Protein AF-A0A929RQQ2-F1 (afdb_monomer)

Structure (mmCIF, N/CA/C/O backbone):
data_AF-A0A929RQQ2-F1
#
_entry.id   AF-A0A929RQQ2-F1
#
loop_
_atom_site.group_PDB
_atom_site.id
_atom_site.type_symbol
_atom_site.label_atom_id
_atom_site.label_alt_id
_atom_site.label_comp_id
_atom_site.label_asym_id
_atom_site.label_entity_id
_atom_site.label_seq_id
_atom_site.pdbx_PDB_ins_code
_atom_site.Cartn_x
_atom_site.Cartn_y
_atom_site.Cartn_z
_atom_site.occupancy
_atom_site.B_iso_or_equiv
_atom_site.auth_seq_id
_atom_site.auth_comp_id
_atom_site.auth_asym_id
_atom_site.auth_atom_id
_atom_site.pdbx_PDB_model_num
ATOM 1 N N . MET A 1 1 ? -29.763 27.728 48.409 1.00 29.62 1 MET A N 1
ATOM 2 C CA . MET A 1 1 ? -31.066 27.897 49.085 1.00 29.62 1 MET A CA 1
ATOM 3 C C . MET A 1 1 ? -31.897 26.656 48.821 1.00 29.62 1 MET A C 1
ATOM 5 O O . MET A 1 1 ? -31.885 26.165 47.705 1.00 29.62 1 MET A O 1
ATOM 9 N N . SER A 1 2 ? -32.506 26.147 49.889 1.00 30.09 2 SER A N 1
ATOM 10 C CA . SER A 1 2 ? -33.300 24.918 50.024 1.00 30.09 2 SER A CA 1
ATOM 11 C C . SER A 1 2 ? -34.400 24.731 48.977 1.00 30.09 2 SER A C 1
ATOM 13 O O . SER A 1 2 ? -35.174 25.663 48.776 1.00 30.09 2 SER A O 1
ATOM 15 N N . VAL A 1 3 ? -34.587 23.495 48.499 1.00 27.09 3 VAL A N 1
ATOM 16 C CA . VAL A 1 3 ? -35.931 22.924 48.312 1.00 27.09 3 VAL A CA 1
ATOM 17 C C . VAL A 1 3 ? -35.929 21.490 48.839 1.00 27.09 3 VAL A C 1
ATOM 19 O O . VAL A 1 3 ? -35.057 20.687 48.522 1.00 27.09 3 VAL A O 1
ATOM 22 N N . ASN A 1 4 ? -36.891 21.247 49.716 1.00 30.89 4 ASN A N 1
ATOM 23 C CA . ASN A 1 4 ? -37.151 20.054 50.496 1.00 30.89 4 ASN A CA 1
ATOM 24 C C . ASN A 1 4 ? -38.437 19.457 49.911 1.00 30.89 4 ASN A C 1
ATOM 26 O O . ASN A 1 4 ? -39.432 20.175 49.876 1.00 30.89 4 ASN A O 1
ATOM 30 N N . GLU A 1 5 ? -38.451 18.196 49.484 1.00 30.17 5 GLU A N 1
ATOM 31 C CA . GLU A 1 5 ? -39.705 17.478 49.235 1.00 30.17 5 GLU A CA 1
ATOM 32 C C . GLU A 1 5 ? -39.598 16.052 49.776 1.00 30.17 5 GLU A C 1
ATOM 34 O O . GLU A 1 5 ? -38.825 15.218 49.308 1.00 30.17 5 GLU A O 1
ATOM 39 N N . ALA A 1 6 ? -40.371 15.822 50.834 1.00 30.05 6 ALA A N 1
ATOM 40 C CA . ALA A 1 6 ? -40.627 14.535 51.447 1.00 30.05 6 ALA A CA 1
ATOM 41 C C . ALA A 1 6 ? -41.908 13.954 50.839 1.00 30.05 6 ALA A C 1
ATOM 43 O O . ALA A 1 6 ? -42.952 14.604 50.857 1.00 30.05 6 ALA A O 1
ATOM 44 N N . VAL A 1 7 ? -41.845 12.702 50.388 1.00 31.00 7 VAL A N 1
ATOM 45 C CA . VAL A 1 7 ? -43.024 11.863 50.154 1.00 31.00 7 VAL A CA 1
ATOM 46 C C . VAL A 1 7 ? -42.882 10.622 51.027 1.00 31.00 7 VAL A C 1
ATOM 48 O O . VAL A 1 7 ? -41.960 9.826 50.864 1.00 31.00 7 VAL A O 1
ATOM 51 N N . ALA A 1 8 ? -43.788 10.494 51.993 1.00 30.19 8 ALA A N 1
ATOM 52 C CA . ALA A 1 8 ? -43.921 9.335 52.860 1.00 30.19 8 ALA A CA 1
ATOM 53 C C . ALA A 1 8 ? -44.681 8.216 52.130 1.00 30.19 8 ALA A C 1
ATOM 55 O O . ALA A 1 8 ? -45.809 8.419 51.685 1.00 30.19 8 ALA A O 1
ATOM 56 N N . GLY A 1 9 ? -44.079 7.029 52.052 1.00 28.70 9 GLY A N 1
ATOM 57 C CA . GLY A 1 9 ? -44.729 5.781 51.658 1.00 28.70 9 GLY A CA 1
ATOM 58 C C . GLY A 1 9 ? -44.484 4.725 52.732 1.00 28.70 9 GLY A C 1
ATOM 59 O O . GLY A 1 9 ? -43.343 4.369 53.008 1.00 28.70 9 GLY A O 1
ATOM 60 N N . SER A 1 10 ? -45.555 4.257 53.368 1.00 32.12 10 SER A N 1
ATOM 61 C CA . SER A 1 10 ? -45.544 3.209 54.387 1.00 32.12 10 SER A CA 1
ATOM 62 C C . SER A 1 10 ? -45.300 1.833 53.765 1.00 32.12 10 SER A C 1
ATOM 64 O O . SER A 1 10 ? -46.137 1.322 53.023 1.00 32.12 10 SER A O 1
ATOM 66 N N . GLY A 1 11 ? -44.181 1.222 54.126 1.00 29.03 11 GLY A N 1
ATOM 67 C CA . GLY A 1 11 ? -43.837 -0.170 53.868 1.00 29.03 11 GLY A CA 1
ATOM 68 C C . GLY A 1 11 ? -42.582 -0.481 54.671 1.00 29.03 11 GLY A C 1
ATOM 69 O O . GLY A 1 11 ? -41.679 0.346 54.710 1.00 29.03 11 GLY A O 1
ATOM 70 N N . ASP A 1 12 ? -42.569 -1.615 55.360 1.00 34.03 12 ASP A N 1
ATOM 71 C CA . ASP A 1 12 ? -41.483 -2.106 56.210 1.00 34.03 12 ASP A CA 1
ATOM 72 C C . ASP A 1 12 ? -40.124 -2.072 55.477 1.00 34.03 12 ASP A C 1
ATOM 74 O O . ASP A 1 12 ? -39.757 -2.978 54.730 1.00 34.03 12 ASP A O 1
ATOM 78 N N . GLN A 1 13 ? -39.408 -0.957 55.622 1.00 31.86 13 GLN A N 1
ATOM 79 C CA . GLN A 1 13 ? -38.081 -0.725 55.075 1.00 31.86 13 GLN A CA 1
ATOM 80 C C . GLN A 1 13 ? -37.148 -0.498 56.254 1.00 31.86 13 GLN A C 1
ATOM 82 O O . GLN A 1 13 ? -36.975 0.621 56.736 1.00 31.86 13 GLN A O 1
ATOM 87 N N . SER A 1 14 ? -36.493 -1.569 56.694 1.00 31.56 14 SER A N 1
ATOM 88 C CA . SER A 1 14 ? -35.170 -1.397 57.289 1.00 31.56 14 SER A CA 1
ATOM 89 C C . SER A 1 14 ? -34.315 -0.634 56.262 1.00 31.56 14 SER A C 1
ATOM 91 O O . SER A 1 14 ? -34.190 -1.112 55.129 1.00 31.56 14 SER A O 1
ATOM 93 N N . PRO A 1 15 ? -33.788 0.562 56.578 1.00 32.28 15 PRO A N 1
ATOM 94 C CA . PRO A 1 15 ? -33.090 1.385 55.599 1.00 32.28 15 PRO A CA 1
ATOM 95 C C . PRO A 1 15 ? -31.851 0.636 55.095 1.00 32.28 15 PRO A C 1
ATOM 97 O O . PRO A 1 15 ? -30.931 0.344 55.858 1.00 32.28 15 PRO A O 1
ATOM 100 N N . ARG A 1 16 ? -31.844 0.284 53.803 1.00 41.66 16 ARG A N 1
ATOM 101 C CA . ARG A 1 16 ? -30.693 -0.343 53.139 1.00 41.66 16 ARG A CA 1
ATOM 102 C C . ARG A 1 16 ? -29.593 0.716 52.975 1.00 41.66 16 ARG A C 1
ATOM 104 O O . ARG A 1 16 ? -29.899 1.795 52.463 1.00 41.66 16 ARG A O 1
ATOM 111 N N . PRO A 1 17 ? -28.337 0.467 53.381 1.00 37.16 17 PRO A N 1
ATOM 112 C CA . PRO A 1 17 ? -27.301 1.488 53.290 1.00 37.16 17 PRO A CA 1
ATOM 113 C C . PRO A 1 17 ? -26.960 1.788 51.817 1.00 37.16 17 PRO A C 1
ATOM 115 O O . PRO A 1 17 ? -26.505 0.911 51.096 1.00 37.16 17 PRO A O 1
ATOM 118 N N . GLY A 1 18 ? -27.185 3.029 51.370 1.00 44.78 18 GLY A N 1
ATOM 119 C CA . GLY A 1 18 ? -26.341 3.741 50.390 1.00 44.78 18 GLY A CA 1
ATOM 120 C C . GLY A 1 18 ? -26.216 3.251 48.936 1.00 44.78 18 GLY A C 1
ATOM 121 O O . GLY A 1 18 ? -25.308 3.712 48.255 1.00 44.78 18 GLY A O 1
ATOM 122 N N . LEU A 1 19 ? -27.069 2.363 48.424 1.00 47.19 19 LEU A N 1
ATOM 123 C CA . LEU A 1 19 ? -26.777 1.634 47.172 1.00 47.19 19 LEU A CA 1
ATOM 124 C C . LEU A 1 19 ? -27.093 2.321 45.833 1.00 47.19 19 LEU A C 1
ATOM 126 O O . LEU A 1 19 ? -26.825 1.726 44.795 1.00 47.19 19 LEU A O 1
ATOM 130 N N . ALA A 1 20 ? -27.627 3.544 45.808 1.00 45.06 20 ALA A N 1
ATOM 131 C CA . ALA A 1 20 ? -27.862 4.230 44.533 1.00 45.06 20 ALA A CA 1
ATOM 132 C C . ALA A 1 20 ? -26.803 5.296 44.253 1.00 45.06 20 ALA A C 1
ATOM 134 O O . ALA A 1 20 ? -26.093 5.163 43.265 1.00 45.06 20 ALA A O 1
ATOM 135 N N . HIS A 1 21 ? -26.614 6.305 45.108 1.00 47.44 21 HIS A N 1
ATOM 136 C CA . HIS A 1 21 ? -25.624 7.370 44.898 1.00 47.44 21 HIS A CA 1
ATOM 137 C C . HIS A 1 21 ? -24.935 7.735 46.223 1.00 47.44 21 HIS A C 1
ATOM 139 O O . HIS A 1 21 ? -25.594 8.157 47.174 1.00 47.44 21 HIS A O 1
ATOM 145 N N . GLY A 1 22 ? -23.608 7.591 46.284 1.00 59.34 22 GLY A N 1
ATOM 146 C CA . GLY A 1 22 ? -22.802 7.990 47.441 1.00 59.34 22 GLY A CA 1
ATOM 147 C C . GLY A 1 22 ? -21.536 7.156 47.631 1.00 59.34 22 GLY A C 1
ATOM 148 O O . GLY A 1 22 ? -21.460 6.004 47.213 1.00 59.34 22 GLY A O 1
ATOM 149 N N . TRP A 1 23 ? -20.537 7.765 48.265 1.00 64.38 23 TRP A N 1
ATOM 150 C CA . TRP A 1 23 ? -19.326 7.093 48.736 1.00 64.38 23 TRP A CA 1
ATOM 151 C C . TRP A 1 23 ? -19.630 6.232 49.966 1.00 64.38 23 TRP A C 1
ATOM 153 O O . TRP A 1 23 ? -20.515 6.578 50.758 1.00 64.38 23 TRP A O 1
ATOM 163 N N . THR A 1 24 ? -18.873 5.154 50.163 1.00 69.50 24 THR A N 1
ATOM 164 C CA . THR A 1 24 ? -18.895 4.396 51.417 1.00 69.50 24 THR A CA 1
ATOM 165 C C . THR A 1 24 ? -18.542 5.304 52.596 1.00 69.50 24 THR A C 1
ATOM 167 O O . THR A 1 24 ? -17.537 6.012 52.587 1.00 69.50 24 THR A O 1
ATOM 170 N N . ARG A 1 25 ? -19.410 5.338 53.616 1.00 62.12 25 ARG A N 1
ATOM 171 C CA . ARG A 1 25 ? -19.272 6.226 54.784 1.00 62.12 25 ARG A CA 1
ATOM 172 C C . ARG A 1 25 ? -18.773 5.459 56.008 1.00 62.12 25 ARG A C 1
ATOM 174 O O . ARG A 1 25 ? -19.517 5.310 56.970 1.00 62.12 25 ARG A O 1
ATOM 181 N N . GLY A 1 26 ? -17.524 4.997 55.958 1.00 63.56 26 GLY A N 1
ATOM 182 C CA . GLY A 1 26 ? -16.829 4.415 57.113 1.00 63.56 26 GLY A CA 1
ATOM 183 C C . GLY A 1 26 ? -17.508 3.180 57.737 1.00 63.56 26 GLY A C 1
ATOM 184 O O . GLY A 1 26 ? -18.325 2.527 57.074 1.00 63.56 26 GLY A O 1
ATOM 185 N N . PRO A 1 27 ? -17.164 2.854 58.999 1.00 66.88 27 PRO A N 1
ATOM 186 C CA . PRO A 1 27 ? -17.672 1.675 59.694 1.00 66.88 27 PRO A CA 1
ATOM 187 C C . PRO A 1 27 ? -19.197 1.707 59.874 1.00 66.88 27 PRO A C 1
ATOM 189 O O . PRO A 1 27 ? -19.761 2.701 60.339 1.00 66.88 27 PRO A O 1
ATOM 192 N N . ALA A 1 28 ? -19.873 0.606 59.557 1.00 75.69 28 ALA A N 1
ATOM 193 C CA . ALA A 1 28 ? -21.307 0.414 59.754 1.00 75.69 28 ALA A CA 1
ATOM 194 C C . ALA A 1 28 ? -21.595 -0.709 60.758 1.00 75.69 28 ALA A C 1
ATOM 196 O O . ALA A 1 28 ? -20.786 -1.608 60.973 1.00 75.69 28 ALA A O 1
ATOM 197 N N . ALA A 1 29 ? -22.807 -0.721 61.322 1.00 70.19 29 ALA A N 1
ATOM 198 C CA . ALA A 1 29 ? -23.229 -1.729 62.304 1.00 70.19 29 ALA A CA 1
ATOM 199 C C . ALA A 1 29 ? -23.113 -3.190 61.805 1.00 70.19 29 ALA A C 1
ATOM 201 O O . ALA A 1 29 ? -23.018 -4.109 62.614 1.00 70.19 29 ALA A O 1
ATOM 202 N N . GLY A 1 30 ? -23.116 -3.409 60.484 1.00 70.00 30 GLY A N 1
ATOM 203 C CA . GLY A 1 30 ? -22.958 -4.731 59.871 1.00 70.00 30 GLY A CA 1
ATOM 204 C C . GLY A 1 30 ? -21.513 -5.234 59.774 1.00 70.00 30 GLY A C 1
ATOM 205 O O . GLY A 1 30 ? -21.322 -6.436 59.604 1.00 70.00 30 GLY A O 1
ATOM 206 N N . ASP A 1 31 ? -20.508 -4.365 59.911 1.00 79.25 31 ASP A N 1
ATOM 207 C CA . ASP A 1 31 ? -19.108 -4.701 59.610 1.00 79.25 31 ASP A CA 1
ATOM 208 C C . ASP A 1 31 ? -18.551 -5.743 60.582 1.00 79.25 31 ASP A C 1
ATOM 210 O O . ASP A 1 31 ? -17.980 -6.740 60.153 1.00 79.25 31 ASP A O 1
ATOM 214 N N . ALA A 1 32 ? -18.838 -5.605 61.880 1.00 76.81 32 ALA A N 1
ATOM 215 C CA . ALA A 1 32 ? -18.427 -6.579 62.894 1.00 76.81 32 ALA A CA 1
ATOM 216 C C . ALA A 1 32 ? -19.010 -7.983 62.644 1.00 76.81 32 ALA A C 1
ATOM 218 O O . ALA A 1 32 ? -18.342 -8.993 62.859 1.00 76.81 32 ALA A O 1
ATOM 219 N N . SER A 1 33 ? -20.258 -8.060 62.163 1.00 80.62 33 SER A N 1
ATOM 220 C CA . SER A 1 33 ? -20.895 -9.342 61.846 1.00 80.62 33 SER A CA 1
ATOM 221 C C . SER A 1 33 ? -20.316 -9.975 60.586 1.00 80.62 33 SER A C 1
ATOM 223 O O . SER A 1 33 ? -20.231 -11.200 60.520 1.00 80.62 33 SER A O 1
ATOM 225 N N . VAL A 1 34 ? -19.950 -9.166 59.589 1.00 78.81 34 VAL A N 1
ATOM 226 C CA . VAL A 1 34 ? -19.321 -9.661 58.362 1.00 78.81 34 VAL A CA 1
ATOM 227 C C . VAL A 1 34 ? -17.909 -10.151 58.664 1.00 78.81 34 VAL A C 1
ATOM 229 O O . VAL A 1 34 ? -17.623 -11.301 58.351 1.00 78.81 34 VAL A O 1
ATOM 232 N N . LEU A 1 35 ? -17.096 -9.354 59.365 1.00 78.44 35 LEU A N 1
ATOM 233 C CA . LEU A 1 35 ? -15.739 -9.722 59.782 1.00 78.44 35 LEU A CA 1
ATOM 234 C C . LEU A 1 35 ? -15.702 -11.079 60.491 1.00 78.44 35 LEU A C 1
ATOM 236 O O . LEU A 1 35 ? -14.934 -11.952 60.104 1.00 78.44 35 LEU A O 1
ATOM 240 N N . ALA A 1 36 ? -16.585 -11.294 61.470 1.00 78.69 36 ALA A N 1
ATOM 241 C CA . ALA A 1 36 ? -16.642 -12.553 62.212 1.00 78.69 36 ALA A CA 1
ATOM 242 C C . ALA A 1 36 ? -17.047 -13.763 61.348 1.00 78.69 36 ALA A C 1
ATOM 244 O O . ALA A 1 36 ? -16.742 -14.900 61.690 1.00 78.69 36 ALA A O 1
ATOM 245 N N . ARG A 1 37 ? -17.773 -13.546 60.245 1.00 81.94 37 ARG A N 1
ATOM 246 C CA . ARG A 1 37 ? -18.265 -14.620 59.368 1.00 81.94 37 ARG A CA 1
ATOM 247 C C . ARG A 1 37 ? -17.310 -14.971 58.233 1.00 81.94 37 ARG A C 1
ATOM 249 O O . ARG A 1 37 ? -17.465 -16.049 57.665 1.00 81.94 37 ARG A O 1
ATOM 256 N N . THR A 1 38 ? -16.407 -14.063 57.878 1.00 81.31 38 THR A N 1
ATOM 257 C CA . THR A 1 38 ? -15.468 -14.209 56.756 1.00 81.31 38 THR A CA 1
ATOM 258 C C . THR A 1 38 ? -14.024 -14.403 57.215 1.00 81.31 38 THR A C 1
ATOM 260 O O . THR A 1 38 ? -13.172 -14.703 56.393 1.00 81.31 38 THR A O 1
ATOM 263 N N . ASP A 1 39 ? -13.712 -14.194 58.499 1.00 82.12 39 ASP A N 1
ATOM 264 C CA . ASP A 1 39 ? -12.356 -14.375 59.024 1.00 82.12 39 ASP A CA 1
ATOM 265 C C . ASP A 1 39 ? -11.998 -15.859 59.149 1.00 82.12 39 ASP A C 1
ATOM 267 O O . ASP A 1 39 ? -12.453 -16.567 60.059 1.00 82.12 39 ASP A O 1
ATOM 271 N N . VAL A 1 40 ? -11.121 -16.297 58.251 1.00 80.00 40 VAL A N 1
ATOM 272 C CA . VAL A 1 40 ? -10.649 -17.677 58.105 1.00 80.00 40 VAL A CA 1
ATOM 273 C C . VAL A 1 40 ? -9.992 -18.197 59.378 1.00 80.00 40 VAL A C 1
ATOM 275 O O . VAL A 1 40 ? -10.172 -19.355 59.759 1.00 80.00 40 VAL A O 1
ATOM 278 N N . ARG A 1 41 ? -9.309 -17.325 60.120 1.00 78.62 41 ARG A N 1
ATOM 279 C CA . ARG A 1 41 ? -8.584 -17.684 61.350 1.00 78.62 41 ARG A CA 1
ATOM 280 C C . ARG A 1 41 ? -9.533 -18.052 62.482 1.00 78.62 41 ARG A C 1
ATOM 282 O O . ARG A 1 41 ? -9.175 -18.810 63.378 1.00 78.62 41 ARG A O 1
ATOM 289 N N . SER A 1 42 ? -10.761 -17.539 62.424 1.00 74.00 42 SER A N 1
ATOM 290 C CA . SER A 1 42 ? -11.841 -17.870 63.356 1.00 74.00 42 SER A CA 1
ATOM 291 C C . SER A 1 42 ? -12.747 -19.011 62.866 1.00 74.00 42 SER A C 1
ATOM 293 O O . SER A 1 42 ? -13.755 -19.316 63.503 1.00 74.00 42 SER A O 1
ATOM 295 N N . GLY A 1 43 ? -12.396 -19.661 61.747 1.00 67.81 43 GLY A N 1
ATOM 296 C CA . GLY A 1 43 ? -13.228 -20.673 61.088 1.00 67.81 43 GLY A CA 1
ATOM 297 C C . GLY A 1 43 ? -14.362 -20.078 60.246 1.00 67.81 43 GLY A C 1
ATOM 298 O O . GLY A 1 43 ? -15.307 -20.790 59.896 1.00 67.81 43 GLY A O 1
ATOM 299 N N . GLY A 1 44 ? -14.290 -18.781 59.935 1.00 66.25 44 GLY A N 1
ATOM 300 C CA . GLY A 1 44 ? -15.218 -18.076 59.063 1.00 66.25 44 GLY A CA 1
ATOM 301 C C . GLY A 1 44 ? -15.031 -18.492 57.608 1.00 66.25 44 GLY A C 1
ATOM 302 O O . GLY A 1 44 ? -14.271 -17.872 56.883 1.00 66.25 44 GLY A O 1
ATOM 303 N N . HIS A 1 45 ? -15.745 -19.537 57.190 1.00 65.81 45 HIS A N 1
ATOM 304 C CA . HIS A 1 45 ? -15.898 -19.938 55.791 1.00 65.81 45 HIS A CA 1
ATOM 305 C C . HIS A 1 45 ? -17.346 -20.333 55.523 1.00 65.81 45 HIS A C 1
ATOM 307 O O . HIS A 1 45 ? -18.003 -20.972 56.355 1.00 65.81 45 HIS A O 1
ATOM 313 N N . ARG A 1 46 ? -17.863 -20.035 54.328 1.00 63.31 46 ARG A N 1
ATOM 314 C CA . ARG A 1 46 ? -19.158 -20.579 53.904 1.00 63.31 46 ARG A CA 1
ATOM 315 C C . ARG A 1 46 ? -18.980 -22.012 53.414 1.00 63.31 46 ARG A C 1
ATOM 317 O O . ARG A 1 46 ? -18.807 -22.263 52.226 1.00 63.31 46 ARG A O 1
ATOM 324 N N . ALA A 1 47 ? -19.071 -22.964 54.340 1.00 60.56 47 ALA A N 1
ATOM 325 C CA . ALA A 1 47 ? -19.039 -24.386 54.014 1.00 60.56 47 ALA A CA 1
ATOM 326 C C . ALA A 1 47 ? -20.067 -24.730 52.912 1.00 60.56 47 ALA A C 1
ATOM 328 O O . ALA A 1 47 ? -21.264 -24.498 53.082 1.00 60.56 47 ALA A O 1
ATOM 329 N N . GLY A 1 48 ? -19.590 -25.292 51.795 1.00 63.41 48 GLY A N 1
ATOM 330 C CA . GLY A 1 48 ? -20.423 -25.719 50.661 1.00 63.41 48 GLY A CA 1
ATOM 331 C C . GLY A 1 48 ? -20.421 -24.790 49.441 1.00 63.41 48 GLY A C 1
ATOM 332 O O . GLY A 1 48 ? -21.082 -25.121 48.459 1.00 63.41 48 GLY A O 1
ATOM 333 N N . TYR A 1 49 ? -19.684 -23.675 49.472 1.00 71.75 49 TYR A N 1
ATOM 334 C CA . TYR A 1 49 ? -19.474 -22.803 48.312 1.00 71.75 49 TYR A CA 1
ATOM 335 C C . TYR A 1 49 ? -18.032 -22.954 47.807 1.00 71.75 49 TYR A C 1
ATOM 337 O O . TYR A 1 49 ? -17.139 -22.469 48.485 1.00 71.75 49 TYR A O 1
ATOM 345 N N . PRO A 1 50 ? -17.792 -23.589 46.643 1.00 76.88 50 PRO A N 1
ATOM 346 C CA . PRO A 1 50 ? -16.442 -23.882 46.144 1.00 76.88 50 PRO A CA 1
ATOM 347 C C . PRO A 1 50 ? -15.772 -22.690 45.441 1.00 76.88 50 PRO A C 1
ATOM 349 O O . PRO A 1 50 ? -14.744 -22.849 44.792 1.00 76.88 50 PRO A O 1
ATOM 352 N N . ILE A 1 51 ? -16.380 -21.502 45.479 1.00 86.88 51 ILE A N 1
ATOM 353 C CA . ILE A 1 51 ? -15.914 -20.319 44.752 1.00 86.88 51 ILE A CA 1
ATOM 354 C C . ILE A 1 51 ? -15.629 -19.214 45.758 1.00 86.88 51 ILE A C 1
ATOM 356 O O . ILE A 1 51 ? -16.535 -18.763 46.465 1.00 86.88 51 ILE A O 1
ATOM 360 N N . HIS A 1 52 ? -14.375 -18.783 45.787 1.00 89.00 52 HIS A N 1
ATOM 361 C CA . HIS A 1 52 ? -13.811 -17.948 46.833 1.00 89.00 52 HIS A CA 1
ATOM 362 C C . HIS A 1 52 ? -13.324 -16.606 46.279 1.00 89.00 52 HIS A C 1
ATOM 364 O O . HIS A 1 52 ? -12.792 -16.512 45.169 1.00 89.00 52 HIS A O 1
ATOM 370 N N . MET A 1 53 ? -13.488 -15.564 47.086 1.00 91.44 53 MET A N 1
ATOM 371 C CA . MET A 1 53 ? -12.859 -14.257 46.931 1.00 91.44 53 MET A CA 1
ATOM 372 C C . MET A 1 53 ? -12.051 -13.987 48.194 1.00 91.44 53 MET A C 1
ATOM 374 O O . MET A 1 53 ? -12.616 -13.976 49.288 1.00 91.44 53 MET A O 1
ATOM 378 N N . LEU A 1 54 ? -10.751 -13.754 48.042 1.00 93.50 54 LEU A N 1
ATOM 379 C CA . LEU A 1 54 ? -9.867 -13.483 49.171 1.00 93.50 54 LEU A CA 1
ATOM 380 C C . LEU A 1 54 ? -9.760 -11.974 49.400 1.00 93.50 54 LEU A C 1
ATOM 382 O O . LEU A 1 54 ? -9.454 -11.240 48.467 1.00 93.50 54 LEU A O 1
ATOM 386 N N . VAL A 1 55 ? -9.977 -11.513 50.629 1.00 93.94 55 VAL A N 1
ATOM 387 C CA . VAL A 1 55 ? -9.747 -10.132 51.070 1.00 93.94 55 VAL A CA 1
ATOM 388 C C . VAL A 1 55 ? -8.617 -10.116 52.095 1.00 93.94 55 VAL A C 1
ATOM 390 O O . VAL A 1 55 ? -8.668 -10.839 53.087 1.00 93.94 55 VAL A O 1
ATOM 393 N N . VAL A 1 56 ? -7.610 -9.274 51.879 1.00 95.19 56 VAL A N 1
ATOM 394 C CA . VAL A 1 56 ? -6.434 -9.176 52.744 1.00 95.19 56 VAL A CA 1
ATOM 395 C C . VAL A 1 56 ? -6.301 -7.771 53.326 1.00 95.19 56 VAL A C 1
ATOM 397 O O . VAL A 1 56 ? -6.160 -6.783 52.596 1.00 95.19 56 VAL A O 1
ATOM 400 N N . GLY A 1 57 ? -6.369 -7.692 54.651 1.00 92.75 57 GLY A N 1
ATOM 401 C CA . GLY A 1 57 ? -6.257 -6.461 55.425 1.00 92.75 57 GLY A CA 1
ATOM 402 C C . GLY A 1 57 ? -6.759 -6.647 56.851 1.00 92.75 57 GLY A C 1
ATOM 403 O O . GLY A 1 57 ? -7.750 -7.347 57.088 1.00 92.75 57 GLY A O 1
ATOM 404 N N . ASP A 1 58 ? -6.071 -6.012 57.794 1.00 90.75 58 ASP A N 1
ATOM 405 C CA . ASP A 1 58 ? -6.322 -6.116 59.234 1.00 90.75 58 ASP A CA 1
ATOM 406 C C . ASP A 1 58 ? -7.412 -5.157 59.751 1.00 90.75 58 ASP A C 1
ATOM 408 O O . ASP A 1 58 ? -7.698 -5.128 60.948 1.00 90.75 58 ASP A O 1
ATOM 412 N N . ASP A 1 59 ? -8.043 -4.388 58.857 1.00 90.12 59 ASP A N 1
ATOM 413 C CA . ASP A 1 59 ? -9.018 -3.335 59.158 1.00 90.12 59 ASP A CA 1
ATOM 414 C C . ASP A 1 59 ? -8.465 -2.169 60.011 1.00 90.12 59 ASP A C 1
ATOM 416 O O . ASP A 1 59 ? -9.234 -1.348 60.524 1.00 90.12 59 ASP A O 1
ATOM 420 N N . SER A 1 60 ? -7.137 -2.036 60.152 1.00 90.00 60 SER A N 1
ATOM 421 C CA . SER A 1 60 ? -6.487 -0.962 60.929 1.00 90.00 60 SER A CA 1
ATOM 422 C C . SER A 1 60 ? -6.764 0.445 60.397 1.00 90.00 60 SER A C 1
ATOM 424 O O . SER A 1 60 ? -6.679 1.419 61.152 1.00 90.00 60 SER A O 1
ATOM 426 N N . ARG A 1 61 ? -7.122 0.568 59.115 1.00 87.31 61 ARG A N 1
ATOM 427 C CA . ARG A 1 61 ? -7.506 1.823 58.453 1.00 87.31 61 ARG A CA 1
ATOM 428 C C . ARG A 1 61 ? -8.991 1.862 58.097 1.00 87.31 61 ARG A C 1
ATOM 430 O O . ARG A 1 61 ? -9.426 2.782 57.402 1.00 87.31 61 ARG A O 1
ATOM 437 N N . HIS A 1 62 ? -9.779 0.911 58.598 1.00 88.50 62 HIS A N 1
ATOM 438 C CA . HIS A 1 62 ? -11.206 0.766 58.312 1.00 88.50 62 HIS A CA 1
ATOM 439 C C . HIS A 1 62 ? -11.509 0.580 56.816 1.00 88.50 62 HIS A C 1
ATOM 441 O O . HIS A 1 62 ? -12.483 1.142 56.300 1.00 88.50 62 HIS A O 1
ATOM 447 N N . ILE A 1 63 ? -10.661 -0.172 56.104 1.00 89.19 63 ILE A N 1
ATOM 448 C CA . ILE A 1 63 ? -10.841 -0.487 54.681 1.00 89.19 63 ILE A CA 1
ATOM 449 C C . ILE A 1 63 ? -11.347 -1.920 54.510 1.00 89.19 63 ILE A C 1
ATOM 451 O O . ILE A 1 63 ? -12.356 -2.123 53.824 1.00 89.19 63 ILE A O 1
ATOM 455 N N . ALA A 1 64 ? -10.685 -2.911 55.116 1.00 90.06 64 ALA A N 1
ATOM 456 C CA . ALA A 1 64 ? -11.013 -4.317 54.895 1.00 90.06 64 ALA A CA 1
ATOM 457 C C . ALA A 1 64 ? -12.463 -4.661 55.271 1.00 90.06 64 ALA A C 1
ATOM 459 O O . ALA A 1 64 ? -13.137 -5.371 54.515 1.00 90.06 64 ALA A O 1
ATOM 460 N N . ALA A 1 65 ? -12.992 -4.142 56.382 1.00 87.00 65 ALA A N 1
ATOM 461 C CA . ALA A 1 65 ? -14.343 -4.475 56.826 1.00 87.00 65 ALA A CA 1
ATOM 462 C C . ALA A 1 65 ? -15.435 -3.885 55.919 1.00 87.00 65 ALA A C 1
ATOM 464 O O . ALA A 1 65 ? -16.293 -4.656 55.469 1.00 87.00 65 ALA A O 1
ATOM 465 N N . PRO A 1 66 ? -15.410 -2.583 55.554 1.00 87.75 66 PRO A N 1
ATOM 466 C CA . PRO A 1 66 ? -16.387 -2.041 54.614 1.00 87.75 66 PRO A CA 1
ATOM 467 C C . PRO A 1 66 ? -16.313 -2.685 53.226 1.00 87.75 66 PRO A C 1
ATOM 469 O O . PRO A 1 66 ? -17.365 -2.944 52.639 1.00 87.75 66 PRO A O 1
ATOM 472 N N . VAL A 1 67 ? -15.110 -2.986 52.708 1.00 89.31 67 VAL A N 1
ATOM 473 C CA . VAL A 1 67 ? -14.964 -3.693 51.419 1.00 89.31 67 VAL A CA 1
ATOM 474 C C . VAL A 1 67 ? -15.627 -5.063 51.494 1.00 89.31 67 VAL A C 1
ATOM 476 O O . VAL A 1 67 ? -16.434 -5.413 50.631 1.00 89.31 67 VAL A O 1
ATOM 479 N N . THR A 1 68 ? -15.320 -5.828 52.544 1.00 89.69 68 THR A N 1
ATOM 480 C CA . THR A 1 68 ? -15.852 -7.184 52.717 1.00 89.69 68 THR A CA 1
ATOM 481 C C . THR A 1 68 ? -17.374 -7.161 52.843 1.00 89.69 68 THR A C 1
ATOM 483 O O . THR A 1 68 ? -18.053 -7.975 52.215 1.00 89.69 68 THR A O 1
ATOM 486 N N . ARG A 1 69 ? -17.941 -6.204 53.593 1.00 88.00 69 ARG A N 1
ATOM 487 C CA . ARG A 1 69 ? -19.398 -6.015 53.700 1.00 88.00 69 ARG A CA 1
ATOM 488 C C . ARG A 1 69 ? -20.028 -5.755 52.336 1.00 88.00 69 ARG A C 1
ATOM 490 O O . ARG A 1 69 ? -21.022 -6.399 51.993 1.00 88.00 69 ARG A O 1
ATOM 497 N N . ASP A 1 70 ? -19.484 -4.808 51.581 1.00 86.94 70 ASP A N 1
ATOM 498 C CA . ASP A 1 70 ? -20.075 -4.386 50.312 1.00 86.94 70 ASP A CA 1
ATOM 499 C C . ASP A 1 70 ? -19.984 -5.494 49.253 1.00 86.94 70 ASP A C 1
ATOM 501 O O . ASP A 1 70 ? -20.957 -5.733 48.536 1.00 86.94 70 ASP A O 1
ATOM 505 N N . LEU A 1 71 ? -18.872 -6.237 49.206 1.00 87.94 71 LEU A N 1
ATOM 506 C CA . LEU A 1 71 ? -18.735 -7.410 48.338 1.00 87.94 71 LEU A CA 1
ATOM 507 C C . LEU A 1 71 ? -19.649 -8.562 48.767 1.00 87.94 71 LEU A C 1
ATOM 509 O O . LEU A 1 71 ? -20.292 -9.169 47.914 1.00 87.94 71 LEU A O 1
ATOM 513 N N . ALA A 1 72 ? -19.783 -8.829 50.070 1.00 85.56 72 ALA A N 1
ATOM 514 C CA . ALA A 1 72 ? -20.715 -9.838 50.583 1.00 85.56 72 ALA A CA 1
ATOM 515 C C . ALA A 1 72 ? -22.172 -9.517 50.242 1.00 85.56 72 ALA A C 1
ATOM 517 O O . ALA A 1 72 ? -22.989 -10.427 50.077 1.00 85.56 72 ALA A O 1
ATOM 518 N N . HIS A 1 73 ? -22.498 -8.227 50.146 1.00 82.44 73 HIS A N 1
ATOM 519 C CA . HIS A 1 73 ? -23.802 -7.772 49.695 1.00 82.44 73 HIS A CA 1
ATOM 520 C C . HIS A 1 73 ? -23.972 -7.904 48.177 1.00 82.44 73 HIS A C 1
ATOM 522 O O . HIS A 1 73 ? -25.024 -8.352 47.725 1.00 82.44 73 HIS A O 1
ATOM 528 N N . ALA A 1 74 ? -22.953 -7.529 47.397 1.00 81.62 74 ALA A N 1
ATOM 529 C CA . ALA A 1 74 ? -22.985 -7.589 45.938 1.00 81.62 74 ALA A CA 1
ATOM 530 C C . ALA A 1 74 ? -22.996 -9.030 45.397 1.00 81.62 74 ALA A C 1
ATOM 532 O O . ALA A 1 74 ? -23.675 -9.302 44.410 1.00 81.62 74 ALA A O 1
ATOM 533 N N . PHE A 1 75 ? -22.293 -9.951 46.063 1.00 85.50 75 PHE A N 1
ATOM 534 C CA . PHE A 1 75 ? -22.112 -11.339 45.631 1.00 85.50 75 PHE A CA 1
ATOM 535 C C . PHE A 1 75 ? -22.540 -12.332 46.722 1.00 85.50 75 PHE A C 1
ATOM 537 O O . PHE A 1 75 ? -21.716 -13.053 47.288 1.00 85.50 75 PHE A O 1
ATOM 544 N N . PRO A 1 76 ? -23.847 -12.430 47.033 1.00 79.69 76 PRO A N 1
ATOM 545 C CA . PRO A 1 76 ? -24.329 -13.266 48.129 1.00 79.69 76 PRO A CA 1
ATOM 546 C C . PRO A 1 76 ? -24.114 -14.770 47.898 1.00 79.69 76 PRO A C 1
ATOM 548 O O . PRO A 1 76 ? -24.232 -15.531 48.857 1.00 79.69 76 PRO A O 1
ATOM 551 N N . GLY A 1 77 ? -23.827 -15.197 46.664 1.00 78.38 77 GLY A N 1
ATOM 552 C CA . GLY A 1 77 ? -23.563 -16.588 46.288 1.00 78.38 77 GLY A CA 1
ATOM 553 C C . GLY A 1 77 ? -22.086 -16.995 46.294 1.00 78.38 77 GLY A C 1
ATOM 554 O O . GLY A 1 77 ? -21.805 -18.144 45.979 1.00 78.38 77 GLY A O 1
ATOM 555 N N . LEU A 1 78 ? -21.159 -16.093 46.633 1.00 85.69 78 LEU A N 1
ATOM 556 C CA . LEU A 1 78 ? -19.724 -16.386 46.691 1.00 85.69 78 LEU A CA 1
ATOM 557 C C . LEU A 1 78 ? -19.243 -16.517 48.142 1.00 85.69 78 LEU A C 1
ATOM 559 O O . LEU A 1 78 ? -19.819 -15.922 49.063 1.00 85.69 78 LEU A O 1
ATOM 563 N N . CYS A 1 79 ? -18.197 -17.318 48.356 1.00 86.75 79 CYS A N 1
ATOM 564 C CA . CYS A 1 79 ? -17.486 -17.349 49.628 1.00 86.75 79 CYS A CA 1
ATOM 565 C C . CYS A 1 79 ? -16.514 -16.167 49.668 1.00 86.75 79 CYS A C 1
ATOM 567 O O . CYS A 1 79 ? -15.696 -16.009 48.769 1.00 86.75 79 CYS A O 1
ATOM 569 N N . LEU A 1 80 ? -16.629 -15.322 50.690 1.00 88.19 80 LEU A N 1
ATOM 570 C CA . LEU A 1 80 ? -15.652 -14.274 50.961 1.00 88.19 80 LEU A CA 1
ATOM 571 C C . LEU A 1 80 ? -14.823 -14.709 52.150 1.00 88.19 80 LEU A C 1
ATOM 573 O O . LEU A 1 80 ? -15.367 -14.899 53.238 1.00 88.19 80 LEU A O 1
ATOM 577 N N . ASP A 1 81 ? -13.531 -14.830 51.909 1.00 90.19 81 ASP A N 1
ATOM 578 C CA . ASP A 1 81 ? -12.545 -15.217 52.896 1.00 90.19 81 ASP A CA 1
ATOM 579 C C . ASP A 1 81 ? -11.679 -14.007 53.215 1.00 90.19 81 ASP A C 1
ATOM 581 O O . ASP A 1 81 ? -11.318 -13.236 52.326 1.00 90.19 81 ASP A O 1
ATOM 585 N N . ARG A 1 82 ? -11.359 -13.821 54.492 1.00 91.38 82 ARG A N 1
ATOM 586 C CA . ARG A 1 82 ? -10.571 -12.693 54.976 1.00 91.38 82 ARG A CA 1
ATOM 587 C C . ARG A 1 82 ? -9.387 -13.160 55.809 1.00 91.38 82 ARG A C 1
ATOM 589 O O . ARG A 1 82 ? -9.547 -14.007 56.689 1.00 91.38 82 ARG A O 1
ATOM 596 N N . VAL A 1 83 ? -8.241 -12.536 55.568 1.00 91.75 83 VAL A N 1
ATOM 597 C CA . VAL A 1 83 ? -7.007 -12.664 56.354 1.00 91.75 83 VAL A CA 1
ATOM 598 C C . VAL A 1 83 ? -6.424 -11.277 56.637 1.00 91.75 83 VAL A C 1
ATOM 600 O O . VAL A 1 83 ? -6.727 -10.334 55.905 1.00 91.75 83 VAL A O 1
ATOM 603 N N . ASP A 1 84 ? -5.609 -11.120 57.682 1.00 90.88 84 ASP A N 1
ATOM 604 C CA . ASP A 1 84 ? -5.093 -9.793 58.054 1.00 90.88 84 ASP A CA 1
ATOM 605 C C . ASP A 1 84 ? -3.833 -9.418 57.257 1.00 90.88 84 ASP A C 1
ATOM 607 O O . ASP A 1 84 ? -3.621 -8.246 56.952 1.00 90.88 84 ASP A O 1
ATOM 611 N N . GLY A 1 85 ? -3.011 -10.395 56.862 1.00 90.62 85 GLY A N 1
ATOM 612 C CA . GLY A 1 85 ? -1.778 -10.128 56.122 1.00 90.62 85 GLY A CA 1
ATOM 613 C C . GLY A 1 85 ? -1.048 -11.379 55.641 1.00 90.62 85 GLY A C 1
ATOM 614 O O . GLY A 1 85 ? -1.604 -12.474 55.606 1.00 90.62 85 GLY A O 1
ATOM 615 N N . ILE A 1 86 ? 0.222 -11.206 55.267 1.00 90.62 86 ILE A N 1
ATOM 616 C CA . ILE A 1 86 ? 1.047 -12.255 54.644 1.00 90.62 86 ILE A CA 1
ATOM 617 C C . ILE A 1 86 ? 1.247 -13.478 55.551 1.00 90.62 86 ILE A C 1
ATOM 619 O O . ILE A 1 86 ? 1.235 -14.606 55.067 1.00 90.62 86 ILE A O 1
ATOM 623 N N . ASP A 1 87 ? 1.361 -13.266 56.865 1.00 89.94 87 ASP A N 1
ATOM 624 C CA . ASP A 1 87 ? 1.612 -14.332 57.844 1.00 89.94 87 ASP A CA 1
ATOM 625 C C . ASP A 1 87 ? 0.437 -15.323 57.958 1.00 89.94 87 ASP A C 1
ATOM 627 O O . ASP A 1 87 ? 0.622 -16.480 58.335 1.00 89.94 87 ASP A O 1
ATOM 631 N N . ASP A 1 88 ? -0.769 -14.893 57.580 1.00 89.81 88 ASP A N 1
ATOM 632 C CA . ASP A 1 88 ? -1.988 -15.703 57.628 1.00 89.81 88 ASP A CA 1
ATOM 633 C C . ASP A 1 88 ? -2.189 -16.562 56.362 1.00 89.81 88 ASP A C 1
ATOM 635 O O . ASP A 1 88 ? -3.058 -17.439 56.336 1.00 89.81 88 ASP A O 1
ATOM 639 N N . MET A 1 89 ? -1.385 -16.358 55.311 1.00 88.06 89 MET A N 1
ATOM 640 C CA . MET A 1 89 ? -1.553 -17.032 54.015 1.00 88.06 89 MET A CA 1
ATOM 641 C C . MET A 1 89 ? -1.381 -18.552 54.103 1.00 88.06 89 MET A C 1
ATOM 643 O O . MET A 1 89 ? -2.109 -19.291 53.442 1.00 88.06 89 MET A O 1
ATOM 647 N N . GLY A 1 90 ? -0.487 -19.037 54.970 1.00 85.44 90 GLY A N 1
ATOM 648 C CA . GLY A 1 90 ? -0.324 -20.475 55.204 1.00 85.44 90 GLY A CA 1
ATOM 649 C C . GLY A 1 90 ? -1.535 -21.110 55.899 1.00 85.44 90 GLY A C 1
ATOM 650 O O . GLY A 1 90 ? -1.912 -22.242 55.594 1.00 85.44 90 GLY A O 1
ATOM 651 N N . ALA A 1 91 ? -2.191 -20.377 56.807 1.00 85.12 91 ALA A N 1
ATOM 652 C CA . ALA A 1 91 ? -3.430 -20.834 57.436 1.00 85.12 91 ALA A CA 1
ATOM 653 C C . ALA A 1 91 ? -4.596 -20.835 56.436 1.00 85.12 91 ALA A C 1
ATOM 655 O O . ALA A 1 91 ? -5.427 -21.743 56.460 1.00 85.12 91 ALA A O 1
ATOM 656 N N . TYR A 1 92 ? -4.623 -19.855 55.528 1.00 88.25 92 TYR A N 1
ATOM 657 C CA . TYR A 1 92 ? -5.583 -19.811 54.432 1.00 88.25 92 TYR A CA 1
ATOM 658 C C . TYR A 1 92 ? -5.419 -20.994 53.473 1.00 88.25 92 TYR A C 1
ATOM 660 O O . TYR A 1 92 ? -6.397 -21.685 53.202 1.00 88.25 92 TYR A O 1
ATOM 668 N N . GLU A 1 93 ? -4.199 -21.308 53.030 1.00 87.88 93 GLU A N 1
ATOM 669 C CA . GLU A 1 93 ? -3.943 -22.478 52.178 1.00 87.88 93 GLU A CA 1
ATOM 670 C C . GLU A 1 93 ? -4.431 -23.779 52.836 1.00 87.88 93 GLU A C 1
ATOM 672 O O . GLU A 1 93 ? -5.123 -24.575 52.202 1.00 87.88 93 GLU A O 1
ATOM 677 N N . ALA A 1 94 ? -4.151 -23.964 54.130 1.00 85.75 94 ALA A N 1
ATOM 678 C CA . ALA A 1 94 ? -4.594 -25.139 54.880 1.00 85.75 94 ALA A CA 1
ATOM 679 C C . ALA A 1 94 ? -6.125 -25.235 55.043 1.00 85.75 94 ALA A C 1
ATOM 681 O O . ALA A 1 94 ? -6.645 -26.316 55.334 1.00 85.75 94 ALA A O 1
ATOM 682 N N . SER A 1 95 ? -6.845 -24.120 54.886 1.00 84.38 95 SER A N 1
ATOM 683 C CA . SER A 1 95 ? -8.307 -24.070 54.984 1.00 84.38 95 SER A CA 1
ATOM 684 C C . SER A 1 95 ? -9.025 -24.498 53.696 1.00 84.38 95 SER A C 1
ATOM 686 O O . SER A 1 95 ? -10.168 -24.963 53.764 1.00 84.38 95 SER A O 1
ATOM 688 N N . LEU A 1 96 ? -8.350 -24.391 52.544 1.00 83.25 96 LEU A N 1
ATOM 689 C CA . LEU A 1 96 ? -8.907 -24.705 51.229 1.00 83.25 96 LEU A CA 1
ATOM 690 C C . LEU A 1 96 ? -9.055 -26.217 51.024 1.00 83.25 96 LEU A C 1
ATOM 692 O O . LEU A 1 96 ? -8.196 -27.024 51.391 1.00 83.25 96 LEU A O 1
ATOM 696 N N . ARG A 1 97 ? -10.164 -26.623 50.407 1.00 82.50 97 ARG A N 1
ATOM 697 C CA . ARG A 1 97 ? -10.485 -28.020 50.101 1.00 82.50 97 ARG A CA 1
ATOM 698 C C . ARG A 1 97 ? -10.182 -28.351 48.638 1.00 82.50 97 ARG A C 1
ATOM 700 O O . ARG A 1 97 ? -10.198 -27.474 47.776 1.00 82.50 97 ARG A O 1
ATOM 707 N N . PRO A 1 98 ? -9.969 -29.639 48.305 1.00 75.75 98 PRO A N 1
ATOM 708 C CA . PRO A 1 98 ? -9.853 -30.065 46.915 1.00 75.75 98 PRO A CA 1
ATOM 709 C C . PRO A 1 98 ? -11.122 -29.711 46.120 1.00 75.75 98 PRO A C 1
ATOM 711 O O . PRO A 1 98 ? -12.191 -30.256 46.394 1.00 75.75 98 PRO A O 1
ATOM 714 N N . GLY A 1 99 ? -10.989 -28.818 45.134 1.00 76.12 99 GLY A N 1
ATOM 715 C CA . GLY A 1 99 ? -12.095 -28.308 44.312 1.00 76.12 99 GLY A CA 1
ATOM 716 C C . GLY A 1 99 ? -12.519 -26.868 44.620 1.00 76.12 99 GLY A C 1
ATOM 717 O O . GLY A 1 99 ? -13.370 -26.343 43.903 1.00 76.12 99 GLY A O 1
ATOM 718 N N . ASP A 1 100 ? -11.928 -26.232 45.633 1.00 84.75 100 ASP A N 1
ATOM 719 C CA . ASP A 1 100 ? -12.116 -24.805 45.883 1.00 84.75 100 ASP A CA 1
ATOM 720 C C . ASP A 1 100 ? -11.331 -23.980 44.849 1.00 84.75 100 ASP A C 1
ATOM 722 O O . ASP A 1 100 ? -10.176 -24.271 44.523 1.00 84.75 100 ASP A O 1
ATOM 726 N N . HIS A 1 101 ? -11.973 -22.941 44.321 1.00 84.56 101 HIS A N 1
ATOM 727 C CA . HIS A 1 101 ? -11.423 -22.040 43.316 1.00 84.56 101 HIS A CA 1
ATOM 728 C C . HIS A 1 101 ? -11.465 -20.603 43.822 1.00 84.56 101 HIS A C 1
ATOM 730 O O . HIS A 1 101 ? -12.542 -20.055 44.063 1.00 84.56 101 HIS A O 1
ATOM 736 N N . VAL A 1 102 ? -10.301 -19.967 43.932 1.00 89.62 102 VAL A N 1
ATOM 737 C CA . VAL A 1 102 ? -10.208 -18.541 44.251 1.00 89.62 102 VAL A CA 1
ATOM 738 C C . VAL A 1 102 ? -10.233 -17.755 42.943 1.00 89.62 102 VAL A C 1
ATOM 740 O O . VAL A 1 102 ? -9.362 -17.931 42.099 1.00 89.62 102 VAL A O 1
ATOM 743 N N . LEU A 1 103 ? -11.248 -16.915 42.742 1.00 88.81 103 LEU A N 1
ATOM 744 C CA . LEU A 1 103 ? -11.420 -16.190 41.474 1.00 88.81 103 LEU A CA 1
ATOM 745 C C . LEU A 1 103 ? -10.661 -14.868 41.424 1.00 88.81 103 LEU A C 1
ATOM 747 O O . LEU A 1 103 ? -10.288 -14.404 40.349 1.00 88.81 103 LEU A O 1
ATOM 751 N N . MET A 1 104 ? -10.500 -14.226 42.577 1.00 93.31 104 MET A N 1
ATOM 752 C CA . MET A 1 104 ? -9.795 -12.958 42.699 1.00 93.31 104 MET A CA 1
ATOM 753 C C . MET A 1 104 ? -9.294 -12.745 44.126 1.00 93.31 104 MET A C 1
ATOM 755 O O . MET A 1 104 ? -9.891 -13.238 45.089 1.00 93.31 104 MET A O 1
ATOM 759 N N . GLY A 1 105 ? -8.223 -11.969 44.234 1.00 94.00 105 GLY A N 1
ATOM 760 C CA . GLY A 1 105 ? -7.727 -11.422 45.484 1.00 94.00 105 GLY A CA 1
ATOM 761 C C . GLY A 1 105 ? -8.052 -9.936 45.568 1.00 94.00 105 GLY A C 1
ATOM 762 O O . GLY A 1 105 ? -8.068 -9.219 44.566 1.00 94.00 105 GLY A O 1
ATOM 763 N N . LEU A 1 106 ? -8.316 -9.455 46.768 1.00 96.06 106 LEU A N 1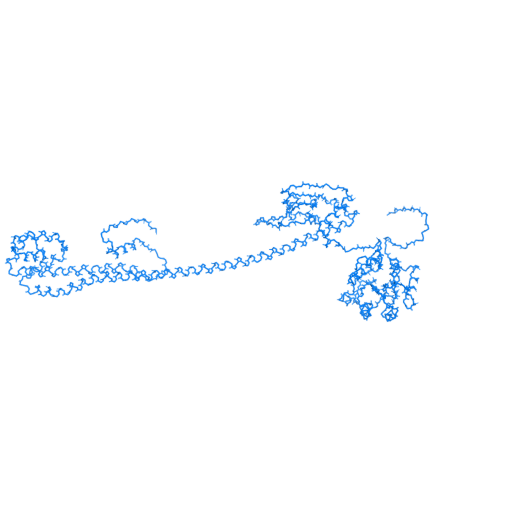
ATOM 764 C CA . LEU A 1 106 ? -8.416 -8.046 47.078 1.00 96.06 106 LEU A CA 1
ATOM 765 C C . LEU A 1 106 ? -7.460 -7.758 48.218 1.00 96.06 106 LEU A C 1
ATOM 767 O O . LEU A 1 106 ? -7.544 -8.378 49.271 1.00 96.06 106 LEU A O 1
ATOM 771 N N . VAL A 1 107 ? -6.557 -6.816 48.012 1.00 95.75 107 VAL A N 1
ATOM 772 C CA . VAL A 1 107 ? -5.565 -6.415 49.007 1.00 95.75 107 VAL A CA 1
ATOM 773 C C . VAL A 1 107 ? -5.784 -4.955 49.356 1.00 95.75 107 VAL A C 1
ATOM 775 O O . VAL A 1 107 ? -6.105 -4.140 48.492 1.00 95.75 107 VAL A O 1
ATOM 778 N N . THR A 1 108 ? -5.666 -4.616 50.630 1.00 94.69 108 THR A N 1
ATOM 779 C CA . THR A 1 108 ? -5.841 -3.241 51.101 1.00 94.69 108 THR A CA 1
ATOM 780 C C . THR A 1 108 ? -4.494 -2.575 51.386 1.00 94.69 108 THR A C 1
ATOM 782 O O . THR A 1 108 ? -3.500 -3.266 51.601 1.00 94.69 108 THR A O 1
ATOM 785 N N . SER A 1 109 ? -4.442 -1.238 51.463 1.00 92.88 109 SER A N 1
ATOM 786 C CA . SER A 1 109 ? -3.244 -0.517 51.959 1.00 92.88 109 SER A CA 1
ATOM 787 C C . SER A 1 109 ? -2.986 -0.671 53.462 1.00 92.88 109 SER A C 1
ATOM 789 O O . SER A 1 109 ? -2.137 0.013 54.030 1.00 92.88 109 SER A O 1
ATOM 791 N N . GLU A 1 110 ? -3.726 -1.557 54.123 1.00 93.06 110 GLU A N 1
ATOM 792 C CA . GLU A 1 110 ? -3.448 -2.000 55.487 1.00 93.06 110 GLU A CA 1
ATOM 793 C C . GLU A 1 110 ? -2.305 -3.030 55.504 1.00 93.06 110 GLU A C 1
ATOM 795 O O . GLU A 1 110 ? -1.621 -3.191 56.511 1.00 93.06 110 GLU A O 1
ATOM 800 N N . VAL A 1 111 ? -2.034 -3.672 54.362 1.00 93.62 111 VAL A N 1
ATOM 801 C CA . VAL A 1 111 ? -0.887 -4.563 54.182 1.00 93.62 111 VAL A CA 1
ATOM 802 C C . VAL A 1 111 ? 0.392 -3.734 53.982 1.00 93.62 111 VAL A C 1
ATOM 804 O O . VAL A 1 111 ? 0.430 -2.907 53.074 1.00 93.62 111 VAL A O 1
ATOM 807 N N . PRO A 1 112 ? 1.469 -3.962 54.765 1.00 89.62 112 PRO A N 1
ATOM 808 C CA . PRO A 1 112 ? 2.683 -3.139 54.693 1.00 89.62 112 PRO A CA 1
ATOM 809 C C . PRO A 1 112 ? 3.474 -3.218 53.379 1.00 89.62 112 PRO A C 1
ATOM 811 O O . PRO A 1 112 ? 4.224 -2.296 53.071 1.00 89.62 112 PRO A O 1
ATOM 814 N N . ASN A 1 113 ? 3.397 -4.346 52.668 1.00 93.12 113 ASN A N 1
ATOM 815 C CA . ASN A 1 113 ? 4.059 -4.553 51.381 1.00 93.12 113 ASN A CA 1
ATOM 816 C C . ASN A 1 113 ? 3.179 -5.449 50.506 1.00 93.12 113 ASN A C 1
ATOM 818 O O . ASN A 1 113 ? 3.091 -6.660 50.735 1.00 93.12 113 ASN A O 1
ATOM 822 N N . ILE A 1 114 ? 2.508 -4.833 49.538 1.00 93.62 114 ILE A N 1
ATOM 823 C CA . ILE A 1 114 ? 1.535 -5.504 48.681 1.00 93.62 114 ILE A CA 1
ATOM 824 C C . ILE A 1 114 ? 2.228 -6.460 47.702 1.00 93.62 114 ILE A C 1
ATOM 826 O O . ILE A 1 114 ? 1.789 -7.604 47.581 1.00 93.62 114 ILE A O 1
ATOM 830 N N . ASP A 1 115 ? 3.327 -6.044 47.064 1.00 94.06 115 ASP A N 1
ATOM 831 C CA . ASP A 1 115 ? 4.128 -6.896 46.171 1.00 94.06 115 ASP A CA 1
ATOM 832 C C . ASP A 1 115 ? 4.558 -8.190 46.881 1.00 94.06 115 ASP A C 1
ATOM 834 O O . ASP A 1 115 ? 4.313 -9.282 46.377 1.00 94.06 115 ASP A O 1
ATOM 838 N N . ALA A 1 116 ? 5.111 -8.092 48.096 1.00 93.62 116 ALA A N 1
ATOM 839 C CA . ALA A 1 116 ? 5.550 -9.266 48.854 1.00 93.62 116 ALA A CA 1
ATOM 840 C C . ALA A 1 116 ? 4.397 -10.235 49.169 1.00 93.62 116 ALA A C 1
ATOM 842 O O . ALA A 1 116 ? 4.589 -11.452 49.161 1.00 93.62 116 ALA A O 1
ATOM 843 N N . LEU A 1 117 ? 3.200 -9.705 49.439 1.00 94.75 117 LEU A N 1
ATOM 844 C CA . LEU A 1 117 ? 2.013 -10.515 49.686 1.00 94.75 117 LEU A CA 1
ATOM 845 C C . LEU A 1 117 ? 1.537 -11.227 48.416 1.00 94.75 117 LEU A C 1
ATOM 847 O O . LEU A 1 117 ? 1.259 -12.425 48.465 1.00 94.75 117 LEU A O 1
ATOM 851 N N . ILE A 1 118 ? 1.460 -10.511 47.293 1.00 93.31 118 ILE A N 1
ATOM 852 C CA . ILE A 1 118 ? 1.038 -11.076 46.005 1.00 93.31 118 ILE A CA 1
ATOM 853 C C . ILE A 1 118 ? 2.047 -12.130 45.530 1.00 93.31 118 ILE A C 1
ATOM 855 O O . ILE A 1 118 ? 1.642 -13.203 45.086 1.00 93.31 118 ILE A O 1
ATOM 859 N N . ASP A 1 119 ? 3.344 -11.876 45.696 1.00 92.69 119 ASP A N 1
ATOM 860 C CA . ASP A 1 119 ? 4.405 -12.822 45.343 1.00 92.69 119 ASP A CA 1
ATOM 861 C C . ASP A 1 119 ? 4.332 -14.094 46.183 1.00 92.69 119 ASP A C 1
ATOM 863 O O . ASP A 1 119 ? 4.467 -15.200 45.658 1.00 92.69 119 ASP A O 1
ATOM 867 N N . HIS A 1 120 ? 4.073 -13.959 47.485 1.00 92.69 120 HIS A N 1
ATOM 868 C CA . HIS A 1 120 ? 3.863 -15.113 48.347 1.00 92.69 120 HIS A CA 1
ATOM 869 C C . HIS A 1 120 ? 2.590 -15.875 47.965 1.00 92.69 120 HIS A C 1
ATOM 871 O O . HIS A 1 120 ? 2.620 -17.101 47.857 1.00 92.69 120 HIS A O 1
ATOM 877 N N . ALA A 1 121 ? 1.494 -15.168 47.682 1.00 91.88 121 ALA A N 1
ATOM 878 C CA . ALA A 1 121 ? 0.260 -15.784 47.216 1.00 91.88 121 ALA A CA 1
ATOM 879 C C . ALA A 1 121 ? 0.458 -16.561 45.907 1.00 91.88 121 ALA A C 1
ATOM 881 O O . ALA A 1 121 ? -0.087 -17.650 45.769 1.00 91.88 121 ALA A O 1
ATOM 882 N N . ALA A 1 122 ? 1.294 -16.075 44.987 1.00 90.94 122 ALA A N 1
ATOM 883 C CA . ALA A 1 122 ? 1.593 -16.776 43.741 1.00 90.94 122 ALA A CA 1
ATOM 884 C C . ALA A 1 122 ? 2.282 -18.142 43.949 1.00 90.94 122 ALA A C 1
ATOM 886 O O . ALA A 1 122 ? 2.226 -18.998 43.070 1.00 90.94 122 ALA A O 1
ATOM 887 N N . THR A 1 123 ? 2.898 -18.383 45.115 1.00 91.00 123 THR A N 1
ATOM 888 C CA . THR A 1 123 ? 3.489 -19.691 45.462 1.00 91.00 123 THR A CA 1
ATOM 889 C C . THR A 1 123 ? 2.462 -20.734 45.914 1.00 91.00 123 THR A C 1
ATOM 891 O O . THR A 1 123 ? 2.775 -21.924 45.954 1.00 91.00 123 THR A O 1
ATOM 894 N N . ILE A 1 124 ? 1.236 -20.305 46.225 1.00 88.94 124 ILE A N 1
ATOM 895 C CA . ILE A 1 124 ? 0.130 -21.157 46.666 1.00 88.94 124 ILE A CA 1
ATOM 896 C C . ILE A 1 124 ? -0.687 -21.551 45.430 1.00 88.94 124 ILE A C 1
ATOM 898 O O . ILE A 1 124 ? -1.240 -20.693 44.746 1.00 88.94 124 ILE A O 1
ATOM 902 N N . ALA A 1 125 ? -0.792 -22.849 45.127 1.00 86.00 125 ALA A N 1
ATOM 903 C CA . ALA A 1 125 ? -1.324 -23.321 43.840 1.00 86.00 125 ALA A CA 1
ATOM 904 C C . ALA A 1 125 ? -2.739 -22.792 43.482 1.00 86.00 125 ALA A C 1
ATOM 906 O O . ALA A 1 125 ? -2.937 -22.374 42.340 1.00 86.00 125 ALA A O 1
ATOM 907 N N . PRO A 1 126 ? -3.722 -22.720 44.409 1.00 85.44 126 PRO A N 1
ATOM 908 C CA . PRO A 1 126 ? -5.019 -22.086 44.127 1.00 85.44 126 PRO A CA 1
ATOM 909 C C . PRO A 1 126 ? -4.970 -20.580 43.818 1.00 85.44 126 PRO A C 1
ATOM 911 O O . PRO A 1 126 ? -5.949 -20.038 43.310 1.00 85.44 126 PRO A O 1
ATOM 914 N N . LEU A 1 127 ? -3.868 -19.903 44.148 1.00 88.00 127 LEU A N 1
ATOM 915 C CA . LEU A 1 127 ? -3.684 -18.456 44.033 1.00 88.00 127 LEU A CA 1
ATOM 916 C C . LEU A 1 127 ? -2.694 -18.043 42.931 1.00 88.00 127 LEU A C 1
ATOM 918 O O . LEU A 1 127 ? -2.631 -16.863 42.597 1.00 88.00 127 LEU A O 1
ATOM 922 N N . GLU A 1 128 ? -1.975 -18.993 42.327 1.00 85.62 128 GLU A N 1
ATOM 923 C CA . GLU A 1 128 ? -0.904 -18.759 41.342 1.00 85.62 128 GLU A CA 1
ATOM 924 C C . GLU A 1 128 ? -1.306 -17.800 40.207 1.00 85.62 128 GLU A C 1
ATOM 926 O O . GLU A 1 128 ? -0.541 -16.922 39.820 1.00 85.62 128 GLU A O 1
ATOM 931 N N . HIS A 1 129 ? -2.532 -17.936 39.696 1.00 85.38 129 HIS A N 1
ATOM 932 C CA . HIS A 1 129 ? -3.038 -17.170 38.549 1.00 85.38 129 HIS A CA 1
ATOM 933 C C . HIS A 1 129 ? -4.104 -16.137 38.936 1.00 85.38 129 HIS A C 1
ATOM 935 O O . HIS A 1 129 ? -4.825 -15.618 38.077 1.00 85.38 129 HIS A O 1
ATOM 941 N N . VAL A 1 130 ? -4.258 -15.877 40.233 1.00 90.00 130 VAL A N 1
ATOM 942 C CA . VAL A 1 130 ? -5.297 -14.990 40.746 1.00 90.00 130 VAL A CA 1
ATOM 943 C C . VAL A 1 130 ? -4.963 -13.539 40.427 1.00 90.00 130 VAL A C 1
ATOM 945 O O . VAL A 1 130 ? -3.836 -13.075 40.581 1.00 90.00 130 VAL A O 1
ATOM 948 N N . GLN A 1 131 ? -5.984 -12.813 39.988 1.00 92.19 131 GLN A N 1
ATOM 949 C CA . GLN A 1 131 ? -5.906 -11.387 39.713 1.00 92.19 131 GLN A CA 1
ATOM 950 C C . GLN A 1 131 ? -6.277 -10.585 40.963 1.00 92.19 131 GLN A C 1
ATOM 952 O O . GLN A 1 131 ? -7.251 -10.907 41.651 1.00 92.19 131 GLN A O 1
ATOM 957 N N . TRP A 1 132 ? -5.514 -9.528 41.233 1.00 94.38 132 TRP A N 1
ATOM 958 C CA . TRP A 1 132 ? -5.597 -8.747 42.462 1.00 94.38 132 TRP A CA 1
ATOM 959 C C . TRP A 1 132 ? -6.188 -7.360 42.232 1.00 94.38 132 TRP A C 1
ATOM 961 O O . TRP A 1 132 ? -5.796 -6.638 41.315 1.00 94.38 132 TRP A O 1
ATOM 971 N N . VAL A 1 133 ? -7.119 -6.962 43.093 1.00 94.38 133 VAL A N 1
ATOM 972 C CA . VAL A 1 133 ? -7.627 -5.590 43.177 1.00 94.38 133 VAL A CA 1
ATOM 973 C C . VAL A 1 133 ? -7.060 -4.945 44.433 1.00 94.38 133 VAL A C 1
ATOM 975 O O . VAL A 1 133 ? -7.257 -5.449 45.533 1.00 94.38 133 VAL A O 1
ATOM 978 N N . VAL A 1 134 ? -6.368 -3.821 44.290 1.00 94.31 134 VAL A N 1
ATOM 979 C CA . VAL A 1 134 ? -5.869 -3.047 45.432 1.00 94.31 134 VAL A CA 1
ATOM 980 C C . VAL A 1 134 ? -6.937 -2.043 45.846 1.00 94.31 134 VAL A C 1
ATOM 982 O O . VAL A 1 134 ? -7.405 -1.284 45.002 1.00 94.31 134 VAL A O 1
ATOM 985 N N . VAL A 1 135 ? -7.314 -1.988 47.123 1.00 93.44 135 VAL A N 1
ATOM 986 C CA . VAL A 1 135 ? -8.172 -0.929 47.676 1.00 93.44 135 VAL A CA 1
ATOM 987 C C . VAL A 1 135 ? -7.371 -0.103 48.668 1.00 93.44 135 VAL A C 1
ATOM 989 O O . VAL A 1 135 ? -6.909 -0.614 49.681 1.00 93.44 135 VAL A O 1
ATOM 992 N N . THR A 1 136 ? -7.194 1.184 48.397 1.00 92.25 136 THR A N 1
ATOM 993 C CA . THR A 1 136 ? -6.222 1.987 49.137 1.00 92.25 136 THR A CA 1
ATOM 994 C C . THR A 1 136 ? -6.718 3.370 49.515 1.00 92.25 136 THR A C 1
ATOM 996 O O . THR A 1 136 ? -7.350 4.053 48.717 1.00 92.25 136 THR A O 1
ATOM 999 N N . ASP A 1 137 ? -6.384 3.819 50.722 1.00 90.25 137 ASP A N 1
ATOM 1000 C CA . ASP A 1 137 ? -6.528 5.203 51.177 1.00 90.25 137 ASP A CA 1
ATOM 1001 C C . ASP A 1 137 ? -5.280 6.065 50.912 1.00 90.25 137 ASP A C 1
ATOM 1003 O O . ASP A 1 137 ? -5.334 7.285 51.077 1.00 90.25 137 ASP A O 1
ATOM 1007 N N . GLU A 1 138 ? -4.194 5.490 50.397 1.00 88.94 138 GLU A N 1
ATOM 1008 C CA . GLU A 1 138 ? -2.942 6.194 50.108 1.00 88.94 138 GLU A CA 1
ATOM 1009 C C . GLU A 1 138 ? -2.998 6.937 48.771 1.00 88.94 138 GLU A C 1
ATOM 1011 O O . GLU A 1 138 ? -3.754 6.588 47.859 1.00 88.94 138 GLU A O 1
ATOM 1016 N N . SER A 1 139 ? -2.269 8.048 48.665 1.00 85.56 139 SER A N 1
ATOM 1017 C CA . SER A 1 139 ? -2.150 8.814 47.415 1.00 85.56 139 SER A CA 1
ATOM 1018 C C . SER A 1 139 ? -1.022 8.316 46.514 1.00 85.56 139 SER A C 1
ATOM 1020 O O . SER A 1 139 ? -1.046 8.597 45.320 1.00 85.56 139 SER A O 1
ATOM 1022 N N . GLU A 1 140 ? -0.047 7.599 47.072 1.00 86.94 140 GLU A N 1
ATOM 1023 C CA . GLU A 1 140 ? 1.144 7.104 46.381 1.00 86.94 140 GLU A CA 1
ATOM 1024 C C . GLU A 1 140 ? 1.449 5.681 46.856 1.00 86.94 140 GLU A C 1
ATOM 1026 O O . GLU A 1 140 ? 1.273 5.393 48.031 1.00 86.94 140 GLU A O 1
ATOM 1031 N N . HIS A 1 141 ? 1.929 4.823 45.952 1.00 89.50 141 HIS A N 1
ATOM 1032 C CA . HIS A 1 141 ? 2.368 3.451 46.239 1.00 89.50 141 HIS A CA 1
ATOM 1033 C C . HIS A 1 141 ? 3.780 3.243 45.692 1.00 89.50 141 HIS A C 1
ATOM 1035 O O . HIS A 1 141 ? 4.121 3.791 44.640 1.00 89.50 141 HIS A O 1
ATOM 1041 N N . ARG A 1 142 ? 4.612 2.460 46.389 1.00 89.44 142 ARG A N 1
ATOM 1042 C CA . ARG A 1 142 ? 5.992 2.127 45.958 1.00 89.44 142 ARG A CA 1
ATOM 1043 C C . ARG A 1 142 ? 6.263 0.621 45.888 1.00 89.44 142 ARG A C 1
ATOM 1045 O O . ARG A 1 142 ? 7.364 0.216 45.533 1.00 89.44 142 ARG A O 1
ATOM 1052 N N . ASP A 1 143 ? 5.256 -0.175 46.196 1.00 90.19 143 ASP A N 1
ATOM 1053 C CA . ASP A 1 143 ? 5.266 -1.613 46.460 1.00 90.19 143 ASP A CA 1
ATOM 1054 C C . ASP A 1 143 ? 4.226 -2.352 45.598 1.00 90.19 143 ASP A C 1
ATOM 1056 O O . ASP A 1 143 ? 3.668 -3.360 46.017 1.00 90.19 143 ASP A O 1
ATOM 1060 N N . LEU A 1 144 ? 3.951 -1.822 44.399 1.00 91.06 144 LEU A N 1
ATOM 1061 C CA . LEU A 1 144 ? 3.095 -2.436 43.371 1.00 91.06 144 LEU A CA 1
ATOM 1062 C C . LEU A 1 144 ? 3.858 -2.739 42.070 1.00 91.06 144 LEU A C 1
ATOM 1064 O O . LEU A 1 144 ? 3.264 -3.033 41.031 1.00 91.06 144 LEU A O 1
ATOM 1068 N N . THR A 1 145 ? 5.182 -2.581 42.075 1.00 89.88 145 THR A N 1
ATOM 1069 C CA . THR A 1 145 ? 5.979 -2.646 40.843 1.00 89.88 145 THR A CA 1
ATOM 1070 C C . THR A 1 145 ? 6.018 -4.068 40.304 1.00 89.88 145 THR A C 1
ATOM 1072 O O . THR A 1 145 ? 5.868 -4.274 39.098 1.00 89.88 145 THR A O 1
ATOM 1075 N N . HIS A 1 146 ? 6.208 -5.050 41.183 1.00 89.50 146 HIS A N 1
ATOM 1076 C CA . HIS A 1 146 ? 6.355 -6.438 40.774 1.00 89.50 146 HIS A CA 1
ATOM 1077 C C . HIS A 1 146 ? 5.015 -7.029 40.321 1.00 89.50 146 HIS A C 1
ATOM 1079 O O . HIS A 1 146 ? 4.945 -7.616 39.240 1.00 89.50 146 HIS A O 1
ATOM 1085 N N . CYS A 1 147 ? 3.920 -6.763 41.042 1.00 88.56 147 CYS A N 1
ATOM 1086 C CA . CYS A 1 147 ? 2.582 -7.215 40.658 1.00 88.56 147 CYS A CA 1
ATOM 1087 C C . CYS A 1 147 ? 2.083 -6.579 39.348 1.00 88.56 147 CYS A C 1
ATOM 1089 O O . CYS A 1 147 ? 1.303 -7.191 38.614 1.00 88.56 147 CYS A O 1
ATOM 1091 N N . MET A 1 148 ? 2.546 -5.364 39.018 1.00 86.69 148 MET A N 1
ATOM 1092 C CA . MET A 1 148 ? 2.301 -4.745 37.710 1.00 86.69 148 MET A CA 1
ATOM 1093 C C . MET A 1 148 ? 3.084 -5.440 36.590 1.00 86.69 148 MET A C 1
ATOM 1095 O O . MET A 1 148 ? 2.542 -5.638 35.505 1.00 86.69 148 MET A O 1
ATOM 1099 N N . GLN A 1 149 ? 4.343 -5.815 36.834 1.00 87.50 149 GLN A N 1
ATOM 1100 C CA . GLN A 1 149 ? 5.188 -6.493 35.842 1.00 87.50 149 GLN A CA 1
ATOM 1101 C C . GLN A 1 149 ? 4.748 -7.934 35.574 1.00 87.50 149 GLN A C 1
ATOM 1103 O O . GLN A 1 149 ? 4.788 -8.376 34.427 1.00 87.50 149 GLN A O 1
ATOM 1108 N N . SER A 1 150 ? 4.305 -8.652 36.606 1.00 85.88 150 SER A N 1
ATOM 1109 C CA . SER A 1 150 ? 3.779 -10.014 36.473 1.00 85.88 150 SER A CA 1
ATOM 1110 C C . SER A 1 150 ? 2.377 -10.061 35.858 1.00 85.88 150 SER A C 1
ATOM 1112 O O . SER A 1 150 ? 1.915 -11.129 35.461 1.00 85.88 150 SER A O 1
ATOM 1114 N N . GLY A 1 151 ? 1.692 -8.915 35.768 1.00 86.12 151 GLY A N 1
ATOM 1115 C CA . GLY A 1 151 ? 0.304 -8.834 35.317 1.00 86.12 151 GLY A CA 1
ATOM 1116 C C . GLY A 1 151 ? -0.702 -9.380 36.334 1.00 86.12 151 GLY A C 1
ATOM 1117 O O . GLY A 1 151 ? -1.846 -9.633 35.964 1.00 86.12 151 GLY A O 1
ATOM 1118 N N . ALA A 1 152 ? -0.299 -9.576 37.594 1.00 88.81 152 ALA A N 1
ATOM 1119 C CA . ALA A 1 152 ? -1.176 -10.024 38.676 1.00 88.81 152 ALA A CA 1
ATOM 1120 C C . ALA A 1 152 ? -2.115 -8.911 39.175 1.00 88.81 152 ALA A C 1
ATOM 1122 O O . ALA A 1 152 ? -3.176 -9.199 39.727 1.00 88.81 152 ALA A O 1
ATOM 1123 N N . LEU A 1 153 ? -1.748 -7.638 38.990 1.00 91.69 153 LEU A N 1
ATOM 1124 C CA . LEU A 1 153 ? -2.574 -6.494 39.378 1.00 91.69 153 LEU A CA 1
ATOM 1125 C C . LEU A 1 153 ? -3.653 -6.185 38.327 1.00 91.69 153 LEU A C 1
ATOM 1127 O O . LEU A 1 153 ? -3.352 -5.724 37.228 1.00 91.69 153 LEU A O 1
ATOM 1131 N N . SER A 1 154 ? -4.923 -6.341 38.704 1.00 89.38 154 SER A N 1
ATOM 1132 C CA . SER A 1 154 ? -6.074 -6.040 37.846 1.00 89.38 154 SER A CA 1
ATOM 1133 C C . SER A 1 154 ? -6.538 -4.586 37.932 1.00 89.38 154 SER A C 1
ATOM 1135 O O . SER A 1 154 ? -6.964 -4.036 36.917 1.00 89.38 154 SER A O 1
ATOM 1137 N N . SER A 1 155 ? -6.563 -3.983 39.125 1.00 89.38 155 SER A N 1
ATOM 1138 C CA . SER A 1 155 ? -7.069 -2.617 39.330 1.00 89.38 155 SER A CA 1
ATOM 1139 C C . SER A 1 155 ? -6.614 -2.043 40.672 1.00 89.38 155 SER A C 1
ATOM 1141 O O . SER A 1 155 ? -6.390 -2.786 41.623 1.00 89.38 155 SER A O 1
ATOM 1143 N N . VAL A 1 156 ? -6.571 -0.711 40.769 1.00 90.38 156 VAL A N 1
ATOM 1144 C CA . VAL A 1 156 ? -6.382 0.032 42.024 1.00 90.38 156 VAL A CA 1
ATOM 1145 C C . VAL A 1 156 ? -7.600 0.925 42.262 1.00 90.38 156 VAL A C 1
ATOM 1147 O O . VAL A 1 156 ? -7.970 1.732 41.411 1.00 90.38 156 VAL A O 1
ATOM 1150 N N . LEU A 1 157 ? -8.248 0.766 43.411 1.00 89.38 157 LEU A N 1
ATOM 1151 C CA . LEU A 1 157 ? -9.434 1.494 43.841 1.00 89.38 157 LEU A CA 1
ATOM 1152 C C . LEU A 1 157 ? -9.091 2.399 45.021 1.00 89.38 157 LEU A C 1
ATOM 1154 O O . LEU A 1 157 ? -8.594 1.948 46.049 1.00 89.38 157 LEU A O 1
ATOM 1158 N N . LYS A 1 158 ? -9.398 3.688 44.889 1.00 88.31 158 LYS A N 1
ATOM 1159 C CA . LYS A 1 158 ? -9.230 4.664 45.966 1.00 88.31 158 LYS A CA 1
ATOM 1160 C C . LYS A 1 158 ? -10.361 4.522 46.990 1.00 88.31 158 LYS A C 1
ATOM 1162 O O . LYS A 1 158 ? -11.521 4.409 46.603 1.00 88.31 158 LYS A O 1
ATOM 1167 N N . ALA A 1 159 ? -10.019 4.556 48.275 1.00 84.38 159 ALA A N 1
ATOM 1168 C CA . ALA A 1 159 ? -10.941 4.685 49.394 1.00 84.38 159 ALA A CA 1
ATOM 1169 C C . ALA A 1 159 ? -11.190 6.176 49.732 1.00 84.38 159 ALA A C 1
ATOM 1171 O O . ALA A 1 159 ? -10.239 6.968 49.706 1.00 84.38 159 ALA A O 1
ATOM 1172 N N . PRO A 1 160 ? -12.436 6.576 50.067 1.00 83.62 160 PRO A N 1
ATOM 1173 C CA . PRO A 1 160 ? -13.658 5.763 49.987 1.00 83.62 160 PRO A CA 1
ATOM 1174 C C . PRO A 1 160 ? -13.997 5.437 48.525 1.00 83.62 160 PRO A C 1
ATOM 1176 O O . PRO A 1 160 ? -13.534 6.142 47.641 1.00 83.62 160 PRO A O 1
ATOM 1179 N N . TRP A 1 161 ? -14.801 4.403 48.257 1.00 85.31 161 TRP A N 1
ATOM 1180 C CA . TRP A 1 161 ? -15.241 4.014 46.903 1.00 85.31 161 TRP A CA 1
ATOM 1181 C C . TRP A 1 161 ? -16.757 4.164 46.753 1.00 85.31 161 TRP A C 1
ATOM 1183 O O . TRP A 1 161 ? -17.484 4.389 47.722 1.00 85.31 161 TRP A O 1
ATOM 1193 N N . THR A 1 162 ? -17.256 4.016 45.527 1.00 81.75 162 THR A N 1
ATOM 1194 C CA . THR A 1 162 ? -18.682 3.781 45.280 1.00 81.75 162 THR A CA 1
ATOM 1195 C C . THR A 1 162 ? -18.924 2.279 45.138 1.00 81.75 162 THR A C 1
ATOM 1197 O O . THR A 1 162 ? -18.139 1.569 44.504 1.00 81.75 162 THR A O 1
ATOM 1200 N N . VAL A 1 163 ? -20.009 1.769 45.726 1.00 81.56 163 VAL A N 1
ATOM 1201 C CA . VAL A 1 163 ? -20.356 0.337 45.640 1.00 81.56 163 VAL A CA 1
ATOM 1202 C C . VAL A 1 163 ? -20.515 -0.140 44.182 1.00 81.56 163 VAL A C 1
ATOM 1204 O O . VAL A 1 163 ? -19.977 -1.200 43.862 1.00 81.56 163 VAL A O 1
ATOM 1207 N N . PRO A 1 164 ? -21.134 0.638 43.263 1.00 76.81 164 PRO A N 1
ATOM 1208 C CA . PRO A 1 164 ? -21.113 0.362 41.823 1.00 76.81 164 PRO A CA 1
ATOM 1209 C C . PRO A 1 164 ? -19.734 0.100 41.220 1.00 76.81 164 PRO A C 1
ATOM 1211 O O . PRO A 1 164 ? -19.581 -0.824 40.421 1.00 76.81 164 PRO A O 1
ATOM 1214 N N . LEU A 1 165 ? -18.732 0.900 41.597 1.00 80.94 165 LEU A N 1
ATOM 1215 C CA . LEU A 1 165 ? -17.378 0.771 41.072 1.00 80.94 165 LEU A CA 1
ATOM 1216 C C . LEU A 1 165 ? -16.688 -0.473 41.636 1.00 80.94 165 LEU A C 1
ATOM 1218 O O . LEU A 1 165 ? -16.138 -1.252 40.865 1.00 80.94 165 LEU A O 1
ATOM 1222 N N . LEU A 1 166 ? -16.756 -0.687 42.955 1.00 86.38 166 LEU A N 1
ATOM 1223 C CA . LEU A 1 166 ? -16.164 -1.863 43.601 1.00 86.38 166 LEU A CA 1
ATOM 1224 C C . LEU A 1 166 ? -16.762 -3.164 43.046 1.00 86.38 166 LEU A C 1
ATOM 1226 O O . LEU A 1 166 ? -16.024 -4.056 42.634 1.00 86.38 166 LEU A O 1
ATOM 1230 N N . ALA A 1 167 ? -18.093 -3.251 42.980 1.00 85.69 167 ALA A N 1
ATOM 1231 C CA . ALA A 1 167 ? -18.782 -4.424 42.455 1.00 85.69 167 ALA A CA 1
ATOM 1232 C C . ALA A 1 167 ? -18.519 -4.627 40.952 1.00 85.69 167 ALA A C 1
ATOM 1234 O O . ALA A 1 167 ? -18.314 -5.757 40.511 1.00 85.69 167 ALA A O 1
ATOM 1235 N N . GLY A 1 168 ? -18.485 -3.545 40.165 1.00 81.94 168 GLY A N 1
ATOM 1236 C CA . GLY A 1 168 ? -18.174 -3.600 38.734 1.00 81.94 168 GLY A CA 1
ATOM 1237 C C . GLY A 1 168 ? -16.754 -4.080 38.443 1.00 81.94 168 GLY A C 1
ATOM 1238 O O . GLY A 1 168 ? -16.575 -4.947 37.584 1.00 81.94 168 GLY A O 1
ATOM 1239 N N . GLN A 1 169 ? -15.760 -3.582 39.188 1.00 85.50 169 GLN A N 1
ATOM 1240 C CA . GLN A 1 169 ? -14.375 -4.044 39.064 1.00 85.50 169 GLN A CA 1
ATOM 1241 C C . GLN A 1 169 ? -14.241 -5.506 39.481 1.00 85.50 169 GLN A C 1
ATOM 1243 O O . GLN A 1 169 ? -13.751 -6.304 38.691 1.00 85.50 169 GLN A O 1
ATOM 1248 N N . ALA A 1 170 ? -14.762 -5.882 40.654 1.00 88.12 170 ALA A N 1
ATOM 1249 C CA . ALA A 1 170 ? -14.707 -7.263 41.129 1.00 88.12 170 ALA A CA 1
ATOM 1250 C C . ALA A 1 170 ? -15.332 -8.244 40.123 1.00 88.12 170 ALA A C 1
ATOM 1252 O O . ALA A 1 170 ? -14.709 -9.237 39.750 1.00 88.12 170 ALA A O 1
ATOM 1253 N N . TYR A 1 171 ? -16.527 -7.939 39.605 1.00 87.38 171 TYR A N 1
ATOM 1254 C CA . TYR A 1 171 ? -17.161 -8.788 38.597 1.00 87.38 171 TYR A CA 1
ATOM 1255 C C . TYR A 1 171 ? -16.346 -8.862 37.302 1.00 87.38 171 TYR A C 1
ATOM 1257 O O . TYR A 1 171 ? -16.142 -9.950 36.770 1.00 87.38 171 TYR A O 1
ATOM 1265 N N . SER A 1 172 ? -15.839 -7.731 36.805 1.00 83.94 172 SER A N 1
ATOM 1266 C CA . SER A 1 172 ? -15.023 -7.699 35.585 1.00 83.94 172 SER A CA 1
ATOM 1267 C C . SER A 1 172 ? -13.737 -8.51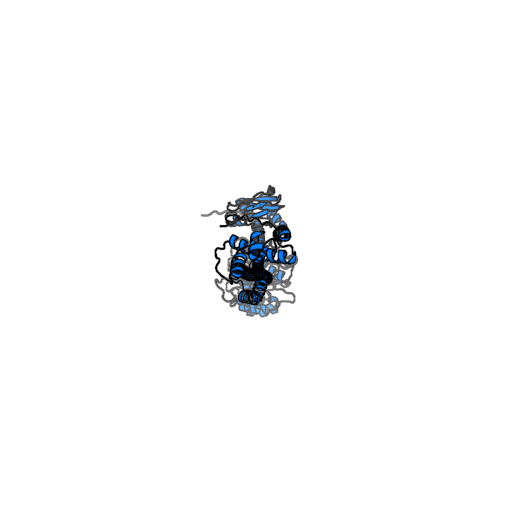5 35.729 1.00 83.94 172 SER A C 1
ATOM 1269 O O . SER A 1 172 ? -13.363 -9.227 34.796 1.00 83.94 172 SER A O 1
ATOM 1271 N N . THR A 1 173 ? -13.077 -8.450 36.888 1.00 87.94 173 THR A N 1
ATOM 1272 C CA . THR A 1 173 ? -11.892 -9.257 37.204 1.00 87.94 173 THR A CA 1
ATOM 1273 C C . THR A 1 173 ? -12.232 -10.750 37.195 1.00 87.94 173 THR A C 1
ATOM 1275 O O . THR A 1 173 ? -11.559 -11.517 36.505 1.00 87.94 173 THR A O 1
ATOM 1278 N N . MET A 1 174 ? -13.328 -11.161 37.849 1.00 88.12 174 MET A N 1
ATOM 1279 C CA . MET A 1 174 ? -13.784 -12.560 37.850 1.00 88.12 174 MET A CA 1
ATOM 1280 C C . MET A 1 174 ? -14.141 -13.069 36.444 1.00 88.12 174 MET A C 1
ATOM 1282 O O . MET A 1 174 ? -13.749 -14.173 36.069 1.00 88.12 174 MET A O 1
ATOM 1286 N N . VAL A 1 175 ? -14.844 -12.267 35.634 1.00 84.62 175 VAL A N 1
ATOM 1287 C CA . VAL A 1 175 ? -15.191 -12.628 34.247 1.00 84.62 175 VAL A CA 1
ATOM 1288 C C . VAL A 1 175 ? -13.940 -12.802 33.395 1.00 84.62 175 VAL A C 1
ATOM 1290 O O . VAL A 1 175 ? -13.864 -13.772 32.642 1.00 84.62 175 VAL A O 1
ATOM 1293 N N . ARG A 1 176 ? -12.955 -11.898 33.499 1.00 81.12 176 ARG A N 1
ATOM 1294 C CA . ARG A 1 176 ? -11.694 -12.002 32.744 1.00 81.12 176 ARG A CA 1
ATOM 1295 C C . ARG A 1 176 ? -10.921 -13.256 33.127 1.00 81.12 176 ARG A C 1
ATOM 1297 O O . ARG A 1 176 ? -10.489 -13.975 32.231 1.00 81.12 176 ARG A O 1
ATOM 1304 N N . TYR A 1 177 ? -10.809 -13.539 34.424 1.00 85.06 177 TYR A N 1
ATOM 1305 C CA . TYR A 1 177 ? -10.166 -14.750 34.927 1.00 85.06 177 TYR A CA 1
ATOM 1306 C C . TYR A 1 177 ? -10.845 -16.014 34.376 1.00 85.06 177 TYR A C 1
ATOM 1308 O O . TYR A 1 177 ? -10.209 -16.815 33.694 1.00 85.06 177 TYR A O 1
ATOM 1316 N N . LEU A 1 178 ? -12.164 -16.147 34.556 1.00 85.19 178 LEU A N 1
ATOM 1317 C CA . LEU A 1 178 ? -12.915 -17.316 34.083 1.00 85.19 178 LEU A CA 1
ATOM 1318 C C . LEU A 1 178 ? -12.900 -17.451 32.551 1.00 85.19 178 LEU A C 1
ATOM 1320 O O . LEU A 1 178 ? -12.812 -18.562 32.029 1.00 85.19 178 LEU A O 1
ATOM 1324 N N . SER A 1 179 ? -12.948 -16.337 31.818 1.00 81.94 179 SER A N 1
ATOM 1325 C CA . SER A 1 179 ? -12.830 -16.349 30.353 1.00 81.94 179 SER A CA 1
ATOM 1326 C C . SER A 1 179 ? -11.441 -16.815 29.909 1.00 81.94 179 SER A C 1
ATOM 1328 O O . SER A 1 179 ? -11.339 -17.607 28.975 1.00 81.94 179 SER A O 1
ATOM 1330 N N . GLY A 1 180 ? -10.381 -16.389 30.606 1.00 81.44 180 GLY A N 1
ATOM 1331 C CA . GLY A 1 180 ? -9.009 -16.858 30.388 1.00 81.44 180 GLY A CA 1
ATOM 1332 C C . GLY A 1 180 ? -8.840 -18.357 30.653 1.00 81.44 180 GLY A C 1
ATOM 1333 O O . GLY A 1 180 ? -8.090 -19.028 29.949 1.00 81.44 180 GLY A O 1
ATOM 1334 N N . CYS A 1 181 ? -9.613 -18.912 31.588 1.00 82.06 181 CYS A N 1
ATOM 1335 C CA . CYS A 1 181 ? -9.702 -20.355 31.823 1.00 82.06 181 CYS A CA 1
ATOM 1336 C C . CYS A 1 181 ? -10.579 -21.106 30.795 1.00 82.06 181 CYS A C 1
ATOM 1338 O O . CYS A 1 181 ? -10.750 -22.319 30.914 1.00 82.06 181 CYS A O 1
ATOM 1340 N N . GLY A 1 182 ? -11.152 -20.421 29.796 1.00 83.25 182 GLY A N 1
ATOM 1341 C CA . GLY A 1 182 ? -11.936 -21.031 28.717 1.00 83.25 182 GLY A CA 1
ATOM 1342 C C . GLY A 1 182 ? -13.417 -21.271 29.032 1.00 83.25 182 GLY A C 1
ATOM 1343 O O . GLY A 1 182 ? -14.087 -21.993 28.290 1.00 83.25 182 GLY A O 1
ATOM 1344 N N . TYR A 1 183 ? -13.960 -20.686 30.104 1.00 82.38 183 TYR A N 1
ATOM 1345 C CA . TYR A 1 183 ? -15.389 -20.794 30.408 1.00 82.38 183 TYR A CA 1
ATOM 1346 C C . TYR A 1 183 ? -16.236 -19.948 29.448 1.00 82.38 183 TYR A C 1
ATOM 1348 O O . TYR A 1 183 ? -15.934 -18.792 29.160 1.00 82.38 183 TYR A O 1
ATOM 1356 N N . SER A 1 184 ? -17.360 -20.501 28.988 1.00 78.50 184 SER A N 1
ATOM 1357 C CA . SER A 1 184 ? -18.341 -19.755 28.192 1.00 78.50 184 SER A CA 1
ATOM 1358 C C . SER A 1 184 ? -19.144 -18.769 29.047 1.00 78.50 184 SER A C 1
ATOM 1360 O O . SER A 1 184 ? -19.391 -19.002 30.230 1.00 78.50 184 SER A O 1
ATOM 1362 N N . GLN A 1 185 ? -19.688 -17.722 28.420 1.00 73.81 185 GLN A N 1
ATOM 1363 C CA . GLN A 1 185 ? -20.554 -16.722 29.070 1.00 73.81 185 GLN A CA 1
ATOM 1364 C C . GLN A 1 185 ? -21.739 -17.320 29.854 1.00 73.81 185 GLN A C 1
ATOM 1366 O O . GLN A 1 185 ? -22.192 -16.747 30.846 1.00 73.81 185 GLN A O 1
ATOM 1371 N N . ARG A 1 186 ? -22.264 -18.476 29.424 1.00 76.19 186 ARG A N 1
ATOM 1372 C CA . ARG A 1 186 ? -23.344 -19.180 30.133 1.00 76.19 186 ARG A CA 1
ATOM 1373 C C . ARG A 1 186 ? -22.837 -19.886 31.392 1.00 76.19 186 ARG A C 1
ATOM 1375 O O . ARG A 1 186 ? -23.539 -19.891 32.397 1.00 76.19 186 ARG A O 1
ATOM 1382 N N . GLN A 1 187 ? -21.644 -20.477 31.335 1.00 81.69 187 GLN A N 1
ATOM 1383 C CA . GLN A 1 187 ? -21.018 -21.129 32.488 1.00 81.69 187 GLN A CA 1
ATOM 1384 C C . GLN A 1 187 ? -20.563 -20.098 33.522 1.00 81.69 187 GLN A C 1
ATOM 1386 O O . GLN A 1 187 ? -20.798 -20.301 34.705 1.00 81.69 187 GLN A O 1
ATOM 1391 N N . ILE A 1 188 ? -20.003 -18.968 33.077 1.00 83.19 188 ILE A N 1
ATOM 1392 C CA . ILE A 1 188 ? -19.618 -17.855 33.953 1.00 83.19 188 ILE A CA 1
ATOM 1393 C C . ILE A 1 188 ? -20.835 -17.367 34.746 1.00 83.19 188 ILE A C 1
ATOM 1395 O O . ILE A 1 188 ? -20.805 -17.373 35.972 1.00 83.19 188 ILE A O 1
ATOM 1399 N N . ARG A 1 189 ? -21.952 -17.061 34.072 1.00 81.81 189 ARG A N 1
ATOM 1400 C CA . ARG A 1 189 ? -23.196 -16.650 34.748 1.00 81.81 189 ARG A CA 1
ATOM 1401 C C . ARG A 1 189 ? -23.757 -17.700 35.705 1.00 81.81 189 ARG A C 1
ATOM 1403 O O . ARG A 1 189 ? -24.328 -17.346 36.728 1.00 81.81 189 ARG A O 1
ATOM 1410 N N . ALA A 1 190 ? -23.587 -18.987 35.404 1.00 83.06 190 ALA A N 1
ATOM 1411 C CA . ALA A 1 190 ? -23.994 -20.054 36.318 1.00 83.06 190 ALA A CA 1
ATOM 1412 C C . ALA A 1 190 ? -23.117 -20.124 37.585 1.00 83.06 190 ALA A C 1
ATOM 1414 O O . ALA A 1 190 ? -23.603 -20.573 38.619 1.00 83.06 190 ALA A O 1
ATOM 1415 N N . LEU A 1 191 ? -21.855 -19.690 37.504 1.00 82.19 191 LEU A N 1
ATOM 1416 C CA . LEU A 1 191 ? -20.885 -19.725 38.603 1.00 82.19 191 LEU A CA 1
ATOM 1417 C C . LEU A 1 191 ? -20.957 -18.482 39.499 1.00 82.19 191 LEU A C 1
ATOM 1419 O O . LEU A 1 191 ? -20.987 -18.621 40.717 1.00 82.19 191 LEU A O 1
ATOM 1423 N N . ILE A 1 192 ? -20.994 -17.279 38.916 1.00 83.25 192 ILE A N 1
ATOM 1424 C CA . ILE A 1 192 ? -20.895 -16.009 39.664 1.00 83.25 192 ILE A CA 1
ATOM 1425 C C . ILE A 1 192 ? -22.184 -15.170 39.662 1.00 83.25 192 ILE A C 1
ATOM 1427 O O . ILE A 1 192 ? -22.177 -14.047 40.160 1.00 83.25 192 ILE A O 1
ATOM 1431 N N . ALA A 1 193 ? -23.289 -15.739 39.162 1.00 81.31 193 ALA A N 1
ATOM 1432 C CA . ALA A 1 193 ? -24.574 -15.075 38.920 1.00 81.31 193 ALA A CA 1
ATOM 1433 C C . ALA A 1 193 ? -24.504 -13.948 37.867 1.00 81.31 193 ALA A C 1
ATOM 1435 O O . ALA A 1 193 ? -23.461 -13.691 37.266 1.00 81.31 193 ALA A O 1
ATOM 1436 N N . ASP A 1 194 ? -25.649 -13.319 37.590 1.00 70.75 194 ASP A N 1
ATOM 1437 C CA . ASP A 1 194 ? -25.706 -12.115 36.761 1.00 70.75 194 ASP A CA 1
ATOM 1438 C C . ASP A 1 194 ? -25.043 -10.932 37.486 1.00 70.75 194 ASP A C 1
ATOM 1440 O O . ASP A 1 194 ? -25.069 -10.865 38.722 1.00 70.75 194 ASP A O 1
ATOM 1444 N N . PRO A 1 195 ? -24.465 -9.974 36.740 1.00 68.81 195 PRO A N 1
ATOM 1445 C CA . PRO A 1 195 ? -23.840 -8.821 37.355 1.00 68.81 195 PRO A CA 1
ATOM 1446 C C . PRO A 1 195 ? -24.870 -8.007 38.146 1.00 68.81 195 PRO A C 1
ATOM 1448 O O . PRO A 1 195 ? -26.026 -7.894 37.721 1.00 68.81 195 PRO A O 1
ATOM 1451 N N . PRO A 1 196 ? -24.474 -7.391 39.275 1.00 67.25 196 PRO A N 1
ATOM 1452 C CA . PRO A 1 196 ? -25.368 -6.509 40.004 1.00 67.25 196 PRO A CA 1
ATOM 1453 C C . PRO A 1 196 ? -25.892 -5.416 39.060 1.00 67.25 196 PRO A C 1
ATOM 1455 O O . PRO A 1 196 ? -25.095 -4.816 38.341 1.00 67.25 196 PRO A O 1
ATOM 1458 N N . PRO A 1 197 ? -27.199 -5.100 39.058 1.00 57.00 197 PRO A N 1
ATOM 1459 C CA . PRO A 1 197 ? -27.793 -4.169 38.090 1.00 57.00 197 PRO A CA 1
ATOM 1460 C C . PRO A 1 197 ? -27.241 -2.737 38.193 1.00 57.00 197 PRO A C 1
ATOM 1462 O O . PRO A 1 197 ? -27.437 -1.927 37.295 1.00 57.00 197 PRO A O 1
ATOM 1465 N N . PHE A 1 198 ? -26.559 -2.424 39.295 1.00 62.47 198 PHE A N 1
ATOM 1466 C CA . PHE A 1 198 ? -25.890 -1.151 39.553 1.00 62.47 198 PHE A CA 1
ATOM 1467 C C . PHE A 1 198 ? -24.386 -1.176 39.232 1.00 62.47 198 PHE A C 1
ATOM 1469 O O . PHE A 1 198 ? -23.721 -0.159 39.400 1.00 62.47 198 PHE A O 1
ATOM 1476 N N . ALA A 1 199 ? -23.819 -2.316 38.832 1.00 57.50 199 ALA A N 1
ATOM 1477 C CA . ALA A 1 199 ? -22.412 -2.420 38.475 1.00 57.50 199 ALA A CA 1
ATOM 1478 C C . ALA A 1 199 ? -22.175 -1.781 37.100 1.00 57.50 199 ALA A C 1
ATOM 1480 O O . ALA A 1 199 ? -22.867 -2.096 36.134 1.00 57.50 199 ALA A O 1
ATOM 1481 N N . VAL A 1 200 ? -21.172 -0.907 36.996 1.00 54.72 200 VAL A N 1
ATOM 1482 C CA . VAL A 1 200 ? -20.722 -0.395 35.694 1.00 54.72 200 VAL A CA 1
ATOM 1483 C C . VAL A 1 200 ? -20.072 -1.564 34.954 1.00 54.72 200 VAL A C 1
ATOM 1485 O O . VAL A 1 200 ? -19.024 -2.052 35.374 1.00 54.72 200 VAL A O 1
ATOM 1488 N N . GLN A 1 201 ? -20.735 -2.060 33.910 1.00 53.69 201 GLN A N 1
ATOM 1489 C CA . GLN A 1 201 ? -20.335 -3.248 33.157 1.00 53.69 201 GLN A CA 1
ATOM 1490 C C . GLN A 1 201 ? -20.129 -2.920 31.684 1.00 53.69 201 GLN A C 1
ATOM 1492 O O . GLN A 1 201 ? -20.864 -2.119 31.110 1.00 53.69 201 GLN A O 1
ATOM 1497 N N . GLY A 1 202 ? -19.167 -3.625 31.090 1.00 52.66 202 GLY A N 1
ATOM 1498 C CA . GLY A 1 202 ? -18.977 -3.734 29.649 1.00 52.66 202 GLY A CA 1
ATOM 1499 C C . GLY A 1 202 ? -17.567 -3.320 29.223 1.00 52.66 202 GLY A C 1
ATOM 1500 O O . GLY A 1 202 ? -17.070 -2.282 29.672 1.00 52.66 202 GLY A O 1
ATOM 1501 N N . PRO A 1 203 ? -16.891 -4.078 28.340 1.00 47.44 203 PRO A N 1
ATOM 1502 C CA . PRO A 1 203 ? -15.840 -3.495 27.524 1.00 47.44 203 PRO A CA 1
ATOM 1503 C C . PRO A 1 203 ? -16.443 -2.267 26.847 1.00 47.44 203 PRO A C 1
ATOM 1505 O O . PRO A 1 203 ? -17.531 -2.345 26.282 1.00 47.44 203 PRO A O 1
ATOM 1508 N N . LEU A 1 204 ? -15.722 -1.149 26.849 1.00 47.84 204 LEU A N 1
ATOM 1509 C CA . LEU A 1 204 ? -16.145 0.097 26.196 1.00 47.84 204 LEU A CA 1
ATOM 1510 C C . LEU A 1 204 ? -16.526 -0.108 24.705 1.00 47.84 204 LEU A C 1
ATOM 1512 O O . LEU A 1 204 ? -17.099 0.780 24.083 1.00 47.84 204 LEU A O 1
ATOM 1516 N N . LEU A 1 205 ? -16.182 -1.276 24.138 1.00 54.00 205 LEU A N 1
ATOM 1517 C CA . LEU A 1 205 ? -16.223 -1.657 22.731 1.00 54.00 205 LEU A CA 1
ATOM 1518 C C . LEU A 1 205 ? -16.680 -3.119 22.521 1.00 54.00 205 LEU A C 1
ATOM 1520 O O . LEU A 1 205 ? -16.074 -3.858 21.751 1.00 54.00 205 LEU A O 1
ATOM 1524 N N . GLU A 1 206 ? -17.757 -3.556 23.177 1.00 53.31 206 GLU A N 1
ATOM 1525 C CA . GLU A 1 206 ? -18.315 -4.927 23.080 1.00 53.31 206 GLU A CA 1
ATOM 1526 C C . GLU A 1 206 ? -18.842 -5.322 21.667 1.00 53.31 206 GLU A C 1
ATOM 1528 O O . GLU A 1 206 ? -19.359 -6.417 21.459 1.00 53.31 206 GLU A O 1
ATOM 1533 N N . GLY A 1 207 ? -18.693 -4.448 20.662 1.00 52.53 207 GLY A N 1
ATOM 1534 C CA . GLY A 1 207 ? -19.177 -4.635 19.288 1.00 52.53 207 GLY A CA 1
ATOM 1535 C C . GLY A 1 207 ? -18.108 -4.702 18.191 1.00 52.53 207 GLY A C 1
ATOM 1536 O O . GLY A 1 207 ? -18.478 -4.767 17.020 1.00 52.53 207 GLY A O 1
ATOM 1537 N N . LEU A 1 208 ? -16.808 -4.667 18.515 1.00 58.28 208 LEU A N 1
ATOM 1538 C CA . LEU A 1 208 ? -15.750 -4.663 17.488 1.00 58.28 208 LEU A CA 1
ATOM 1539 C C . LEU A 1 208 ? -15.651 -5.978 16.696 1.00 58.28 208 LEU A C 1
ATOM 1541 O O . LEU A 1 208 ? -15.405 -5.928 15.493 1.00 58.28 208 LEU A O 1
ATOM 1545 N N . ASP A 1 209 ? -15.908 -7.120 17.339 1.00 58.41 209 ASP A N 1
ATOM 1546 C CA . ASP A 1 209 ? -15.822 -8.453 16.715 1.00 58.41 209 ASP A CA 1
ATOM 1547 C C . ASP A 1 209 ? -17.120 -8.889 16.005 1.00 58.41 209 ASP A C 1
ATOM 1549 O O . ASP A 1 209 ? -17.184 -9.965 15.410 1.00 58.41 209 ASP A O 1
ATOM 1553 N N . ARG A 1 210 ? -18.181 -8.074 16.071 1.00 70.00 210 ARG A N 1
ATOM 1554 C CA . ARG A 1 210 ? -19.508 -8.393 15.517 1.00 70.00 210 ARG A CA 1
ATOM 1555 C C . ARG A 1 210 ? -19.632 -7.971 14.053 1.00 70.00 210 ARG A C 1
ATOM 1557 O O . ARG A 1 210 ? -18.904 -7.098 13.568 1.00 70.00 210 ARG A O 1
ATOM 1564 N N . ASP A 1 211 ? -20.572 -8.572 13.325 1.00 77.88 211 ASP A N 1
ATOM 1565 C CA . ASP A 1 211 ? -20.804 -8.219 11.922 1.00 77.88 211 ASP A CA 1
ATOM 1566 C C . ASP A 1 211 ? -21.216 -6.742 11.766 1.00 77.88 211 ASP A C 1
ATOM 1568 O O . ASP A 1 211 ? -21.951 -6.189 12.582 1.00 77.88 211 ASP A O 1
ATOM 1572 N N . GLU A 1 212 ? -20.723 -6.071 10.720 1.00 78.50 212 GLU A N 1
ATOM 1573 C CA . GLU A 1 212 ? -20.934 -4.623 10.547 1.00 78.50 212 GLU A CA 1
ATOM 1574 C C . GLU A 1 212 ? -22.406 -4.280 10.388 1.00 78.50 212 GLU A C 1
ATOM 1576 O O . GLU A 1 212 ? -22.887 -3.286 10.930 1.00 78.50 212 GLU A O 1
ATOM 1581 N N . ARG A 1 213 ? -23.125 -5.132 9.657 1.00 82.75 213 ARG A N 1
ATOM 1582 C CA . ARG A 1 213 ? -24.537 -4.941 9.378 1.00 82.75 213 ARG A CA 1
ATOM 1583 C C . ARG A 1 213 ? -25.356 -5.130 10.644 1.00 82.75 213 ARG A C 1
ATOM 1585 O O . ARG A 1 213 ? -26.293 -4.370 10.867 1.00 82.75 213 ARG A O 1
ATOM 1592 N N . GLU A 1 214 ? -24.988 -6.086 11.493 1.00 82.69 214 GLU A N 1
ATOM 1593 C CA . GLU A 1 214 ? -25.631 -6.275 12.796 1.00 82.69 214 GLU A CA 1
ATOM 1594 C C . GLU A 1 214 ? -25.478 -5.041 13.685 1.00 82.69 214 GLU A C 1
ATOM 1596 O O . GLU A 1 214 ? -26.470 -4.553 14.223 1.00 82.69 214 GLU A O 1
ATOM 1601 N N . VAL A 1 215 ? -24.265 -4.491 13.783 1.00 83.69 215 VAL A N 1
ATOM 1602 C CA . VAL A 1 215 ? -23.983 -3.302 14.604 1.00 83.69 215 VAL A CA 1
ATOM 1603 C C . VAL A 1 215 ? -24.728 -2.069 14.069 1.00 83.69 215 VAL A C 1
ATOM 1605 O O . VAL A 1 215 ? -25.281 -1.289 14.842 1.00 83.69 215 VAL A O 1
ATOM 1608 N N . VAL A 1 216 ? -24.810 -1.908 12.744 1.00 87.56 216 VAL A N 1
ATOM 1609 C CA . VAL A 1 216 ? -25.592 -0.845 12.084 1.00 87.56 216 VAL A CA 1
ATOM 1610 C C . VAL A 1 216 ? -27.087 -0.975 12.370 1.00 87.56 216 VAL A C 1
ATOM 1612 O O . VAL A 1 216 ? -27.749 0.020 12.670 1.00 87.56 216 VAL A O 1
ATOM 1615 N N . MET A 1 217 ? -27.632 -2.189 12.285 1.00 87.62 217 MET A N 1
ATOM 1616 C CA . MET A 1 217 ? -29.054 -2.434 12.529 1.00 87.62 217 MET A CA 1
ATOM 1617 C C . MET A 1 217 ? -29.414 -2.284 14.009 1.00 87.62 217 MET A C 1
ATOM 1619 O O . MET A 1 217 ? -30.484 -1.768 14.322 1.00 87.62 217 MET A O 1
ATOM 1623 N N . GLU A 1 218 ? -28.519 -2.674 14.917 1.00 86.25 218 GLU A N 1
ATOM 1624 C CA . GLU A 1 218 ? -28.659 -2.449 16.358 1.00 86.25 218 GLU A CA 1
ATOM 1625 C C . GLU A 1 218 ? -28.656 -0.955 16.695 1.00 86.25 218 GLU A C 1
ATOM 1627 O O . GLU A 1 218 ? -29.549 -0.484 17.404 1.00 86.25 218 GLU A O 1
ATOM 1632 N N . LEU A 1 219 ? -27.720 -0.196 16.112 1.00 88.00 219 LEU A N 1
ATOM 1633 C CA . LEU A 1 219 ? -27.686 1.259 16.226 1.00 88.00 219 LEU A CA 1
ATOM 1634 C C . LEU A 1 219 ? -29.003 1.879 15.743 1.00 88.00 219 LEU A C 1
ATOM 1636 O O . LEU A 1 219 ? -29.600 2.690 16.449 1.00 88.00 219 LEU A O 1
ATOM 1640 N N . LEU A 1 220 ? -29.475 1.488 14.554 1.00 90.38 220 LEU A N 1
ATOM 1641 C CA . LEU A 1 220 ? -30.725 2.001 13.996 1.00 90.38 220 LEU A CA 1
ATOM 1642 C C . LEU A 1 220 ? -31.921 1.669 14.896 1.00 90.38 220 LEU A C 1
ATOM 1644 O O . LEU A 1 220 ? -32.748 2.542 15.143 1.00 90.38 220 LEU A O 1
ATOM 1648 N N . ALA A 1 221 ? -32.000 0.444 15.417 1.00 88.19 221 ALA A N 1
ATOM 1649 C CA . ALA A 1 221 ? -33.069 0.029 16.320 1.00 88.19 221 ALA A CA 1
ATOM 1650 C C . ALA A 1 221 ? -33.054 0.819 17.639 1.00 88.19 221 ALA A C 1
ATOM 1652 O O . ALA A 1 221 ? -34.116 1.190 18.139 1.00 88.19 221 ALA A O 1
ATOM 1653 N N . GLY A 1 222 ? -31.870 1.110 18.191 1.00 86.56 222 GLY A N 1
ATOM 1654 C CA . GLY A 1 222 ? -31.715 1.984 19.357 1.00 86.56 222 GLY A CA 1
ATOM 1655 C C . GLY A 1 222 ? -32.181 3.412 19.069 1.00 86.56 222 GLY A C 1
ATOM 1656 O O . GLY A 1 222 ? -32.998 3.964 19.805 1.00 86.56 222 GLY A O 1
ATOM 1657 N N . VAL A 1 223 ? -31.741 3.986 17.946 1.00 89.06 223 VAL A N 1
ATOM 1658 C CA . VAL A 1 223 ? -32.156 5.327 17.505 1.00 89.06 223 VAL A CA 1
ATOM 1659 C C . VAL A 1 223 ? -33.672 5.399 17.297 1.00 89.06 223 VAL A C 1
ATOM 1661 O O . VAL A 1 223 ? -34.307 6.350 17.752 1.00 89.06 223 VAL A O 1
ATOM 1664 N N . GLU A 1 224 ? -34.275 4.404 16.639 1.00 91.25 224 GLU A N 1
ATOM 1665 C CA . GLU A 1 224 ? -35.721 4.353 16.387 1.00 91.25 224 GLU A CA 1
ATOM 1666 C C . GLU A 1 224 ? -36.538 4.137 17.672 1.00 91.25 224 GLU A C 1
ATOM 1668 O O . GLU A 1 224 ? -37.690 4.565 17.734 1.00 91.25 224 GLU A O 1
ATOM 1673 N N . ARG A 1 225 ? -35.952 3.542 18.719 1.00 88.56 225 ARG A N 1
ATOM 1674 C CA . ARG A 1 225 ? -36.582 3.424 20.044 1.00 88.56 225 ARG A CA 1
ATOM 1675 C C . ARG A 1 225 ? -36.731 4.780 20.733 1.00 88.56 225 ARG A C 1
ATOM 1677 O O . ARG A 1 225 ? -37.744 5.011 21.383 1.00 88.56 225 ARG A O 1
ATOM 1684 N N . VAL A 1 226 ? -35.743 5.662 20.572 1.00 86.38 226 VAL A N 1
ATOM 1685 C CA . VAL A 1 226 ? -35.717 6.991 21.205 1.00 86.38 226 VAL A CA 1
ATOM 1686 C C . VAL A 1 226 ? -36.442 8.041 20.356 1.00 86.38 226 VAL A C 1
ATOM 1688 O O . VAL A 1 226 ? -37.282 8.780 20.861 1.00 86.38 226 VAL A O 1
ATOM 1691 N N . LEU A 1 227 ? -36.147 8.117 19.053 1.00 88.19 227 LEU A N 1
ATOM 1692 C CA . LEU A 1 227 ? -36.661 9.164 18.152 1.00 88.19 227 LEU A CA 1
ATOM 1693 C C . LEU A 1 227 ? -37.873 8.732 17.313 1.00 88.19 227 LEU A C 1
ATOM 1695 O O . LEU A 1 227 ? -38.388 9.524 16.514 1.00 88.19 227 LEU A O 1
ATOM 1699 N N . GLY A 1 228 ? -38.306 7.477 17.441 1.00 87.25 228 GLY A N 1
ATOM 1700 C CA . GLY A 1 228 ? -39.290 6.860 16.557 1.00 87.25 228 GLY A CA 1
ATOM 1701 C C . GLY A 1 228 ? -38.707 6.465 15.195 1.00 87.25 228 GLY A C 1
ATOM 1702 O O . GLY A 1 228 ? -37.567 6.786 14.847 1.00 87.25 228 GLY A O 1
ATOM 1703 N N . GLN A 1 229 ? -39.522 5.792 14.380 1.00 88.81 229 GLN A N 1
ATOM 1704 C CA . GLN A 1 229 ? -39.118 5.260 13.073 1.00 88.81 229 GLN A CA 1
ATOM 1705 C C . GLN A 1 229 ? -38.437 6.328 12.200 1.00 88.81 229 GLN A C 1
ATOM 1707 O O . GLN A 1 229 ? -38.940 7.453 12.090 1.00 88.81 229 GLN A O 1
ATOM 1712 N N . ARG A 1 230 ? -37.271 6.010 11.615 1.00 92.44 230 ARG A N 1
ATOM 1713 C CA . ARG A 1 230 ? -36.493 6.951 10.793 1.00 92.44 230 ARG A CA 1
ATOM 1714 C C . ARG A 1 230 ? -36.762 6.752 9.300 1.00 92.44 230 ARG A C 1
ATOM 1716 O O . ARG A 1 230 ? -36.877 5.612 8.838 1.00 92.44 230 ARG A O 1
ATOM 1723 N N . PRO A 1 231 ? -36.869 7.848 8.526 1.00 89.12 231 PRO A N 1
ATOM 1724 C CA . PRO A 1 231 ? -37.070 7.757 7.089 1.00 89.12 231 PRO A CA 1
ATOM 1725 C C . PRO A 1 231 ? -35.832 7.147 6.426 1.00 89.12 231 PRO A C 1
ATOM 1727 O O . PRO A 1 231 ? -34.702 7.557 6.690 1.00 89.12 231 PRO A O 1
ATOM 1730 N N . ARG A 1 232 ? -36.070 6.164 5.557 1.00 93.94 232 ARG A N 1
ATOM 1731 C CA . ARG A 1 232 ? -35.057 5.539 4.703 1.00 93.94 232 ARG A CA 1
ATOM 1732 C C . ARG A 1 232 ? -35.045 6.311 3.388 1.00 93.94 232 ARG A C 1
ATOM 1734 O O . ARG A 1 232 ? -36.005 6.246 2.626 1.00 93.94 232 ARG A O 1
ATOM 1741 N N . LEU A 1 233 ? -34.012 7.116 3.185 1.00 92.00 233 LEU A N 1
ATOM 1742 C CA . LEU A 1 233 ? -33.850 7.960 2.009 1.00 92.00 233 LEU A CA 1
ATOM 1743 C C . LEU A 1 233 ? -33.203 7.127 0.907 1.00 92.00 233 LEU A C 1
ATOM 1745 O O . LEU A 1 233 ? -32.116 6.593 1.107 1.00 92.00 233 LEU A O 1
ATOM 1749 N N . ILE A 1 234 ? -33.869 7.018 -0.238 1.00 93.12 234 ILE A N 1
ATOM 1750 C CA . ILE A 1 234 ? -33.300 6.392 -1.432 1.00 93.12 234 ILE A CA 1
ATOM 1751 C C . ILE A 1 234 ? -32.602 7.499 -2.215 1.00 93.12 234 ILE A C 1
ATOM 1753 O O . ILE A 1 234 ? -33.251 8.458 -2.637 1.00 93.12 234 ILE A O 1
ATOM 1757 N N . VAL A 1 235 ? -31.287 7.385 -2.360 1.00 93.31 235 VAL A N 1
ATOM 1758 C CA . VAL A 1 235 ? -30.444 8.344 -3.076 1.00 93.31 235 VAL A CA 1
ATOM 1759 C C . VAL A 1 235 ? -29.849 7.672 -4.317 1.00 93.31 235 VAL A C 1
ATOM 1761 O O . VAL A 1 235 ? -29.340 6.555 -4.201 1.00 93.31 235 VAL A O 1
ATOM 1764 N N . PRO A 1 236 ? -29.927 8.306 -5.501 1.00 93.50 236 PRO A N 1
ATOM 1765 C CA . PRO A 1 236 ? -29.385 7.730 -6.726 1.00 93.50 236 PRO A CA 1
ATOM 1766 C C . PRO A 1 236 ? -27.853 7.756 -6.730 1.00 93.50 236 PRO A C 1
ATOM 1768 O O . PRO A 1 236 ? -27.236 8.524 -5.982 1.00 93.50 236 PRO A O 1
ATOM 1771 N N . GLU A 1 237 ? -27.239 6.957 -7.600 1.00 92.81 237 GLU A N 1
ATOM 1772 C CA . GLU A 1 237 ? -25.806 7.049 -7.921 1.00 92.81 237 GLU A CA 1
ATOM 1773 C C . GLU A 1 237 ? -25.389 8.489 -8.301 1.00 92.81 237 GLU A C 1
ATOM 1775 O O . GLU A 1 237 ? -26.128 9.219 -8.964 1.00 92.81 237 GLU A O 1
ATOM 1780 N N . GLY A 1 238 ? -24.201 8.916 -7.862 1.00 88.81 238 GLY A N 1
ATOM 1781 C CA . GLY A 1 238 ? -23.643 10.251 -8.110 1.00 88.81 238 GLY A CA 1
ATOM 1782 C C . GLY A 1 238 ? -24.081 11.335 -7.116 1.00 88.81 238 GLY A C 1
ATOM 1783 O O . GLY A 1 238 ? -23.711 12.499 -7.268 1.00 88.81 238 GLY A O 1
ATOM 1784 N N . THR A 1 239 ? -24.849 10.985 -6.084 1.00 91.56 239 THR A N 1
ATOM 1785 C CA . THR A 1 239 ? -25.311 11.925 -5.053 1.00 91.56 239 THR A CA 1
ATOM 1786 C C . THR A 1 239 ? -24.209 12.201 -4.034 1.00 91.56 239 THR A C 1
ATOM 1788 O O . THR A 1 239 ? -23.692 11.276 -3.406 1.00 91.56 239 THR A O 1
ATOM 1791 N N . GLN A 1 240 ? -23.892 13.478 -3.811 1.00 90.69 240 GLN A N 1
ATOM 1792 C CA . GLN A 1 240 ? -22.960 13.896 -2.762 1.00 90.69 240 GLN A CA 1
ATOM 1793 C C . GLN A 1 240 ? -23.675 13.952 -1.403 1.00 90.69 240 GLN A C 1
ATOM 1795 O O . GLN A 1 240 ? -24.642 14.691 -1.228 1.00 90.69 240 GLN A O 1
ATOM 1800 N N . LEU A 1 241 ? -23.216 13.155 -0.438 1.00 87.88 241 LEU A N 1
ATOM 1801 C CA . LEU A 1 241 ? -23.757 13.119 0.927 1.00 87.88 241 LEU A CA 1
ATOM 1802 C C . LEU A 1 241 ? -23.076 14.142 1.846 1.00 87.88 241 LEU A C 1
ATOM 1804 O O . LEU A 1 241 ? -23.718 14.720 2.725 1.00 87.88 241 LEU A O 1
ATOM 1808 N N . VAL A 1 242 ? -21.772 14.337 1.651 1.00 87.38 242 VAL A N 1
ATOM 1809 C CA . VAL A 1 242 ? -20.922 15.306 2.356 1.00 87.38 242 VAL A CA 1
ATOM 1810 C C . VAL A 1 242 ? -19.911 15.885 1.370 1.00 87.38 242 VAL A C 1
ATOM 1812 O O . VAL A 1 242 ? -19.485 15.169 0.464 1.00 87.38 242 VAL A O 1
ATOM 1815 N N . THR A 1 243 ? -19.505 17.137 1.573 1.00 87.12 243 THR A N 1
ATOM 1816 C CA . THR A 1 243 ? -18.580 17.861 0.688 1.00 87.12 243 THR A CA 1
ATOM 1817 C C . THR A 1 243 ? -17.366 18.325 1.475 1.00 87.12 243 THR A C 1
ATOM 1819 O O . THR A 1 243 ? -17.512 18.924 2.540 1.00 87.12 243 THR A O 1
ATOM 1822 N N . GLN A 1 244 ? -16.164 18.059 0.963 1.00 85.25 244 GLN A N 1
ATOM 1823 C CA . GLN A 1 244 ? -14.918 18.475 1.601 1.00 85.25 244 GLN A CA 1
ATOM 1824 C C . GLN A 1 244 ? -14.899 19.987 1.875 1.00 85.25 244 GLN A C 1
ATOM 1826 O O . GLN A 1 244 ? -15.195 20.787 0.993 1.00 85.25 244 GLN A O 1
ATOM 1831 N N . GLY A 1 245 ? -14.499 20.370 3.090 1.00 82.31 245 GLY A N 1
ATOM 1832 C CA . GLY A 1 245 ? -14.429 21.773 3.513 1.00 82.31 245 GLY A CA 1
ATOM 1833 C C . GLY A 1 245 ? -15.781 22.389 3.890 1.00 82.31 245 GLY A C 1
ATOM 1834 O O . GLY A 1 245 ? -15.827 23.531 4.332 1.00 82.31 245 GLY A O 1
ATOM 1835 N N . GLU A 1 246 ? -16.889 21.654 3.761 1.00 86.38 246 GLU A N 1
ATOM 1836 C CA . GLU A 1 246 ? -18.198 22.125 4.216 1.00 86.38 246 GLU A CA 1
ATOM 1837 C C . GLU A 1 246 ? -18.519 21.618 5.630 1.00 86.38 246 GLU A C 1
ATOM 1839 O O . GLU A 1 246 ? -18.136 20.503 5.998 1.00 86.38 246 GLU A O 1
ATOM 1844 N N . PRO A 1 247 ? -19.242 22.397 6.453 1.00 83.50 247 PRO A N 1
ATOM 1845 C CA . PRO A 1 247 ? -19.638 21.966 7.787 1.00 83.50 247 PRO A CA 1
ATOM 1846 C C . PRO A 1 247 ? -20.577 20.754 7.722 1.00 83.50 247 PRO A C 1
ATOM 1848 O O . PRO A 1 247 ? -21.610 20.768 7.049 1.00 83.50 247 PRO A O 1
ATOM 1851 N N . VAL A 1 248 ? -20.254 19.705 8.481 1.00 82.69 248 VAL A N 1
ATOM 1852 C CA . VAL A 1 248 ? -21.092 18.503 8.566 1.00 82.69 248 VAL A CA 1
ATOM 1853 C C . VAL A 1 248 ? -22.156 18.707 9.642 1.00 82.69 248 VAL A C 1
ATOM 1855 O O . VAL A 1 248 ? -21.854 18.711 10.827 1.00 82.69 248 VAL A O 1
ATOM 1858 N N . GLY A 1 249 ? -23.419 18.873 9.238 1.00 80.88 249 GLY A N 1
ATOM 1859 C CA . GLY A 1 249 ? -24.556 19.017 10.166 1.00 80.88 249 GLY A CA 1
ATOM 1860 C C . GLY A 1 249 ? -25.318 17.718 10.463 1.00 80.88 249 GLY A C 1
ATOM 1861 O O . GLY A 1 249 ? -26.288 17.719 11.223 1.00 80.88 249 GLY A O 1
ATOM 1862 N N . ALA A 1 250 ? -24.949 16.615 9.810 1.00 86.75 250 ALA A N 1
ATOM 1863 C CA . ALA A 1 250 ? -25.616 15.329 9.964 1.00 86.75 250 ALA A CA 1
ATOM 1864 C C . ALA A 1 250 ? -24.698 14.164 9.590 1.00 86.75 250 ALA A C 1
ATOM 1866 O O . ALA A 1 250 ? -23.827 14.290 8.731 1.00 86.75 250 ALA A O 1
ATOM 1867 N N . VAL A 1 251 ? -24.959 13.014 10.202 1.00 88.06 251 VAL A N 1
ATOM 1868 C CA . VAL A 1 251 ? -24.375 11.722 9.845 1.00 88.06 251 VAL A CA 1
ATOM 1869 C C . VAL A 1 251 ? -25.351 10.941 8.983 1.00 88.06 251 VAL A C 1
ATOM 1871 O O . VAL A 1 251 ? -26.565 10.987 9.193 1.00 88.06 251 VAL A O 1
ATOM 1874 N N . TYR A 1 252 ? -24.805 10.190 8.032 1.00 89.69 252 TYR A N 1
ATOM 1875 C CA . TYR A 1 252 ? -25.572 9.279 7.193 1.00 89.69 252 TYR A CA 1
ATOM 1876 C C . TYR A 1 252 ? -25.200 7.842 7.528 1.00 89.69 252 TYR A C 1
ATOM 1878 O O . TYR A 1 252 ? -24.030 7.465 7.469 1.00 89.69 252 TYR A O 1
ATOM 1886 N N . LEU A 1 253 ? -26.210 7.051 7.873 1.00 90.06 253 LEU A N 1
ATOM 1887 C CA . LEU A 1 253 ? -26.107 5.614 8.054 1.00 90.06 253 LEU A CA 1
ATOM 1888 C C . LEU A 1 253 ? -26.528 4.929 6.748 1.00 90.06 253 LEU A C 1
ATOM 1890 O O . LEU A 1 253 ? -27.695 4.997 6.369 1.00 90.06 253 LEU A O 1
ATOM 1894 N N . VAL A 1 254 ? -25.588 4.304 6.051 1.00 89.62 254 VAL A N 1
ATOM 1895 C CA . VAL A 1 254 ? -25.813 3.563 4.806 1.00 89.62 254 VAL A CA 1
ATOM 1896 C C . VAL A 1 254 ? -26.308 2.162 5.155 1.00 89.62 254 VAL A C 1
ATOM 1898 O O . VAL A 1 254 ? -25.593 1.382 5.781 1.00 89.62 254 VAL A O 1
ATOM 1901 N N . LEU A 1 255 ? -27.549 1.856 4.777 1.00 89.88 255 LEU A N 1
ATOM 1902 C CA . LEU A 1 255 ? -28.191 0.560 5.019 1.00 89.88 255 LEU A CA 1
ATOM 1903 C C . LEU A 1 255 ? -27.994 -0.412 3.854 1.00 89.88 255 LEU A C 1
ATOM 1905 O O . LEU A 1 255 ? -27.950 -1.625 4.060 1.00 89.88 255 LEU A O 1
ATOM 1909 N N . ASP A 1 256 ? -27.927 0.135 2.642 1.00 89.00 256 ASP A N 1
ATOM 1910 C CA . ASP A 1 256 ? -27.725 -0.590 1.392 1.00 89.00 256 ASP A CA 1
ATOM 1911 C C . ASP A 1 256 ? -27.106 0.345 0.342 1.00 89.00 256 ASP A C 1
ATOM 1913 O O . ASP A 1 256 ? -27.328 1.558 0.400 1.00 89.00 256 ASP A O 1
ATOM 1917 N N . GLY A 1 257 ? -26.349 -0.210 -0.604 1.00 87.81 257 GLY A N 1
ATOM 1918 C CA . GLY A 1 257 ? -25.590 0.542 -1.610 1.00 87.81 257 GLY A CA 1
ATOM 1919 C C . GLY A 1 257 ? -24.172 0.935 -1.178 1.00 87.81 257 GLY A C 1
ATOM 1920 O O . GLY A 1 257 ? -23.708 0.591 -0.088 1.00 87.81 257 GLY A O 1
ATOM 1921 N N . GLN A 1 258 ? -23.452 1.630 -2.061 1.00 85.81 258 GLN A N 1
ATOM 1922 C CA . GLN A 1 258 ? -22.047 1.993 -1.860 1.00 85.81 258 GLN A CA 1
ATOM 1923 C C . GLN A 1 258 ? -21.802 3.500 -1.957 1.00 85.81 258 GLN A C 1
ATOM 1925 O O . GLN A 1 258 ? -22.423 4.212 -2.746 1.00 85.81 258 GLN A O 1
ATOM 1930 N N . VAL A 1 259 ? -20.863 3.974 -1.135 1.00 85.69 259 VAL A N 1
ATOM 1931 C CA . VAL A 1 259 ? -20.409 5.367 -1.084 1.00 85.69 259 VAL A CA 1
ATOM 1932 C C . VAL A 1 259 ? -18.884 5.387 -1.164 1.00 85.69 259 VAL A C 1
ATOM 1934 O O . VAL A 1 259 ? -18.203 4.743 -0.356 1.00 85.69 259 VAL A O 1
ATOM 1937 N N . SER A 1 260 ? -18.354 6.123 -2.137 1.00 83.44 260 SER A N 1
ATOM 1938 C CA . SER A 1 260 ? -16.931 6.433 -2.262 1.00 83.44 260 SER A CA 1
ATOM 1939 C C . SER A 1 260 ? -16.603 7.714 -1.502 1.00 83.44 260 SER A C 1
ATOM 1941 O O . SER A 1 260 ? -17.456 8.584 -1.324 1.00 83.44 260 SER A O 1
ATOM 1943 N N . LEU A 1 261 ? -15.363 7.829 -1.028 1.00 81.19 261 LEU A N 1
ATOM 1944 C CA . LEU A 1 261 ? -14.858 9.055 -0.410 1.00 81.19 261 LEU A CA 1
ATOM 1945 C C . LEU A 1 261 ? -13.665 9.547 -1.220 1.00 81.19 261 LEU A C 1
ATOM 1947 O O . LEU A 1 261 ? -12.691 8.818 -1.399 1.00 81.19 261 LEU A O 1
ATOM 1951 N N . HIS A 1 262 ? -13.702 10.789 -1.675 1.00 75.19 262 HIS A N 1
ATOM 1952 C CA . HIS A 1 262 ? -12.585 11.411 -2.378 1.00 75.19 262 HIS A CA 1
ATOM 1953 C C . HIS A 1 262 ? -12.109 12.664 -1.647 1.00 75.19 262 HIS A C 1
ATOM 1955 O O . HIS A 1 262 ? -12.835 13.256 -0.842 1.00 75.19 262 HIS A O 1
ATOM 1961 N N . ARG A 1 263 ? -10.842 13.017 -1.880 1.00 76.31 263 ARG A N 1
ATOM 1962 C CA . ARG A 1 263 ? -10.227 14.220 -1.330 1.00 76.31 263 ARG A CA 1
ATOM 1963 C C . ARG A 1 263 ? -9.488 14.949 -2.438 1.00 76.31 263 ARG A C 1
ATOM 1965 O O . ARG A 1 263 ? -8.528 14.428 -3.001 1.00 76.31 263 ARG A O 1
ATOM 1972 N N . ASP A 1 264 ? -9.883 16.183 -2.686 1.00 67.38 264 ASP A N 1
ATOM 1973 C CA . ASP A 1 264 ? -9.247 16.999 -3.705 1.00 67.38 264 ASP A CA 1
ATOM 1974 C C . ASP A 1 264 ? -7.947 17.597 -3.156 1.00 67.38 264 ASP A C 1
ATOM 1976 O O . ASP A 1 264 ? -7.873 18.058 -2.007 1.00 67.38 264 ASP A O 1
ATOM 1980 N N . SER A 1 265 ? -6.895 17.562 -3.979 1.00 64.12 265 SER A N 1
ATOM 1981 C CA . SER A 1 265 ? -5.582 18.131 -3.672 1.00 64.12 265 SER A CA 1
ATOM 1982 C C . SER A 1 265 ? -5.188 19.179 -4.713 1.00 64.12 265 SER A C 1
ATOM 1984 O O . SER A 1 265 ? -5.610 19.129 -5.867 1.00 64.12 265 SER A O 1
ATOM 1986 N N . SER A 1 266 ? -4.298 20.101 -4.340 1.00 53.00 266 SER A N 1
ATOM 1987 C CA . SER A 1 266 ? -3.784 21.148 -5.237 1.00 53.00 266 SER A CA 1
ATOM 1988 C C . SER A 1 266 ? -2.947 20.631 -6.420 1.00 53.00 266 SER A C 1
ATOM 1990 O O . SER A 1 266 ? -2.593 21.418 -7.295 1.00 53.00 266 SER A O 1
ATOM 1992 N N . ARG A 1 267 ? -2.620 19.331 -6.468 1.00 53.16 267 ARG A N 1
ATOM 1993 C CA . ARG A 1 267 ? -1.848 18.681 -7.544 1.00 53.16 267 ARG A CA 1
ATOM 1994 C C . ARG A 1 267 ? -2.684 17.744 -8.433 1.00 53.16 267 ARG A C 1
ATOM 1996 O O . ARG A 1 267 ? -2.109 17.078 -9.288 1.00 53.16 267 ARG A O 1
ATOM 2003 N N . GLY A 1 268 ? -4.007 17.713 -8.257 1.00 51.91 268 GLY A N 1
ATOM 2004 C CA . GLY A 1 268 ? -4.940 16.828 -8.968 1.00 51.91 268 GLY A CA 1
ATOM 2005 C C . GLY A 1 268 ? -5.882 16.093 -8.008 1.00 51.91 268 GLY A C 1
ATOM 2006 O O . GLY A 1 268 ? -5.615 16.040 -6.801 1.00 51.91 268 GLY A O 1
ATOM 2007 N N . GLU A 1 269 ? -6.983 15.548 -8.539 1.00 45.81 269 GLU A N 1
ATOM 2008 C CA . GLU A 1 269 ? -7.908 14.683 -7.791 1.00 45.81 269 GLU A CA 1
ATOM 2009 C C . GLU A 1 269 ? -7.138 13.481 -7.235 1.00 45.81 269 GLU A C 1
ATOM 2011 O O . GLU A 1 269 ? -6.619 12.651 -7.983 1.00 45.81 269 GLU A O 1
ATOM 2016 N N . VAL A 1 270 ? -7.045 13.384 -5.909 1.00 53.50 270 VAL A N 1
ATOM 2017 C CA . VAL A 1 270 ? -6.559 12.172 -5.259 1.00 53.50 270 VAL A CA 1
ATOM 2018 C C . VAL A 1 270 ? -7.802 11.373 -4.899 1.00 53.50 270 VAL A C 1
ATOM 2020 O O . VAL A 1 270 ? -8.519 11.687 -3.946 1.00 53.50 270 VAL A O 1
ATOM 2023 N N . LEU A 1 271 ? -8.079 10.335 -5.688 1.00 51.53 271 LEU A N 1
ATOM 2024 C CA . LEU A 1 271 ? -9.075 9.315 -5.363 1.00 51.53 271 LEU A CA 1
ATOM 2025 C C . LEU A 1 271 ? -8.641 8.610 -4.074 1.00 51.53 271 LEU A C 1
ATOM 2027 O O . LEU A 1 271 ? -7.953 7.595 -4.098 1.00 51.53 271 LEU A O 1
ATOM 2031 N N . ALA A 1 272 ? -9.005 9.191 -2.932 1.00 52.94 272 ALA A N 1
ATOM 2032 C CA . ALA A 1 272 ? -8.605 8.677 -1.633 1.00 52.94 272 ALA A CA 1
ATOM 2033 C C . ALA A 1 272 ? -9.225 7.295 -1.376 1.00 52.94 272 ALA A C 1
ATOM 2035 O O . ALA A 1 272 ? -8.561 6.440 -0.798 1.00 52.94 272 ALA A O 1
ATOM 2036 N N . HIS A 1 273 ? -10.461 7.036 -1.828 1.00 51.47 273 HIS A N 1
ATOM 2037 C CA . HIS A 1 273 ? -11.157 5.790 -1.509 1.00 51.47 273 HIS A CA 1
ATOM 2038 C C . HIS A 1 273 ? -12.192 5.377 -2.570 1.00 51.47 273 HIS A C 1
ATOM 2040 O O . HIS A 1 273 ? -13.344 5.810 -2.533 1.00 51.47 273 HIS A O 1
ATOM 2046 N N . LEU A 1 274 ? -11.824 4.439 -3.453 1.00 43.56 274 LEU A N 1
ATOM 2047 C CA . LEU A 1 274 ? -12.804 3.682 -4.252 1.00 43.56 274 LEU A CA 1
ATOM 2048 C C . LEU A 1 274 ? -13.450 2.524 -3.455 1.00 43.56 274 LEU A C 1
ATOM 2050 O O . LEU A 1 274 ? -14.420 1.925 -3.903 1.00 43.56 274 LEU A O 1
ATOM 2054 N N . ALA A 1 275 ? -12.933 2.198 -2.265 1.00 44.09 275 ALA A N 1
ATOM 2055 C CA . ALA A 1 275 ? -13.431 1.103 -1.435 1.00 44.09 275 ALA A CA 1
ATOM 2056 C C . ALA A 1 275 ? -14.225 1.647 -0.238 1.00 44.09 275 ALA A C 1
ATOM 2058 O O . ALA A 1 275 ? -13.638 2.100 0.742 1.00 44.09 275 ALA A O 1
ATOM 2059 N N . THR A 1 276 ? -15.557 1.618 -0.366 1.00 52.16 276 THR A N 1
ATOM 2060 C CA . THR A 1 276 ? -16.593 1.689 0.687 1.00 52.16 276 THR A CA 1
ATOM 2061 C C . THR A 1 276 ? -16.152 2.300 2.024 1.00 52.16 276 THR A C 1
ATOM 2063 O O . THR A 1 276 ? -15.539 1.636 2.861 1.00 52.16 276 THR A O 1
ATOM 2066 N N . SER A 1 277 ? -16.578 3.537 2.271 1.00 56.69 277 SER A N 1
ATOM 2067 C CA . SER A 1 277 ? -16.410 4.361 3.487 1.00 56.69 277 SER A CA 1
ATOM 2068 C C . SER A 1 277 ? -16.744 3.732 4.853 1.00 56.69 277 SER A C 1
ATOM 2070 O O . SER A 1 277 ? -16.609 4.399 5.886 1.00 56.69 277 SER A O 1
ATOM 2072 N N . GLY A 1 278 ? -17.247 2.498 4.872 1.00 69.69 278 GLY A N 1
ATOM 2073 C CA . GLY A 1 278 ? -18.053 1.955 5.957 1.00 69.69 278 GLY A CA 1
ATOM 2074 C C . GLY A 1 278 ? -19.481 2.525 5.945 1.00 69.69 278 GLY A C 1
ATOM 2075 O O . GLY A 1 278 ? -19.770 3.476 5.215 1.00 69.69 278 GLY A O 1
ATOM 2076 N N . PRO A 1 279 ? -20.380 1.967 6.764 1.00 79.12 279 PRO A N 1
ATOM 2077 C CA . PRO A 1 279 ? -21.806 2.280 6.795 1.00 79.12 279 PRO A CA 1
ATOM 2078 C C . PRO A 1 279 ? -22.114 3.642 7.420 1.00 79.12 279 PRO A C 1
ATOM 2080 O O . PRO A 1 279 ? -23.274 4.017 7.504 1.00 79.12 279 PRO A O 1
ATOM 2083 N N . LEU A 1 280 ? -21.114 4.376 7.907 1.00 84.25 280 LEU A N 1
ATOM 2084 C CA . LEU A 1 280 ? -21.309 5.606 8.663 1.00 84.25 280 LEU A CA 1
ATOM 2085 C C . LEU A 1 280 ? -20.490 6.742 8.044 1.00 84.25 280 LEU A C 1
ATOM 2087 O O . LEU A 1 280 ? -19.257 6.722 8.062 1.00 84.25 280 LEU A O 1
ATOM 2091 N N . ILE A 1 281 ? -21.184 7.743 7.504 1.00 84.88 281 ILE A N 1
ATOM 2092 C CA . ILE A 1 281 ? -20.600 8.919 6.847 1.00 84.88 281 ILE A CA 1
ATOM 2093 C C . ILE A 1 281 ? -20.753 10.146 7.742 1.00 84.88 281 ILE A C 1
ATOM 2095 O O . ILE A 1 281 ? -21.838 10.401 8.256 1.00 84.88 281 ILE A O 1
ATOM 2099 N N . GLY A 1 282 ? -19.688 10.938 7.888 1.00 77.38 282 GLY A N 1
ATOM 2100 C CA . GLY A 1 282 ? -19.725 12.238 8.576 1.00 77.38 282 GLY A CA 1
ATOM 2101 C C . GLY A 1 282 ? -19.445 12.206 10.084 1.00 77.38 282 GLY A C 1
ATOM 2102 O O . GLY A 1 282 ? -19.339 13.262 10.699 1.00 77.38 282 GLY A O 1
ATOM 2103 N N . LEU A 1 283 ? -19.265 11.027 10.694 1.00 74.44 283 LEU A N 1
ATOM 2104 C CA . LEU A 1 283 ? -19.133 10.918 12.155 1.00 74.44 283 LEU A CA 1
ATOM 2105 C C . LEU A 1 283 ? -17.865 11.599 12.703 1.00 74.44 283 LEU A C 1
ATOM 2107 O O . LEU A 1 283 ? -17.921 12.282 13.722 1.00 74.44 283 LEU A O 1
ATOM 2111 N N . VAL A 1 284 ? -16.726 11.441 12.021 1.00 67.25 284 VAL A N 1
ATOM 2112 C CA . VAL A 1 284 ? -15.441 12.021 12.460 1.00 67.25 284 VAL A CA 1
ATOM 2113 C C . VAL A 1 284 ? -15.500 13.553 12.475 1.00 67.25 284 VAL A C 1
ATOM 2115 O O . VAL A 1 284 ? -15.000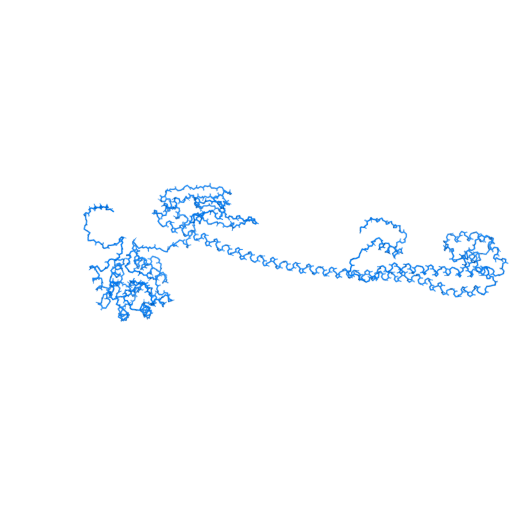 14.175 13.408 1.00 67.25 284 VAL A O 1
ATOM 2118 N N . SER A 1 285 ? -16.173 14.155 11.490 1.00 70.00 285 SER A N 1
ATOM 2119 C CA . SER A 1 285 ? -16.374 15.607 11.413 1.00 70.00 285 SER A CA 1
ATOM 2120 C C . SER A 1 285 ? -17.314 16.121 12.506 1.00 70.00 285 SER A C 1
ATOM 2122 O O . SER A 1 285 ? -17.052 17.174 13.083 1.00 70.00 285 SER A O 1
ATOM 2124 N N . LEU A 1 286 ? -18.342 15.347 12.886 1.00 67.00 286 LEU A N 1
ATOM 2125 C CA . LEU A 1 286 ? -19.199 15.696 14.027 1.00 67.00 286 LEU A CA 1
ATOM 2126 C C . LEU A 1 286 ? -18.457 15.665 15.366 1.00 67.00 286 LEU A C 1
ATOM 2128 O O . LEU A 1 286 ? -18.684 16.538 16.199 1.00 67.00 286 LEU A O 1
ATOM 2132 N N . ALA A 1 287 ? -17.563 14.696 15.579 1.00 63.97 287 ALA A N 1
ATOM 2133 C CA . ALA A 1 287 ? -16.836 14.564 16.844 1.00 63.97 287 ALA A CA 1
ATOM 2134 C C . ALA A 1 287 ? -15.929 15.769 17.148 1.00 63.97 287 ALA A C 1
ATOM 2136 O O . ALA A 1 287 ? -15.695 16.085 18.313 1.00 63.97 287 ALA A O 1
ATOM 2137 N N . ARG A 1 288 ? -15.417 16.440 16.110 1.00 61.88 288 ARG A N 1
ATOM 2138 C CA . ARG A 1 288 ? -14.504 17.585 16.250 1.00 61.88 288 ARG A CA 1
ATOM 2139 C C . ARG A 1 288 ? -15.173 18.936 15.976 1.00 61.88 288 ARG A C 1
ATOM 2141 O O . ARG A 1 288 ? -14.503 19.955 16.093 1.00 61.88 288 ARG A O 1
ATOM 2148 N N . ALA A 1 289 ? -16.472 18.950 15.647 1.00 61.56 289 ALA A N 1
ATOM 2149 C CA . ALA A 1 289 ? -17.172 20.123 15.106 1.00 61.56 289 ALA A CA 1
ATOM 2150 C C . ALA A 1 289 ? -16.404 20.756 13.925 1.00 61.56 289 ALA A C 1
ATOM 2152 O O . ALA A 1 289 ? -16.311 21.975 13.796 1.00 61.56 289 ALA A O 1
ATOM 2153 N N . GLU A 1 290 ? -15.81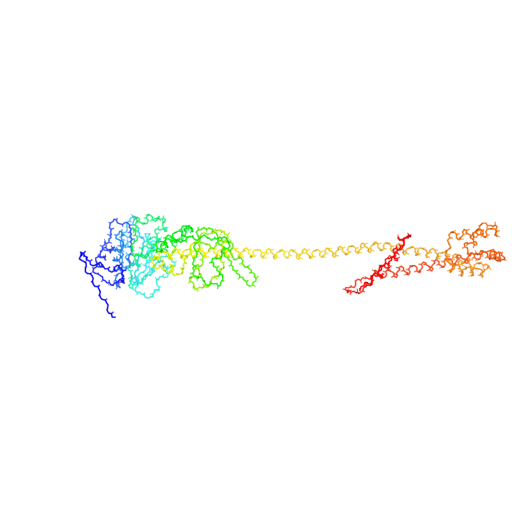2 19.898 13.095 1.00 67.12 290 GLU A N 1
ATOM 2154 C CA . GLU A 1 290 ? -14.947 20.267 11.978 1.00 67.12 290 GLU A CA 1
ATOM 2155 C C . GLU A 1 290 ? -15.699 20.155 10.644 1.00 67.12 290 GLU A C 1
ATOM 2157 O O . GLU A 1 290 ? -16.748 19.512 10.526 1.00 67.12 290 GLU A O 1
ATOM 2162 N N . GLU A 1 291 ? -15.134 20.777 9.614 1.00 80.44 291 GLU A N 1
ATOM 2163 C CA . GLU A 1 291 ? -15.558 20.608 8.226 1.00 80.44 291 GLU A CA 1
ATOM 2164 C C . GLU A 1 291 ? -15.394 19.147 7.761 1.00 80.44 291 GLU A C 1
ATOM 2166 O O . GLU A 1 291 ? -14.662 18.337 8.350 1.00 80.44 291 GLU A O 1
ATOM 2171 N N . ALA A 1 292 ? -16.095 18.769 6.691 1.00 79.00 292 ALA A N 1
ATOM 2172 C CA . ALA A 1 292 ? -15.959 17.443 6.116 1.00 79.00 292 ALA A CA 1
ATOM 2173 C C . ALA A 1 292 ? -14.532 17.260 5.590 1.00 79.00 292 ALA A C 1
ATOM 2175 O O . ALA A 1 292 ? -14.031 18.051 4.791 1.00 79.00 292 ALA A O 1
ATOM 2176 N N . PHE A 1 293 ? -13.870 16.188 6.022 1.00 75.19 293 PHE A N 1
ATOM 2177 C CA . PHE A 1 293 ? -12.509 15.890 5.571 1.00 75.19 293 PHE A CA 1
ATOM 2178 C C . PHE A 1 293 ? -12.470 15.301 4.150 1.00 75.19 293 PHE A C 1
ATOM 2180 O O . PHE A 1 293 ? -11.453 15.384 3.463 1.00 75.19 293 PHE A O 1
ATOM 2187 N N . PHE A 1 294 ? -13.580 14.702 3.717 1.00 79.75 294 PHE A N 1
ATOM 2188 C CA . PHE A 1 294 ? -13.747 14.048 2.423 1.00 79.75 294 PHE A CA 1
ATOM 2189 C C . PHE A 1 294 ? -15.070 14.474 1.795 1.00 79.75 294 PHE A C 1
ATOM 2191 O O . PHE A 1 294 ? -16.042 14.718 2.515 1.00 79.75 294 PHE A O 1
ATOM 2198 N N . THR A 1 295 ? -15.123 14.454 0.468 1.00 85.19 295 THR A N 1
ATOM 2199 C CA . THR A 1 295 ? -16.382 14.454 -0.275 1.00 85.19 295 THR A CA 1
ATOM 2200 C C . THR A 1 295 ? -16.851 13.010 -0.422 1.00 85.19 295 THR A C 1
ATOM 2202 O O . THR A 1 295 ? -16.074 12.138 -0.810 1.00 85.19 295 THR A O 1
ATOM 2205 N N . GLY A 1 296 ? -18.098 12.731 -0.048 1.00 86.88 296 GLY A N 1
ATOM 2206 C CA . GLY A 1 296 ? -18.682 11.394 -0.101 1.00 86.88 296 GLY A CA 1
ATOM 2207 C C . GLY A 1 296 ? -19.756 11.304 -1.168 1.00 86.88 296 GLY A C 1
ATOM 2208 O O . GLY A 1 296 ? -20.734 12.043 -1.086 1.00 86.88 296 GLY A O 1
ATOM 2209 N N . VAL A 1 297 ? -19.597 10.396 -2.132 1.00 88.31 297 VAL A N 1
ATOM 2210 C CA . VAL A 1 297 ? -20.478 10.277 -3.304 1.00 88.31 297 VAL A CA 1
ATOM 2211 C C . VAL A 1 297 ? -20.982 8.850 -3.439 1.00 88.31 297 VAL A C 1
ATOM 2213 O O . VAL A 1 297 ? -20.219 7.896 -3.300 1.00 88.31 297 VAL A O 1
ATOM 2216 N N . THR A 1 298 ? -22.274 8.680 -3.691 1.00 90.19 298 THR A N 1
ATOM 2217 C CA . THR A 1 298 ? -22.854 7.358 -3.948 1.00 90.19 298 THR A CA 1
ATOM 2218 C C . THR A 1 298 ? -22.334 6.789 -5.273 1.00 90.19 298 THR A C 1
ATOM 2220 O O . THR A 1 298 ? -22.364 7.463 -6.299 1.00 90.19 298 THR A O 1
ATOM 2223 N N . THR A 1 299 ? -21.855 5.544 -5.266 1.00 88.69 299 THR A N 1
ATOM 2224 C CA . THR A 1 299 ? -21.398 4.813 -6.472 1.00 88.69 299 THR A CA 1
ATOM 2225 C C . THR A 1 299 ? -22.421 3.792 -6.963 1.00 88.69 299 THR A C 1
ATOM 2227 O O . THR A 1 299 ? -22.198 3.102 -7.949 1.00 88.69 299 THR A O 1
ATOM 2230 N N . SER A 1 300 ? -23.532 3.665 -6.246 1.00 90.31 300 SER A N 1
ATOM 2231 C CA . SER A 1 300 ? -24.725 2.924 -6.630 1.00 90.31 300 SER A CA 1
ATOM 2232 C C . SER A 1 300 ? -25.939 3.653 -6.062 1.00 90.31 300 SER A C 1
ATOM 2234 O O . SER A 1 300 ? -25.789 4.505 -5.181 1.00 90.31 300 SER A O 1
ATOM 2236 N N . ASP A 1 301 ? -27.144 3.262 -6.467 1.00 92.44 301 ASP A N 1
ATOM 2237 C CA . ASP A 1 301 ? -28.335 3.583 -5.680 1.00 92.44 301 ASP A CA 1
ATOM 2238 C C . ASP A 1 301 ? -28.120 3.106 -4.235 1.00 92.44 301 ASP A C 1
ATOM 2240 O O . ASP A 1 301 ? -27.656 1.983 -4.000 1.00 92.44 301 ASP A O 1
ATOM 2244 N N . ALA A 1 302 ? -28.384 3.985 -3.268 1.00 91.19 302 ALA A N 1
ATOM 2245 C CA . ALA A 1 302 ? -28.128 3.722 -1.860 1.00 91.19 302 ALA A CA 1
ATOM 2246 C C . ALA A 1 302 ? -29.332 4.093 -0.994 1.00 91.19 302 ALA A C 1
ATOM 2248 O O . ALA A 1 302 ? -30.042 5.068 -1.239 1.00 91.19 302 ALA A O 1
ATOM 2249 N N . THR A 1 303 ? -29.552 3.307 0.057 1.00 93.06 303 THR A N 1
ATOM 2250 C CA . THR A 1 303 ? -30.562 3.584 1.078 1.00 93.06 303 THR A CA 1
ATOM 2251 C C . THR A 1 303 ? -29.865 4.092 2.327 1.00 93.06 303 THR A C 1
ATO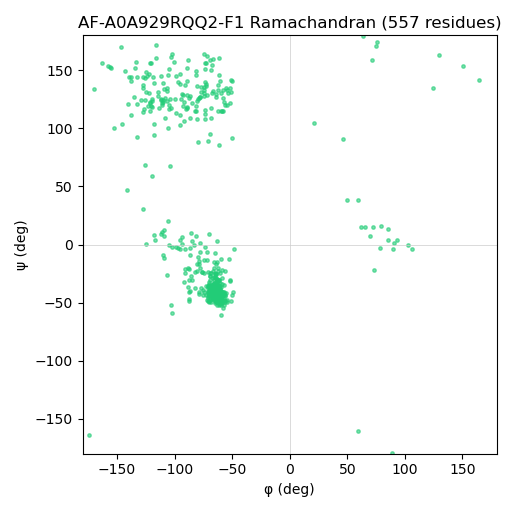M 2253 O O . THR A 1 303 ? -29.103 3.357 2.956 1.00 93.06 303 THR A O 1
ATOM 2256 N N . VAL A 1 304 ? -30.136 5.338 2.711 1.00 92.19 304 VAL A N 1
ATOM 2257 C CA . VAL A 1 304 ? -29.465 6.001 3.834 1.00 92.19 304 VAL A CA 1
ATOM 2258 C C . VAL A 1 304 ? -30.453 6.526 4.872 1.00 92.19 304 VAL A C 1
ATOM 2260 O O . VAL A 1 304 ? -31.566 6.941 4.554 1.00 92.19 304 VAL A O 1
ATOM 2263 N N . VAL A 1 305 ? -30.039 6.547 6.136 1.00 92.44 305 VAL A N 1
ATOM 2264 C CA . VAL A 1 305 ? -30.743 7.236 7.224 1.00 92.44 305 VAL A CA 1
ATOM 2265 C C . VAL A 1 305 ? -29.908 8.434 7.649 1.00 92.44 305 VAL A C 1
ATOM 2267 O O . VAL A 1 305 ? -28.749 8.286 8.026 1.00 92.44 305 VAL A O 1
ATOM 2270 N N . ARG A 1 306 ? -30.497 9.628 7.586 1.00 91.50 306 ARG A N 1
ATOM 2271 C CA . ARG A 1 306 ? -29.844 10.881 7.981 1.00 91.50 306 ARG A CA 1
ATOM 2272 C C . ARG A 1 306 ? -30.194 11.225 9.428 1.00 91.50 306 ARG A C 1
ATOM 2274 O O . ARG A 1 306 ? -31.375 11.346 9.751 1.00 91.50 306 ARG A O 1
ATOM 2281 N N . LEU A 1 307 ? -29.180 11.431 10.264 1.00 89.62 307 LEU A N 1
ATOM 2282 C CA . LEU A 1 307 ? -29.307 11.833 11.667 1.00 89.62 307 LEU A CA 1
ATOM 2283 C C . LEU A 1 307 ? -28.565 13.147 11.895 1.00 89.62 307 LEU A C 1
ATOM 2285 O O . LEU A 1 307 ? -27.369 13.229 11.624 1.00 89.62 307 LEU A O 1
ATOM 2289 N N . THR A 1 308 ? -29.258 14.181 12.373 1.00 88.88 308 THR A N 1
ATOM 2290 C CA . THR A 1 308 ? -28.600 15.456 12.705 1.00 88.88 308 THR A CA 1
ATOM 2291 C C . THR A 1 308 ? -27.793 15.346 13.995 1.00 88.88 308 THR A C 1
ATOM 2293 O O . THR A 1 308 ? -27.980 14.419 14.788 1.00 88.88 308 THR A O 1
ATOM 2296 N N . THR A 1 309 ? -26.904 16.309 14.228 1.00 83.88 309 THR A N 1
ATOM 2297 C CA . THR A 1 309 ? -26.112 16.390 15.462 1.00 83.88 309 THR A CA 1
ATOM 2298 C C . THR A 1 309 ? -26.995 16.438 16.711 1.00 83.88 309 THR A C 1
ATOM 2300 O O . THR A 1 309 ? -26.728 15.734 17.682 1.00 83.88 309 THR A O 1
ATOM 2303 N N . GLU A 1 310 ? -28.088 17.203 16.679 1.00 84.88 310 GLU A N 1
ATOM 2304 C CA . GLU A 1 310 ? -29.027 17.332 17.801 1.00 84.88 310 GLU A CA 1
ATOM 2305 C C . GLU A 1 310 ? -29.745 16.008 18.071 1.00 84.88 310 GLU A C 1
ATOM 2307 O O . GLU A 1 310 ? -29.892 15.592 19.218 1.00 84.88 310 GLU A O 1
ATOM 2312 N N . GLN A 1 311 ? -30.153 15.309 17.008 1.00 88.19 311 GLN A N 1
ATOM 2313 C CA . GLN A 1 311 ? -30.782 13.994 17.115 1.00 88.19 311 GLN A CA 1
ATOM 2314 C C . GLN A 1 311 ? -29.830 12.968 17.731 1.00 88.19 311 GLN A C 1
ATOM 2316 O O . GLN A 1 311 ? -30.239 12.211 18.607 1.00 88.19 311 GLN A O 1
ATOM 2321 N N . LEU A 1 312 ? -28.562 12.964 17.314 1.00 85.44 312 LEU A N 1
ATOM 2322 C CA . LEU A 1 312 ? -27.542 12.096 17.900 1.00 85.44 312 LEU A CA 1
ATOM 2323 C C . LEU A 1 312 ? -27.320 12.397 19.385 1.00 85.44 312 LEU A C 1
ATOM 2325 O O . LEU A 1 312 ? -27.262 11.464 20.180 1.00 85.44 312 LEU A O 1
ATOM 2329 N N . GLN A 1 313 ? -27.247 13.674 19.772 1.00 83.19 313 GLN A N 1
ATOM 2330 C CA . GLN A 1 313 ? -27.084 14.064 21.175 1.00 83.19 313 GLN A CA 1
ATOM 2331 C C . GLN A 1 313 ? -28.245 13.585 22.050 1.00 83.19 313 GLN A C 1
ATOM 2333 O O . GLN A 1 313 ? -27.992 13.002 23.100 1.00 83.19 313 GLN A O 1
ATOM 2338 N N . ILE A 1 314 ? -29.492 13.768 21.597 1.00 83.94 314 ILE A N 1
ATOM 2339 C CA . ILE A 1 314 ? -30.688 13.296 22.316 1.00 83.94 314 ILE A CA 1
ATOM 2340 C C . ILE A 1 314 ? -30.626 11.780 22.519 1.00 83.94 314 ILE A C 1
ATOM 2342 O O . ILE A 1 314 ? -30.834 11.278 23.622 1.00 83.94 314 ILE A O 1
ATOM 2346 N N . VAL A 1 315 ? -30.305 11.045 21.455 1.00 86.75 315 VAL A N 1
ATOM 2347 C CA . VAL A 1 315 ? -30.253 9.582 21.494 1.00 86.75 315 VAL A CA 1
ATOM 2348 C C . VAL A 1 315 ? -29.176 9.082 22.454 1.00 86.75 315 VAL A C 1
ATOM 2350 O O . VAL A 1 315 ? -29.444 8.185 23.246 1.00 86.75 315 VAL A O 1
ATOM 2353 N N . ILE A 1 316 ? -27.985 9.685 22.423 1.00 83.94 316 ILE A N 1
ATOM 2354 C CA . ILE A 1 316 ? -26.880 9.325 23.319 1.00 83.94 316 ILE A CA 1
ATOM 2355 C C . ILE A 1 316 ? -27.215 9.663 24.779 1.00 83.94 316 ILE A C 1
ATOM 2357 O O . ILE A 1 316 ? -26.819 8.919 25.675 1.00 83.94 316 ILE A O 1
ATOM 2361 N N . SER A 1 317 ? -27.929 10.765 25.037 1.00 81.75 317 SER A N 1
ATOM 2362 C CA . SER A 1 317 ? -28.309 11.141 26.403 1.00 81.75 317 SER A CA 1
ATOM 2363 C C . SER A 1 317 ? -29.380 10.235 27.010 1.00 81.75 317 SER A C 1
ATOM 2365 O O . SER A 1 317 ? -29.331 9.974 28.208 1.00 81.75 317 SER A O 1
ATOM 2367 N N . GLU A 1 318 ? -30.329 9.762 26.200 1.00 82.38 318 GLU A N 1
ATOM 2368 C CA . GLU A 1 318 ? -31.440 8.913 26.657 1.00 82.38 318 GLU A CA 1
ATOM 2369 C C . GLU A 1 318 ? -31.038 7.436 26.767 1.00 82.38 318 GLU A C 1
ATOM 2371 O O . GLU A 1 318 ? -31.449 6.743 27.696 1.00 82.38 318 GLU A O 1
ATOM 2376 N N . ASP A 1 319 ? -30.207 6.947 25.844 1.00 79.50 319 ASP A N 1
ATOM 2377 C CA . ASP A 1 319 ? -29.707 5.574 25.848 1.00 79.50 319 ASP A CA 1
ATOM 2378 C C . ASP A 1 319 ? -28.181 5.565 25.620 1.00 79.50 319 ASP A C 1
ATOM 2380 O O . ASP A 1 319 ? -27.707 5.523 24.477 1.00 79.50 319 ASP A O 1
ATOM 2384 N N . PRO A 1 320 ? -27.381 5.579 26.708 1.00 76.31 320 PRO A N 1
ATOM 2385 C CA . PRO A 1 320 ? -25.921 5.609 26.627 1.00 76.31 320 PRO A CA 1
ATOM 2386 C C . PRO A 1 320 ? -25.304 4.430 25.862 1.00 76.31 320 PRO A C 1
ATOM 2388 O O . PRO A 1 320 ? -24.185 4.552 25.358 1.00 76.31 320 PRO A O 1
ATOM 2391 N N . SER A 1 321 ? -26.017 3.302 25.729 1.00 74.06 321 SER A N 1
ATOM 2392 C CA . SER A 1 321 ? -25.529 2.141 24.973 1.00 74.06 321 SER A CA 1
ATOM 2393 C C . SER A 1 321 ? -25.313 2.465 23.489 1.00 74.06 321 SER A C 1
ATOM 2395 O O . SER A 1 321 ? -24.362 1.976 22.877 1.00 74.06 321 SER A O 1
ATOM 2397 N N . ILE A 1 322 ? -26.110 3.390 22.941 1.00 82.94 322 ILE A N 1
ATOM 2398 C CA . ILE A 1 322 ? -26.018 3.849 21.550 1.00 82.94 322 ILE A CA 1
ATOM 2399 C C . ILE A 1 322 ? -24.706 4.598 21.294 1.00 82.94 322 ILE A C 1
ATOM 2401 O O . ILE A 1 322 ? -24.112 4.465 20.220 1.00 82.94 322 ILE A O 1
ATOM 2405 N N . GLY A 1 323 ? -24.207 5.336 22.291 1.00 79.88 323 GLY A N 1
ATOM 2406 C CA . GLY A 1 323 ? -22.882 5.955 22.236 1.00 79.88 323 GLY A CA 1
ATOM 2407 C C . GLY A 1 323 ? -21.768 4.915 22.078 1.00 79.88 323 GLY A C 1
ATOM 2408 O O . GLY A 1 323 ? -20.847 5.113 21.281 1.00 79.88 323 GLY A O 1
ATOM 2409 N N . GLY A 1 324 ? -21.885 3.772 22.763 1.00 77.88 324 GLY A N 1
ATOM 2410 C CA . GLY A 1 324 ? -20.971 2.635 22.618 1.00 7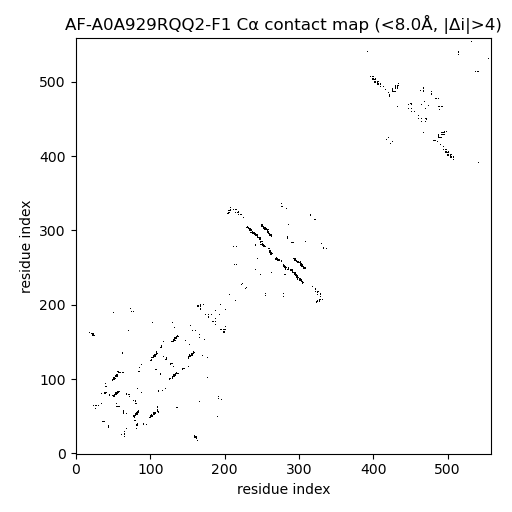7.88 324 GLY A CA 1
ATOM 2411 C C . GLY A 1 324 ? -20.996 2.041 21.206 1.00 77.88 324 GLY A C 1
ATOM 2412 O O . GLY A 1 324 ? -19.945 1.891 20.581 1.00 77.88 324 GLY A O 1
ATOM 2413 N N . THR A 1 325 ? -22.187 1.787 20.654 1.00 80.44 325 THR A N 1
ATOM 2414 C CA . THR A 1 325 ? -22.358 1.256 19.288 1.00 80.44 325 THR A CA 1
ATOM 2415 C C . THR A 1 325 ? -21.808 2.211 18.222 1.00 80.44 325 THR A C 1
ATOM 2417 O O . THR A 1 325 ? -21.103 1.782 17.304 1.00 80.44 325 THR A O 1
ATOM 2420 N N . LEU A 1 326 ? -22.063 3.519 18.359 1.00 80.81 326 LEU A N 1
ATOM 2421 C CA . LEU A 1 326 ? -21.496 4.556 17.487 1.00 80.81 326 LEU A CA 1
ATOM 2422 C C . LEU A 1 326 ? -19.968 4.585 17.559 1.00 80.81 326 LEU A C 1
ATOM 2424 O O . LEU A 1 326 ? -19.309 4.665 16.522 1.00 80.81 326 LEU A O 1
ATOM 2428 N N . THR A 1 327 ? -19.404 4.486 18.764 1.00 78.12 327 THR A N 1
ATOM 2429 C CA . THR A 1 327 ? -17.951 4.475 18.979 1.00 78.12 327 THR A CA 1
ATOM 2430 C C . THR A 1 327 ? -17.308 3.243 18.343 1.00 78.12 327 THR A C 1
ATOM 2432 O O . THR A 1 327 ? -16.294 3.366 17.657 1.00 78.12 327 THR A O 1
ATOM 2435 N N . ALA A 1 328 ? -17.921 2.066 18.487 1.00 78.94 328 ALA A N 1
ATOM 2436 C CA . ALA A 1 328 ? -17.445 0.839 17.854 1.00 78.94 328 ALA A CA 1
ATOM 2437 C C . ALA A 1 328 ? -17.430 0.949 16.316 1.00 78.94 328 ALA A C 1
ATOM 2439 O O . ALA A 1 328 ? -16.426 0.611 15.683 1.00 78.94 328 ALA A O 1
ATOM 2440 N N . LEU A 1 329 ? -18.495 1.490 15.707 1.00 80.62 329 LEU A N 1
ATOM 2441 C CA . LEU A 1 329 ? -18.543 1.745 14.259 1.00 80.62 329 LEU A CA 1
ATOM 2442 C C . LEU A 1 329 ? -17.504 2.784 13.814 1.00 80.62 329 LEU A C 1
ATOM 2444 O O . LEU A 1 329 ? -16.883 2.616 12.762 1.00 80.62 329 LEU A O 1
ATOM 2448 N N . ALA A 1 330 ? -17.286 3.834 14.612 1.00 78.06 330 ALA A N 1
ATOM 2449 C CA . ALA A 1 330 ? -16.279 4.859 14.350 1.00 78.06 330 ALA A CA 1
ATOM 2450 C C . ALA A 1 330 ? -14.871 4.262 14.286 1.00 78.06 330 ALA A C 1
ATOM 2452 O O . ALA A 1 330 ? -14.157 4.458 13.302 1.00 78.06 330 ALA A O 1
ATOM 2453 N N . ILE A 1 331 ? -14.497 3.505 15.323 1.00 78.06 331 ILE A N 1
ATOM 2454 C CA . ILE A 1 331 ? -13.186 2.865 15.436 1.00 78.06 331 ILE A CA 1
ATOM 2455 C C . ILE A 1 331 ? -12.992 1.898 14.278 1.00 78.06 331 ILE A C 1
ATOM 2457 O O . ILE A 1 331 ? -11.999 2.001 13.570 1.00 78.06 331 ILE A O 1
ATOM 2461 N N . ARG A 1 332 ? -13.967 1.029 14.002 1.00 77.50 332 ARG A N 1
ATOM 2462 C CA . ARG A 1 332 ? -13.878 0.072 12.895 1.00 77.50 332 ARG A CA 1
ATOM 2463 C C . ARG A 1 332 ? -13.709 0.753 11.536 1.00 77.50 332 ARG A C 1
ATOM 2465 O O . ARG A 1 332 ? -12.882 0.322 10.732 1.00 77.50 332 ARG A O 1
ATOM 2472 N N . SER A 1 333 ? -14.459 1.828 11.288 1.00 75.88 333 SER A N 1
ATOM 2473 C CA . SER A 1 333 ? -14.330 2.622 10.061 1.00 75.88 333 SER A CA 1
ATOM 2474 C C . SER A 1 333 ? -12.939 3.256 9.947 1.00 75.88 333 SER A C 1
ATOM 2476 O O . SER A 1 333 ? -12.317 3.180 8.888 1.00 75.88 333 SER A O 1
ATOM 2478 N N . LEU A 1 334 ? -12.406 3.819 11.036 1.00 76.06 334 LEU A N 1
ATOM 2479 C CA . LEU A 1 334 ? -11.065 4.411 11.074 1.00 76.06 334 LEU A CA 1
ATOM 2480 C C . LEU A 1 334 ? -9.955 3.367 10.902 1.00 76.06 334 LEU A C 1
ATOM 2482 O O . LEU A 1 334 ? -9.066 3.565 10.079 1.00 76.06 334 LEU A O 1
ATOM 2486 N N . THR A 1 335 ? -10.021 2.242 11.614 1.00 75.69 335 THR A N 1
ATOM 2487 C CA . THR A 1 335 ? -9.047 1.147 11.517 1.00 75.69 335 THR A CA 1
ATOM 2488 C C . THR A 1 335 ? -8.979 0.592 10.097 1.00 75.69 335 THR A C 1
ATOM 2490 O O . THR A 1 335 ? -7.888 0.437 9.554 1.00 75.69 335 THR A O 1
ATOM 2493 N N . ARG A 1 336 ? -10.131 0.375 9.448 1.00 75.75 336 ARG A N 1
ATOM 2494 C CA . ARG A 1 336 ? -10.186 -0.068 8.046 1.00 75.75 336 ARG A CA 1
ATOM 2495 C C . ARG A 1 336 ? -9.514 0.934 7.104 1.00 75.75 336 ARG A C 1
ATOM 2497 O O . ARG A 1 336 ? -8.788 0.534 6.198 1.00 75.75 336 ARG A O 1
ATOM 2504 N N . ARG A 1 337 ? -9.746 2.234 7.315 1.00 75.31 337 ARG A N 1
ATOM 2505 C CA . ARG A 1 337 ? -9.120 3.298 6.512 1.00 75.31 337 ARG A CA 1
ATOM 2506 C C . ARG A 1 337 ? -7.606 3.350 6.718 1.00 75.31 337 ARG A C 1
ATOM 2508 O O . ARG A 1 337 ? -6.890 3.529 5.741 1.00 75.31 337 ARG A O 1
ATOM 2515 N N . LEU A 1 338 ? -7.133 3.170 7.954 1.00 73.81 338 LEU A N 1
ATOM 2516 C CA . LEU A 1 338 ? -5.705 3.145 8.283 1.00 73.81 338 LEU A CA 1
ATOM 2517 C C . LEU A 1 338 ? -4.991 1.972 7.608 1.00 73.81 338 LEU A C 1
ATOM 2519 O O . LEU A 1 338 ? -4.030 2.203 6.882 1.00 73.81 338 LEU A O 1
ATOM 2523 N N . MET A 1 339 ? -5.508 0.749 7.768 1.00 72.06 339 MET A N 1
ATOM 2524 C CA . MET A 1 339 ? -4.927 -0.445 7.139 1.00 72.06 339 MET A CA 1
ATOM 2525 C C . MET A 1 339 ? -4.855 -0.299 5.615 1.00 72.06 339 MET A C 1
ATOM 2527 O O . MET A 1 339 ? -3.832 -0.582 5.006 1.00 72.06 339 MET A O 1
ATOM 2531 N N . ARG A 1 340 ? -5.912 0.226 4.981 1.00 75.69 340 ARG A N 1
ATOM 2532 C CA . ARG A 1 340 ? -5.918 0.393 3.523 1.00 75.69 340 ARG A CA 1
ATOM 2533 C C . ARG A 1 340 ? -4.971 1.489 3.032 1.00 75.69 340 ARG A C 1
ATOM 2535 O O . ARG A 1 340 ? -4.422 1.370 1.941 1.00 75.69 340 ARG A O 1
ATOM 2542 N N . ALA A 1 341 ? -4.806 2.564 3.802 1.00 73.19 341 ALA A N 1
ATOM 2543 C CA . ALA A 1 341 ? -3.826 3.598 3.485 1.00 73.19 341 ALA A CA 1
ATOM 2544 C C . ALA A 1 341 ? -2.393 3.047 3.561 1.00 73.19 341 ALA A C 1
ATOM 2546 O O . ALA A 1 341 ? -1.554 3.423 2.748 1.00 73.19 341 ALA A O 1
ATOM 2547 N N . GLU A 1 342 ? -2.130 2.137 4.499 1.00 71.12 342 GLU A N 1
ATOM 2548 C CA . GLU A 1 342 ? -0.854 1.430 4.607 1.00 71.12 342 GLU A CA 1
ATOM 2549 C C . GLU A 1 342 ? -0.622 0.485 3.418 1.00 71.12 342 GLU A C 1
ATOM 2551 O O . GLU A 1 342 ? 0.426 0.581 2.780 1.00 71.12 342 GLU A O 1
ATOM 2556 N N . ASP A 1 343 ? -1.623 -0.317 3.031 1.00 75.38 343 ASP A N 1
ATOM 2557 C CA . ASP A 1 343 ? -1.564 -1.161 1.824 1.00 75.38 343 ASP A CA 1
ATOM 2558 C C . ASP A 1 343 ? -1.230 -0.338 0.567 1.00 75.38 343 ASP A C 1
ATOM 2560 O O . ASP A 1 343 ? -0.348 -0.698 -0.209 1.00 75.38 343 ASP A O 1
ATOM 2564 N N . LEU A 1 344 ? -1.921 0.793 0.373 1.00 77.94 344 LEU A N 1
ATOM 2565 C CA . LEU A 1 344 ? -1.699 1.682 -0.772 1.00 77.94 344 LEU A CA 1
ATOM 2566 C C . LEU A 1 344 ? -0.316 2.342 -0.737 1.00 77.94 344 LEU A C 1
ATOM 2568 O O . LEU A 1 344 ? 0.273 2.585 -1.790 1.00 77.94 344 LEU A O 1
ATOM 2572 N N . HIS A 1 345 ? 0.215 2.660 0.446 1.00 73.69 345 HIS A N 1
ATOM 2573 C CA . HIS A 1 345 ? 1.582 3.164 0.563 1.00 73.69 345 HIS A CA 1
ATOM 2574 C C . HIS A 1 345 ? 2.614 2.101 0.187 1.00 73.69 345 HIS A C 1
ATOM 2576 O O . HIS A 1 345 ? 3.575 2.433 -0.505 1.00 73.69 345 HIS A O 1
ATOM 2582 N N . LEU A 1 346 ? 2.407 0.847 0.593 1.00 75.69 346 LEU A N 1
ATOM 2583 C CA . LEU A 1 346 ? 3.271 -0.265 0.199 1.00 75.69 346 LEU A CA 1
ATOM 2584 C C . LEU A 1 346 ? 3.217 -0.500 -1.315 1.00 75.69 346 LEU A C 1
ATOM 2586 O O . LEU A 1 346 ? 4.264 -0.568 -1.953 1.00 75.69 346 LEU A O 1
ATOM 2590 N N . GLU A 1 347 ? 2.020 -0.537 -1.906 1.00 79.94 347 GLU A N 1
ATOM 2591 C CA . GLU A 1 347 ? 1.839 -0.706 -3.355 1.00 79.94 347 GLU A CA 1
ATOM 2592 C C . GLU A 1 347 ? 2.510 0.425 -4.150 1.00 79.94 347 GLU A C 1
ATOM 2594 O O . GLU A 1 347 ? 3.257 0.167 -5.093 1.00 79.94 347 GLU A O 1
ATOM 2599 N N . ASN A 1 348 ? 2.326 1.683 -3.734 1.00 82.25 348 ASN A N 1
ATOM 2600 C CA . ASN A 1 348 ? 2.992 2.823 -4.367 1.00 82.25 348 ASN A CA 1
ATOM 2601 C C . ASN A 1 348 ? 4.520 2.770 -4.231 1.00 82.25 348 ASN A C 1
ATOM 2603 O O . ASN A 1 348 ? 5.219 3.151 -5.168 1.00 82.25 348 ASN A O 1
ATOM 2607 N N . ALA A 1 349 ? 5.046 2.316 -3.089 1.00 81.44 349 ALA A N 1
ATOM 2608 C CA . ALA A 1 349 ? 6.486 2.163 -2.898 1.00 81.44 349 ALA A CA 1
ATOM 2609 C C . ALA A 1 349 ? 7.064 1.094 -3.839 1.00 81.44 349 ALA A C 1
ATOM 2611 O O . ALA A 1 349 ? 8.079 1.343 -4.486 1.00 81.44 349 ALA A O 1
ATOM 2612 N N . MET A 1 350 ? 6.374 -0.043 -3.984 1.00 84.31 350 MET A N 1
ATOM 2613 C CA . MET A 1 350 ? 6.758 -1.102 -4.924 1.00 84.31 350 MET A CA 1
ATOM 2614 C C . MET A 1 350 ? 6.716 -0.619 -6.378 1.00 84.31 350 MET A C 1
ATOM 2616 O O . MET A 1 350 ? 7.667 -0.824 -7.125 1.00 84.31 350 MET A O 1
ATOM 2620 N N . LEU A 1 351 ? 5.647 0.077 -6.780 1.00 89.00 351 LEU A N 1
ATOM 2621 C CA . LEU A 1 351 ? 5.532 0.635 -8.132 1.00 89.00 351 LEU A CA 1
ATOM 2622 C C . LEU A 1 351 ? 6.619 1.675 -8.428 1.00 89.00 351 LEU A C 1
ATOM 2624 O O . LEU A 1 351 ? 7.098 1.759 -9.559 1.00 89.00 351 LEU A O 1
ATOM 2628 N N . ALA A 1 352 ? 7.006 2.477 -7.434 1.00 87.50 352 ALA A N 1
ATOM 2629 C CA . ALA A 1 352 ? 8.088 3.442 -7.583 1.00 87.50 352 ALA A CA 1
ATOM 2630 C C . ALA A 1 352 ? 9.447 2.752 -7.781 1.00 87.50 352 ALA A C 1
ATOM 2632 O O . ALA A 1 352 ? 10.231 3.200 -8.617 1.00 87.50 352 ALA A O 1
ATOM 2633 N N . GLU A 1 353 ? 9.706 1.661 -7.056 1.00 91.19 353 GLU A N 1
ATOM 2634 C CA . GLU A 1 353 ? 10.912 0.842 -7.217 1.00 91.19 353 GLU A CA 1
ATOM 2635 C C . GLU A 1 353 ? 10.969 0.189 -8.609 1.00 91.19 353 GLU A C 1
ATOM 2637 O O . GLU A 1 353 ? 11.964 0.343 -9.319 1.00 91.19 353 GLU A O 1
ATOM 2642 N N . ASP A 1 354 ? 9.872 -0.433 -9.054 1.00 91.81 354 ASP A N 1
ATOM 2643 C CA . ASP A 1 354 ? 9.754 -1.020 -10.396 1.00 91.81 354 ASP A CA 1
ATOM 2644 C C . ASP A 1 354 ? 9.964 0.023 -11.503 1.00 91.81 354 ASP A C 1
ATOM 2646 O O . ASP A 1 354 ? 10.641 -0.238 -12.504 1.00 91.81 354 ASP A O 1
ATOM 2650 N N . LEU A 1 355 ? 9.397 1.221 -11.338 1.00 93.25 355 LEU A N 1
ATOM 2651 C CA . LEU A 1 355 ? 9.553 2.308 -12.300 1.00 93.25 355 LEU A CA 1
ATOM 2652 C C . LEU A 1 355 ? 11.014 2.760 -12.406 1.00 93.25 355 LEU A C 1
ATOM 2654 O O . LEU A 1 355 ? 11.488 3.050 -13.507 1.00 93.25 355 LEU A O 1
ATOM 2658 N N . GLU A 1 356 ? 11.727 2.833 -11.284 1.00 91.44 356 GLU A N 1
ATOM 2659 C CA . GLU A 1 356 ? 13.131 3.234 -11.281 1.00 91.44 356 GLU A CA 1
ATOM 2660 C C . GLU A 1 356 ? 14.017 2.149 -11.910 1.00 91.44 356 GLU A C 1
ATOM 2662 O O . GLU A 1 356 ? 14.834 2.461 -12.778 1.00 91.44 356 GLU A O 1
ATOM 2667 N N . ALA A 1 357 ? 13.758 0.871 -11.616 1.00 93.38 357 ALA A N 1
ATOM 2668 C CA . ALA A 1 357 ? 14.425 -0.251 -12.277 1.00 93.38 357 ALA A CA 1
ATOM 2669 C C . ALA A 1 357 ? 14.195 -0.252 -13.803 1.00 93.38 357 ALA A C 1
ATOM 2671 O O . ALA A 1 357 ? 15.126 -0.468 -14.585 1.00 93.38 357 ALA A O 1
ATOM 2672 N N . GLN A 1 358 ? 12.970 0.042 -14.259 1.00 92.69 358 GLN A N 1
ATOM 2673 C CA . GLN A 1 358 ? 12.667 0.170 -15.690 1.00 92.69 358 GLN A CA 1
ATOM 2674 C C . GLN A 1 358 ? 13.412 1.338 -16.344 1.00 92.69 358 GLN A C 1
ATOM 2676 O O . GLN A 1 358 ? 13.886 1.200 -17.475 1.00 92.69 358 GLN A O 1
ATOM 2681 N N . LYS A 1 359 ? 13.543 2.480 -15.660 1.00 93.69 359 LYS A N 1
ATOM 2682 C CA . LYS A 1 359 ? 14.325 3.615 -16.171 1.00 93.69 359 LYS A CA 1
ATOM 2683 C C . LYS A 1 359 ? 15.803 3.277 -16.296 1.00 93.69 359 LYS A C 1
ATOM 2685 O O . LYS A 1 359 ? 16.396 3.627 -17.314 1.00 93.69 359 LYS A O 1
ATOM 2690 N N . GLU A 1 360 ? 16.391 2.609 -15.306 1.00 94.56 360 GLU A N 1
ATOM 2691 C CA . GLU A 1 360 ? 17.796 2.193 -15.360 1.00 94.56 360 GLU A CA 1
ATOM 2692 C C . GLU A 1 360 ? 18.042 1.209 -16.511 1.00 94.56 360 GLU A C 1
ATOM 2694 O O . GLU A 1 360 ? 18.956 1.408 -17.313 1.00 94.56 360 GLU A O 1
ATOM 2699 N N . ALA A 1 361 ? 17.173 0.206 -16.673 1.00 93.75 361 ALA A N 1
ATOM 2700 C CA . ALA A 1 361 ? 17.245 -0.730 -17.794 1.00 93.75 361 ALA A CA 1
ATOM 2701 C C . ALA A 1 361 ? 17.096 -0.021 -19.154 1.00 93.75 361 ALA A C 1
ATOM 2703 O O . ALA A 1 361 ? 17.811 -0.321 -20.117 1.00 93.75 361 ALA A O 1
ATOM 2704 N N . LEU A 1 362 ? 16.191 0.957 -19.247 1.00 94.25 362 LEU A N 1
ATOM 2705 C CA . LEU A 1 362 ? 16.019 1.759 -20.455 1.00 94.25 362 LEU A CA 1
ATOM 2706 C C . LEU A 1 362 ? 17.251 2.630 -20.744 1.00 94.25 362 LEU A C 1
ATOM 2708 O O . LEU A 1 362 ? 17.669 2.746 -21.895 1.00 94.25 362 LEU A O 1
ATOM 2712 N N . ALA A 1 363 ? 17.859 3.225 -19.719 1.00 93.94 363 ALA A N 1
ATOM 2713 C CA . ALA A 1 363 ? 19.077 4.012 -19.872 1.00 93.94 363 ALA A CA 1
ATOM 2714 C C . ALA A 1 363 ? 20.239 3.150 -20.394 1.00 93.94 363 ALA A C 1
ATOM 2716 O O . ALA A 1 363 ? 20.891 3.543 -21.363 1.00 93.94 363 ALA A O 1
ATOM 2717 N N . ALA A 1 364 ? 20.429 1.952 -19.831 1.00 94.69 364 ALA A N 1
ATOM 2718 C CA . ALA A 1 364 ? 21.454 1.007 -20.271 1.00 94.69 364 ALA A CA 1
ATOM 2719 C C . ALA A 1 364 ? 21.242 0.555 -21.727 1.00 94.69 364 ALA A C 1
ATOM 2721 O O . ALA A 1 364 ? 22.158 0.618 -22.544 1.00 94.69 364 ALA A O 1
ATOM 2722 N N . THR A 1 365 ? 20.013 0.179 -22.099 1.00 93.19 365 THR A N 1
ATOM 2723 C CA . THR A 1 365 ? 19.704 -0.229 -23.485 1.00 93.19 365 THR A CA 1
ATOM 2724 C C . THR A 1 365 ? 19.896 0.902 -24.499 1.00 93.19 365 THR A C 1
ATOM 2726 O O . THR A 1 365 ? 20.324 0.654 -25.629 1.00 93.19 365 THR A O 1
ATOM 2729 N N . LEU A 1 366 ? 19.622 2.155 -24.120 1.00 95.06 366 LEU A N 1
ATOM 2730 C CA . LEU A 1 366 ? 19.912 3.319 -24.961 1.00 95.06 366 LEU A CA 1
ATOM 2731 C C . LEU A 1 366 ? 21.416 3.551 -25.142 1.00 95.06 366 LEU A C 1
ATOM 2733 O O . LEU A 1 366 ? 21.838 3.964 -26.227 1.00 95.06 366 LEU A O 1
ATOM 2737 N N . GLU A 1 367 ? 22.219 3.308 -24.109 1.00 94.38 367 GLU A N 1
ATOM 2738 C CA . GLU A 1 367 ? 23.676 3.401 -24.183 1.00 94.38 367 GLU A CA 1
ATOM 2739 C C . GLU A 1 367 ? 24.262 2.314 -25.095 1.00 94.38 367 GLU A C 1
ATOM 2741 O O . GLU A 1 367 ? 24.991 2.640 -26.037 1.00 94.38 367 GLU A O 1
ATOM 2746 N N . ASP A 1 368 ? 23.832 1.060 -24.934 1.00 93.88 368 ASP A N 1
ATOM 2747 C CA . ASP A 1 368 ? 24.219 -0.058 -25.805 1.00 93.88 368 ASP A CA 1
ATOM 2748 C C . ASP A 1 368 ? 23.842 0.189 -27.272 1.00 93.88 368 ASP A C 1
ATOM 2750 O O . ASP A 1 368 ? 24.631 -0.067 -28.190 1.00 93.88 368 ASP A O 1
ATOM 2754 N N . LEU A 1 369 ? 22.645 0.733 -27.521 1.00 93.62 369 LEU A N 1
ATOM 2755 C CA . LEU A 1 369 ? 22.199 1.065 -28.873 1.00 93.62 369 LEU A CA 1
ATOM 2756 C C . LEU A 1 369 ? 23.084 2.147 -29.505 1.00 93.62 369 LEU A C 1
ATOM 2758 O O . LEU A 1 369 ? 23.424 2.059 -30.689 1.00 93.62 369 LEU A O 1
ATOM 2762 N N . ARG A 1 370 ? 23.473 3.168 -28.730 1.00 88.00 370 ARG A N 1
ATOM 2763 C CA . ARG A 1 370 ? 24.387 4.225 -29.191 1.00 88.00 370 ARG A CA 1
ATOM 2764 C C . ARG A 1 370 ? 25.774 3.666 -29.497 1.00 88.00 370 ARG A C 1
ATOM 2766 O O . ARG A 1 370 ? 26.307 3.979 -30.562 1.00 88.00 370 ARG A O 1
ATOM 2773 N N . ALA A 1 371 ? 26.319 2.817 -28.627 1.00 91.38 371 ALA A N 1
ATOM 2774 C CA . ALA A 1 371 ? 27.611 2.166 -28.834 1.00 91.38 371 ALA A CA 1
ATOM 2775 C C . ALA A 1 371 ? 27.602 1.272 -30.087 1.00 91.38 371 ALA A C 1
ATOM 2777 O O . ALA A 1 371 ? 28.460 1.410 -30.959 1.00 91.38 371 ALA A O 1
ATOM 2778 N N . THR A 1 372 ? 26.569 0.440 -30.243 1.00 90.12 372 THR A N 1
ATOM 2779 C CA . THR A 1 372 ? 26.393 -0.433 -31.417 1.00 90.12 372 THR A CA 1
ATOM 2780 C C . THR A 1 372 ? 26.272 0.380 -32.706 1.00 90.12 372 THR A C 1
ATOM 2782 O O . THR A 1 372 ? 26.872 0.039 -33.726 1.00 90.12 372 THR A O 1
ATOM 2785 N N . ARG A 1 373 ? 25.523 1.492 -32.684 1.00 88.44 373 ARG A N 1
ATOM 2786 C CA . ARG A 1 373 ? 25.413 2.394 -33.838 1.00 88.44 373 ARG A CA 1
ATOM 2787 C C . ARG A 1 373 ? 26.770 2.988 -34.212 1.00 88.44 373 ARG A C 1
ATOM 2789 O O . ARG A 1 373 ? 27.078 3.036 -35.400 1.00 88.44 373 ARG A O 1
ATOM 2796 N N . ALA A 1 374 ? 27.556 3.440 -33.235 1.00 83.12 374 ALA A N 1
ATOM 2797 C CA . ALA A 1 374 ? 28.890 3.979 -33.485 1.00 83.12 374 ALA A CA 1
ATOM 2798 C C . ALA A 1 374 ? 29.807 2.922 -34.122 1.00 83.12 374 ALA A C 1
ATOM 2800 O O . ALA A 1 374 ? 30.453 3.197 -35.132 1.00 83.12 374 ALA A O 1
ATOM 2801 N N . GLU A 1 375 ? 29.779 1.688 -33.611 1.00 85.62 375 GLU A N 1
ATOM 2802 C CA . GLU A 1 375 ? 30.547 0.577 -34.178 1.00 85.62 375 GLU A CA 1
ATOM 2803 C C . GLU A 1 375 ? 30.121 0.250 -35.619 1.00 85.62 375 GLU A C 1
ATOM 2805 O O . GLU A 1 375 ? 30.967 0.063 -36.494 1.00 85.62 375 GLU A O 1
ATOM 2810 N N . LEU A 1 376 ? 28.814 0.205 -35.898 1.00 84.81 376 LEU A N 1
ATOM 2811 C CA . LEU A 1 376 ? 28.300 -0.042 -37.248 1.00 84.81 376 LEU A CA 1
ATOM 2812 C C . LEU A 1 376 ? 28.703 1.060 -38.231 1.00 84.81 376 LEU A C 1
ATOM 2814 O O . LEU A 1 376 ? 29.046 0.752 -39.373 1.00 84.81 376 LEU A O 1
ATOM 2818 N N . VAL A 1 377 ? 28.684 2.324 -37.800 1.00 79.31 377 VAL A N 1
ATOM 2819 C CA . VAL A 1 377 ? 29.139 3.458 -38.616 1.00 79.31 377 VAL A CA 1
ATOM 2820 C C . VAL A 1 377 ? 30.627 3.327 -38.936 1.00 79.31 377 VAL A C 1
ATOM 2822 O O . VAL A 1 377 ? 30.998 3.452 -40.101 1.00 79.31 377 VAL A O 1
ATOM 2825 N N . GLU A 1 378 ? 31.467 3.001 -37.954 1.00 74.19 378 GLU A N 1
ATOM 2826 C CA . GLU A 1 378 ? 32.900 2.777 -38.178 1.00 74.19 378 GLU A CA 1
ATOM 2827 C C . GLU A 1 378 ? 33.154 1.586 -39.114 1.00 74.19 378 GLU A C 1
ATOM 2829 O O . GLU A 1 378 ? 33.894 1.705 -40.091 1.00 74.19 378 GLU A O 1
ATOM 2834 N N . ARG A 1 379 ? 32.471 0.451 -38.913 1.00 75.56 379 ARG A N 1
ATOM 2835 C CA . ARG A 1 379 ? 32.562 -0.708 -39.822 1.00 75.56 379 ARG A CA 1
ATOM 2836 C C . ARG A 1 379 ? 32.149 -0.350 -41.251 1.00 75.56 379 ARG A C 1
ATOM 2838 O O . ARG A 1 379 ? 32.836 -0.736 -42.198 1.00 75.56 379 ARG A O 1
ATOM 2845 N N . ALA A 1 380 ? 31.057 0.396 -41.417 1.00 73.06 380 ALA A N 1
ATOM 2846 C CA . ALA A 1 380 ? 30.606 0.870 -42.723 1.00 73.06 380 ALA A CA 1
ATOM 2847 C C . ALA A 1 380 ? 31.629 1.823 -43.362 1.00 73.06 380 ALA A C 1
ATOM 2849 O O . ALA A 1 380 ? 31.909 1.713 -44.556 1.00 73.06 380 ALA A O 1
ATOM 2850 N N . ARG A 1 381 ? 32.242 2.707 -42.567 1.00 71.50 381 ARG A N 1
ATOM 2851 C CA . ARG A 1 381 ? 33.302 3.620 -43.008 1.00 71.50 381 ARG A CA 1
ATOM 2852 C C . ARG A 1 381 ? 34.536 2.862 -43.492 1.00 71.50 381 ARG A C 1
ATOM 2854 O O . ARG A 1 381 ? 35.026 3.159 -44.578 1.00 71.50 381 ARG A O 1
ATOM 2861 N N . PHE A 1 382 ? 35.010 1.859 -42.752 1.00 71.62 382 PHE A N 1
ATOM 2862 C CA . PHE A 1 382 ? 36.142 1.026 -43.175 1.00 71.62 382 PHE A CA 1
ATOM 2863 C C . PHE A 1 382 ? 35.835 0.202 -44.427 1.00 71.62 382 PHE A C 1
ATOM 2865 O O . PHE A 1 382 ? 36.695 0.081 -45.298 1.00 71.62 382 PHE A O 1
ATOM 2872 N N . ALA A 1 383 ? 34.615 -0.328 -44.552 1.00 68.25 383 ALA A N 1
ATOM 2873 C CA . ALA A 1 383 ? 34.189 -1.041 -45.754 1.00 68.25 383 ALA A CA 1
ATOM 2874 C C . ALA A 1 383 ? 34.172 -0.115 -46.984 1.00 68.25 383 ALA A C 1
ATOM 2876 O O . ALA A 1 383 ? 34.759 -0.454 -48.012 1.00 68.25 383 ALA A O 1
ATOM 2877 N N . MET A 1 384 ? 33.585 1.082 -46.852 1.00 69.75 384 MET A N 1
ATOM 2878 C CA . MET A 1 384 ? 33.591 2.123 -47.888 1.00 69.75 384 MET A CA 1
ATOM 2879 C C . MET A 1 384 ? 35.015 2.549 -48.257 1.00 69.75 384 MET A C 1
ATOM 2881 O O . MET A 1 384 ? 35.351 2.628 -49.437 1.00 69.75 384 MET A O 1
ATOM 2885 N N . LEU A 1 385 ? 35.879 2.780 -47.262 1.00 66.69 385 LEU A N 1
ATOM 2886 C CA . LEU A 1 385 ? 37.281 3.127 -47.487 1.00 66.69 385 LEU A CA 1
ATOM 2887 C C . LEU A 1 385 ? 38.026 2.000 -48.211 1.00 66.69 385 LEU A C 1
ATOM 2889 O O . LEU A 1 385 ? 38.826 2.284 -49.098 1.00 66.69 385 LEU A O 1
ATOM 2893 N N . GLY A 1 386 ? 37.753 0.736 -47.881 1.00 69.44 386 GLY A N 1
ATOM 2894 C CA . GLY A 1 386 ? 38.315 -0.428 -48.565 1.00 69.44 386 GLY A CA 1
ATOM 2895 C C . GLY A 1 386 ? 37.895 -0.514 -50.036 1.00 69.44 386 GLY A C 1
ATOM 2896 O O . GLY A 1 386 ? 38.751 -0.680 -50.907 1.00 69.44 386 GLY A O 1
ATOM 2897 N N . GLU A 1 387 ? 36.602 -0.341 -50.327 1.00 69.62 387 GLU A N 1
ATOM 2898 C CA . GLU A 1 387 ? 36.072 -0.341 -51.698 1.00 69.62 387 GLU A CA 1
ATOM 2899 C C . GLU A 1 387 ? 36.632 0.829 -52.521 1.00 69.62 387 GLU A C 1
ATOM 2901 O O . GLU A 1 387 ? 37.139 0.629 -53.630 1.00 69.62 387 GLU A O 1
ATOM 2906 N N . LEU A 1 388 ? 36.623 2.041 -51.956 1.00 70.44 388 LEU A N 1
ATOM 2907 C CA . LEU A 1 388 ? 37.185 3.229 -52.598 1.00 70.44 388 LEU A CA 1
ATOM 2908 C C . LEU A 1 388 ? 38.691 3.091 -52.813 1.00 70.44 388 LEU A C 1
ATOM 2910 O O . LEU A 1 388 ? 39.165 3.397 -53.900 1.00 70.44 388 LEU A O 1
ATOM 2914 N N . SER A 1 389 ? 39.445 2.577 -51.840 1.00 68.12 389 SER A N 1
ATOM 2915 C CA . SER A 1 389 ? 40.895 2.377 -51.977 1.00 68.12 389 SER A CA 1
ATOM 2916 C C . SER A 1 389 ? 41.231 1.414 -53.115 1.00 68.12 389 SER A C 1
ATOM 2918 O O . SER A 1 389 ? 42.141 1.685 -53.898 1.00 68.12 389 SER A O 1
ATOM 2920 N N . ALA A 1 390 ? 40.477 0.319 -53.257 1.00 71.62 390 ALA A N 1
ATOM 2921 C CA . ALA A 1 390 ? 40.654 -0.628 -54.356 1.00 71.62 390 ALA A CA 1
ATOM 2922 C C . ALA A 1 390 ? 40.297 -0.005 -55.720 1.00 71.62 390 ALA A C 1
ATOM 2924 O O . ALA A 1 390 ? 41.055 -0.151 -56.684 1.00 71.62 390 ALA A O 1
ATOM 2925 N N . GLY A 1 391 ? 39.182 0.732 -55.798 1.00 72.06 391 GLY A N 1
ATOM 2926 C CA . GLY A 1 391 ? 38.765 1.439 -57.013 1.00 72.06 391 GLY A CA 1
ATOM 2927 C C . GLY A 1 391 ? 39.742 2.542 -57.424 1.00 72.06 391 GLY A C 1
ATOM 2928 O O . GLY A 1 391 ? 40.096 2.666 -58.595 1.00 72.06 391 GLY A O 1
ATOM 2929 N N . ILE A 1 392 ? 40.255 3.291 -56.452 1.00 75.62 392 ILE A N 1
ATOM 2930 C CA . ILE A 1 392 ? 41.232 4.361 -56.652 1.00 75.62 392 ILE A CA 1
ATOM 2931 C C . ILE A 1 392 ? 42.584 3.800 -57.074 1.00 75.62 392 ILE A C 1
ATOM 2933 O O . ILE A 1 392 ? 43.190 4.320 -58.008 1.00 75.62 392 ILE A O 1
ATOM 2937 N N . ALA A 1 393 ? 43.057 2.729 -56.434 1.00 74.81 393 ALA A N 1
ATOM 2938 C CA . ALA A 1 393 ? 44.283 2.061 -56.854 1.00 74.81 393 ALA A CA 1
ATOM 2939 C C . ALA A 1 393 ? 44.177 1.620 -58.319 1.00 74.81 393 ALA A C 1
ATOM 2941 O O . ALA A 1 393 ? 45.120 1.793 -59.091 1.00 74.81 393 ALA A O 1
ATOM 2942 N N . HIS A 1 394 ? 43.017 1.107 -58.733 1.00 76.19 394 HIS A N 1
ATOM 2943 C CA . HIS A 1 394 ? 42.766 0.749 -60.124 1.00 76.19 394 HIS A CA 1
ATOM 2944 C C . HIS A 1 394 ? 42.766 1.975 -61.058 1.00 76.19 394 HIS A C 1
ATOM 2946 O O . HIS A 1 394 ? 43.453 1.971 -62.083 1.00 76.19 394 HIS A O 1
ATOM 2952 N N . GLU A 1 395 ? 42.075 3.053 -60.687 1.00 79.50 395 GLU A N 1
ATOM 2953 C CA . GLU A 1 395 ? 42.001 4.282 -61.488 1.00 79.50 395 GLU A CA 1
ATOM 2954 C C . GLU A 1 395 ? 43.317 5.069 -61.549 1.00 79.50 395 GLU A C 1
ATOM 2956 O O . GLU A 1 395 ? 43.555 5.728 -62.557 1.00 79.50 395 GLU A O 1
ATOM 2961 N N . LEU A 1 396 ? 44.196 4.966 -60.545 1.00 82.88 396 LEU A N 1
ATOM 2962 C CA . LEU A 1 396 ? 45.559 5.518 -60.563 1.00 82.88 396 LEU A CA 1
ATOM 2963 C C . LEU A 1 396 ? 46.523 4.643 -61.367 1.00 82.88 396 LEU A C 1
ATOM 2965 O O . LEU A 1 396 ? 47.339 5.156 -62.137 1.00 82.88 396 LEU A O 1
ATOM 2969 N N . ASN A 1 397 ? 46.421 3.319 -61.242 1.00 81.31 397 ASN A N 1
ATOM 2970 C CA . ASN A 1 397 ? 47.272 2.397 -61.993 1.00 81.31 397 ASN A CA 1
ATOM 2971 C C . ASN A 1 397 ? 47.070 2.531 -63.509 1.00 81.31 397 ASN A C 1
ATOM 2973 O O . ASN A 1 397 ? 48.019 2.342 -64.273 1.00 81.31 397 ASN A O 1
ATOM 2977 N N . ASN A 1 398 ? 45.868 2.901 -63.956 1.00 83.31 398 ASN A N 1
ATOM 2978 C CA . ASN A 1 398 ? 45.542 3.104 -65.368 1.00 83.31 398 ASN A CA 1
ATOM 2979 C C . ASN A 1 398 ? 46.406 4.190 -66.059 1.00 83.31 398 ASN A C 1
ATOM 2981 O O . ASN A 1 398 ? 47.131 3.857 -67.006 1.00 83.31 398 ASN A O 1
ATOM 2985 N N . PRO A 1 399 ? 46.395 5.469 -65.632 1.00 86.19 399 PRO A N 1
ATOM 2986 C CA . PRO A 1 399 ? 47.260 6.502 -66.190 1.00 86.19 399 PRO A CA 1
ATOM 2987 C C . PRO A 1 399 ? 48.739 6.242 -65.891 1.00 86.19 399 PRO A C 1
ATOM 2989 O O . PRO A 1 399 ? 49.558 6.458 -66.777 1.00 86.19 399 PRO A O 1
ATOM 2992 N N . VAL A 1 400 ? 49.102 5.697 -64.722 1.00 88.12 400 VAL A N 1
ATOM 2993 C CA . VAL A 1 400 ? 50.505 5.349 -64.417 1.00 88.12 400 VAL A CA 1
ATOM 2994 C C . VAL A 1 400 ? 51.048 4.322 -65.411 1.00 88.12 400 VAL A C 1
ATOM 2996 O O . VAL A 1 400 ? 52.140 4.492 -65.949 1.00 88.12 400 VAL A O 1
ATOM 2999 N N . THR A 1 401 ? 50.271 3.289 -65.739 1.00 87.88 401 THR A N 1
ATOM 3000 C CA . THR A 1 401 ? 50.659 2.296 -66.751 1.00 87.88 401 THR A CA 1
ATOM 3001 C C . THR A 1 401 ? 50.811 2.937 -68.133 1.00 87.88 401 THR A C 1
ATOM 3003 O O . THR A 1 401 ? 51.737 2.597 -68.873 1.00 87.88 401 THR A O 1
ATOM 3006 N N . ALA A 1 402 ? 49.930 3.879 -68.490 1.00 84.25 402 ALA A N 1
ATOM 3007 C CA . ALA A 1 402 ? 50.031 4.629 -69.741 1.00 84.25 402 ALA A CA 1
ATOM 3008 C C . ALA A 1 402 ? 51.288 5.517 -69.781 1.00 84.25 402 ALA A C 1
ATOM 3010 O O . ALA A 1 402 ? 51.990 5.519 -70.792 1.00 84.25 402 ALA A O 1
ATOM 3011 N N . LEU A 1 403 ? 51.606 6.191 -68.673 1.00 88.56 403 LEU A N 1
ATOM 3012 C CA . LEU A 1 403 ? 52.803 7.009 -68.496 1.00 88.56 403 LEU A CA 1
ATOM 3013 C C . LEU A 1 403 ? 54.061 6.155 -68.645 1.00 88.56 403 LEU A C 1
ATOM 3015 O O . LEU A 1 403 ? 54.909 6.467 -69.475 1.00 88.56 403 LEU A O 1
A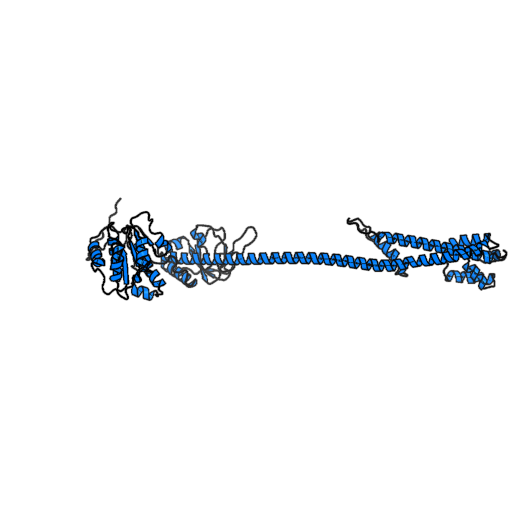TOM 3019 N N . VAL A 1 404 ? 54.159 5.040 -67.914 1.00 87.69 404 VAL A N 1
ATOM 3020 C CA . VAL A 1 404 ? 55.306 4.119 -67.982 1.00 87.69 404 VAL A CA 1
ATOM 3021 C C . VAL A 1 404 ? 55.486 3.562 -69.394 1.00 87.69 404 VAL A C 1
ATOM 3023 O O . VAL A 1 404 ? 56.611 3.481 -69.883 1.00 87.69 404 VAL A O 1
ATOM 3026 N N . ARG A 1 405 ? 54.396 3.188 -70.078 1.00 85.62 405 ARG A N 1
ATOM 3027 C CA . ARG A 1 405 ? 54.459 2.700 -71.464 1.00 85.62 405 ARG A CA 1
ATOM 3028 C C . ARG A 1 405 ? 54.967 3.779 -72.417 1.00 85.62 405 ARG A C 1
ATOM 3030 O O . ARG A 1 405 ? 55.873 3.507 -73.197 1.00 85.62 405 ARG A O 1
ATOM 3037 N N . ALA A 1 406 ? 54.401 4.982 -72.349 1.00 86.00 406 ALA A N 1
ATOM 3038 C CA . ALA A 1 406 ? 54.823 6.091 -73.196 1.00 86.00 406 ALA A CA 1
ATOM 3039 C C . ALA A 1 406 ? 56.286 6.467 -72.919 1.00 86.00 406 ALA A C 1
ATOM 3041 O O . ALA A 1 406 ? 57.065 6.595 -73.856 1.00 86.00 406 ALA A O 1
ATOM 3042 N N . ALA A 1 407 ? 56.691 6.529 -71.648 1.00 86.00 407 ALA A N 1
ATOM 3043 C CA . ALA A 1 407 ? 58.061 6.821 -71.242 1.00 86.00 407 ALA A CA 1
ATOM 3044 C C . ALA A 1 407 ? 59.079 5.785 -71.741 1.00 86.00 407 ALA A C 1
ATOM 3046 O O . ALA A 1 407 ? 60.159 6.166 -72.181 1.00 86.00 407 ALA A O 1
ATOM 3047 N N . LYS A 1 408 ? 58.736 4.489 -71.739 1.00 86.31 408 LYS A N 1
ATOM 3048 C CA . LYS A 1 408 ? 59.593 3.442 -72.325 1.00 86.31 408 LYS A CA 1
ATOM 3049 C C . LYS A 1 408 ? 59.844 3.671 -73.816 1.00 86.31 408 LYS A C 1
ATOM 3051 O O . LYS A 1 408 ? 60.970 3.511 -74.268 1.00 86.31 408 LYS A O 1
ATOM 3056 N N . HIS A 1 409 ? 58.814 4.071 -74.560 1.00 84.38 409 HIS A N 1
ATOM 3057 C CA . HIS A 1 409 ? 58.925 4.308 -76.002 1.00 84.38 409 HIS A CA 1
ATOM 3058 C C . HIS A 1 409 ? 59.631 5.632 -76.330 1.00 84.38 409 HIS A C 1
ATOM 3060 O O . HIS A 1 409 ? 60.224 5.747 -77.397 1.00 84.38 409 HIS A O 1
ATOM 3066 N N . LEU A 1 410 ? 59.634 6.611 -75.411 1.00 86.06 410 LEU A N 1
ATOM 3067 C CA . LEU A 1 410 ? 60.350 7.878 -75.610 1.00 86.06 410 LEU A CA 1
ATOM 3068 C C . LEU A 1 410 ? 61.841 7.667 -75.875 1.00 86.06 410 LEU A C 1
ATOM 3070 O O . LEU A 1 410 ? 62.409 8.421 -76.654 1.00 86.06 410 LEU A O 1
ATOM 3074 N N . HIS A 1 411 ? 62.473 6.669 -75.255 1.00 82.69 411 HIS A N 1
ATOM 3075 C CA . HIS A 1 411 ? 63.892 6.401 -75.485 1.00 82.69 411 HIS A CA 1
ATOM 3076 C C . HIS A 1 411 ? 64.163 6.019 -76.951 1.00 82.69 411 HIS A C 1
ATOM 3078 O O . HIS A 1 411 ? 64.986 6.651 -77.608 1.00 82.69 411 HIS A O 1
ATOM 3084 N N . GLU A 1 412 ? 63.393 5.067 -77.484 1.00 84.38 412 GLU A N 1
ATOM 3085 C CA . GLU A 1 412 ? 63.481 4.622 -78.882 1.00 84.38 412 GLU A CA 1
ATOM 3086 C C . GLU A 1 412 ? 63.079 5.734 -79.869 1.00 84.38 412 GLU A C 1
ATOM 3088 O O . GLU A 1 412 ? 63.715 5.921 -80.910 1.00 84.38 412 GLU A O 1
ATOM 3093 N N . ASP A 1 413 ? 62.039 6.506 -79.538 1.00 85.94 413 ASP A N 1
ATOM 3094 C CA . ASP A 1 413 ? 61.564 7.618 -80.363 1.00 85.94 413 ASP A CA 1
ATOM 3095 C C . ASP A 1 413 ? 62.593 8.765 -80.422 1.00 85.94 413 ASP A C 1
ATOM 3097 O O . ASP A 1 413 ? 62.802 9.345 -81.491 1.00 85.94 413 ASP A O 1
ATOM 3101 N N . VAL A 1 414 ? 63.266 9.082 -79.308 1.00 87.31 414 VAL A N 1
ATOM 3102 C CA . VAL A 1 414 ? 64.338 10.092 -79.259 1.00 87.31 414 VAL A CA 1
ATOM 3103 C C . VAL A 1 414 ? 65.526 9.656 -80.108 1.00 87.31 414 VAL A C 1
ATOM 3105 O O . VAL A 1 414 ? 65.977 10.441 -80.944 1.00 87.31 414 VAL A O 1
ATOM 3108 N N . ASP A 1 415 ? 65.988 8.414 -79.966 1.00 86.94 415 ASP A N 1
ATOM 3109 C CA . ASP A 1 415 ? 67.100 7.891 -80.767 1.00 86.94 415 ASP A CA 1
ATOM 3110 C C . ASP A 1 415 ? 66.769 7.919 -82.267 1.00 86.94 415 ASP A C 1
ATOM 3112 O O . ASP A 1 415 ? 67.585 8.351 -83.085 1.00 86.94 415 ASP A O 1
ATOM 3116 N N . SER A 1 416 ? 65.532 7.566 -82.639 1.00 84.44 416 SER A N 1
ATOM 3117 C CA . SER A 1 416 ? 65.053 7.637 -84.025 1.00 84.44 416 SER A CA 1
ATOM 3118 C C . SER A 1 416 ? 65.012 9.067 -84.580 1.00 84.44 416 SER A C 1
ATOM 3120 O O . SER A 1 416 ? 65.225 9.252 -85.780 1.00 84.44 416 SER A O 1
ATOM 3122 N N . VAL A 1 417 ? 64.717 10.073 -83.752 1.00 86.62 417 VAL A N 1
ATOM 3123 C CA . VAL A 1 417 ? 64.719 11.488 -84.161 1.00 86.62 417 VAL A CA 1
ATOM 3124 C C . VAL A 1 417 ? 66.144 12.041 -84.251 1.00 86.62 417 VAL A C 1
ATOM 3126 O O . VAL A 1 417 ? 66.432 12.806 -85.171 1.00 86.62 417 VAL A O 1
ATOM 3129 N N . LEU A 1 418 ? 67.047 11.647 -83.346 1.00 86.06 418 LEU A N 1
ATOM 3130 C CA . LEU A 1 418 ? 68.453 12.071 -83.357 1.00 86.06 418 LEU A CA 1
ATOM 3131 C C . LEU A 1 418 ? 69.236 11.475 -84.533 1.00 86.06 418 LEU A C 1
ATOM 3133 O O . LEU A 1 418 ? 70.084 12.153 -85.107 1.00 86.06 418 LEU A O 1
ATOM 3137 N N . ALA A 1 419 ? 68.925 10.237 -84.924 1.00 84.25 419 ALA A N 1
ATOM 3138 C CA . ALA A 1 419 ? 69.526 9.573 -86.081 1.00 84.25 419 ALA A CA 1
ATOM 3139 C C . ALA A 1 419 ? 68.943 10.036 -87.435 1.00 84.25 419 ALA A C 1
ATOM 3141 O O . ALA A 1 419 ? 69.428 9.630 -88.492 1.00 84.25 419 ALA A O 1
ATOM 3142 N N . SER A 1 420 ? 67.893 10.863 -87.426 1.00 81.88 420 SER A N 1
ATOM 3143 C CA . SER A 1 420 ? 67.179 11.281 -88.632 1.00 81.88 420 SER A CA 1
ATOM 3144 C C . SER A 1 420 ? 67.935 12.363 -89.425 1.00 81.88 420 SER A C 1
ATOM 3146 O O . SER A 1 420 ? 68.275 13.409 -88.862 1.00 81.88 420 SER A O 1
ATOM 3148 N N . PRO A 1 421 ? 68.109 12.203 -90.753 1.00 75.12 421 PRO A N 1
ATOM 3149 C CA . PRO A 1 421 ? 68.765 13.198 -91.606 1.00 75.12 421 PRO A CA 1
ATOM 3150 C C . PRO A 1 421 ? 67.924 14.470 -91.839 1.00 75.12 421 PRO A C 1
ATOM 3152 O O . PRO A 1 421 ? 68.455 15.473 -92.312 1.00 75.12 421 PRO A O 1
ATOM 3155 N N . ALA A 1 422 ? 66.626 14.459 -91.504 1.00 83.12 422 ALA A N 1
ATOM 3156 C CA . ALA A 1 422 ? 65.694 15.574 -91.711 1.00 83.12 422 ALA A CA 1
ATOM 3157 C C . ALA A 1 422 ? 65.096 16.076 -90.382 1.00 83.12 422 ALA A C 1
ATOM 3159 O O . ALA A 1 422 ? 63.881 16.095 -90.170 1.00 83.12 422 ALA A O 1
ATOM 3160 N N . THR A 1 423 ? 65.965 16.517 -89.469 1.00 80.81 423 THR A N 1
ATOM 3161 C CA . THR A 1 423 ? 65.608 16.917 -88.094 1.00 80.81 423 THR A CA 1
ATOM 3162 C C . THR A 1 423 ? 64.587 18.063 -88.027 1.00 80.81 423 THR A C 1
ATOM 3164 O O . THR A 1 423 ? 63.803 18.139 -87.081 1.00 80.81 423 THR A O 1
ATOM 3167 N N . ALA A 1 424 ? 64.551 18.950 -89.030 1.00 84.00 424 ALA A N 1
ATOM 3168 C CA . ALA A 1 424 ? 63.561 20.029 -89.112 1.00 84.00 424 ALA A CA 1
ATOM 3169 C C . ALA A 1 424 ? 62.129 19.485 -89.277 1.00 84.00 424 ALA A C 1
ATOM 3171 O O . ALA A 1 424 ? 61.223 19.919 -88.565 1.00 84.00 424 ALA A O 1
ATOM 3172 N N . SER A 1 425 ? 61.947 18.478 -90.138 1.00 83.75 425 SER A N 1
ATOM 3173 C CA . SER A 1 425 ? 60.664 17.794 -90.343 1.00 83.75 425 SER A CA 1
ATOM 3174 C C . SER A 1 425 ? 60.240 17.001 -89.103 1.00 83.75 425 SER A C 1
ATOM 3176 O O . SER A 1 425 ? 59.071 17.047 -88.725 1.00 83.75 425 SER A O 1
ATOM 3178 N N . SER A 1 426 ? 61.181 16.340 -88.415 1.00 86.25 426 SER A N 1
ATOM 3179 C CA . SER A 1 426 ? 60.911 15.682 -87.126 1.00 86.25 426 SER A CA 1
ATOM 3180 C C . SER A 1 426 ? 60.457 16.677 -86.052 1.00 86.25 426 SER A C 1
ATOM 3182 O O . SER A 1 426 ? 59.492 16.418 -85.335 1.00 86.25 426 SER A O 1
ATOM 3184 N N . ARG A 1 427 ? 61.113 17.841 -85.951 1.00 87.19 427 ARG A N 1
ATOM 3185 C CA . ARG A 1 427 ? 60.764 18.884 -84.973 1.00 87.19 427 ARG A CA 1
ATOM 3186 C C . ARG A 1 427 ? 59.365 19.449 -85.214 1.00 87.19 427 ARG A C 1
ATOM 3188 O O . ARG A 1 427 ? 58.604 19.608 -84.261 1.00 87.19 427 ARG A O 1
ATOM 3195 N N . GLU A 1 428 ? 59.020 19.736 -86.467 1.00 86.00 428 GLU A N 1
ATOM 3196 C CA . GLU A 1 428 ? 57.686 20.224 -86.827 1.00 86.00 428 GLU A CA 1
ATOM 3197 C C . GLU A 1 428 ? 56.600 19.191 -86.491 1.00 86.00 428 GLU A C 1
ATOM 3199 O O . GLU A 1 428 ? 55.593 19.524 -85.857 1.00 86.00 428 GLU A O 1
ATOM 3204 N N . ALA A 1 429 ? 56.823 17.927 -86.864 1.00 86.75 429 ALA A N 1
ATOM 3205 C CA . ALA A 1 429 ? 55.899 16.835 -86.580 1.00 86.75 429 ALA A CA 1
ATOM 3206 C C . ALA A 1 429 ? 55.686 16.631 -85.075 1.00 86.75 429 ALA A C 1
ATOM 3208 O O . ALA A 1 429 ? 54.550 16.466 -84.631 1.00 86.75 429 ALA A O 1
ATOM 3209 N N . MET A 1 430 ? 56.761 16.705 -84.284 1.00 89.88 430 MET A N 1
ATOM 3210 C CA . MET A 1 430 ? 56.709 16.594 -82.826 1.00 89.88 430 MET A CA 1
ATOM 3211 C C . MET A 1 430 ? 55.874 17.709 -82.195 1.00 89.88 430 MET A C 1
ATOM 3213 O O . MET A 1 430 ? 54.971 17.424 -81.410 1.00 89.88 430 MET A O 1
ATOM 3217 N N . ALA A 1 431 ? 56.127 18.971 -82.562 1.00 87.75 431 ALA A N 1
ATOM 3218 C CA . ALA A 1 431 ? 55.401 20.123 -82.021 1.00 87.75 431 ALA A CA 1
ATOM 3219 C C . ALA A 1 431 ? 53.895 20.063 -82.336 1.00 87.75 431 ALA A C 1
ATOM 3221 O O . ALA A 1 431 ? 53.054 20.373 -81.488 1.00 87.75 431 ALA A O 1
ATOM 3222 N N . ARG A 1 432 ? 53.542 19.599 -83.541 1.00 85.88 432 ARG A N 1
ATOM 3223 C CA . ARG A 1 432 ? 52.144 19.365 -83.927 1.00 85.88 432 ARG A CA 1
ATOM 3224 C C . ARG A 1 432 ? 51.528 18.201 -83.157 1.00 85.88 432 ARG A C 1
ATOM 3226 O O . ARG A 1 432 ? 50.445 18.340 -82.595 1.00 85.88 432 ARG A O 1
ATOM 3233 N N . ALA A 1 433 ? 52.200 17.054 -83.109 1.00 87.06 433 ALA A N 1
ATOM 3234 C CA . ALA A 1 433 ? 51.683 15.874 -82.425 1.00 87.06 433 ALA A CA 1
ATOM 3235 C C . ALA A 1 433 ? 51.532 16.087 -80.910 1.00 87.06 433 ALA A C 1
ATOM 3237 O O . ALA A 1 433 ? 50.665 15.465 -80.310 1.00 87.06 433 ALA A O 1
ATOM 3238 N N . LEU A 1 434 ? 52.298 16.993 -80.300 1.00 87.38 434 LEU A N 1
ATOM 3239 C CA . LEU A 1 434 ? 52.158 17.332 -78.883 1.00 87.38 434 LEU A CA 1
ATOM 3240 C C . LEU A 1 434 ? 50.816 18.011 -78.555 1.00 87.38 434 LEU A C 1
ATOM 3242 O O . LEU A 1 434 ? 50.268 17.803 -77.478 1.00 87.38 434 LEU A O 1
ATOM 3246 N N . THR A 1 435 ? 50.280 18.809 -79.481 1.00 84.50 435 THR A N 1
ATOM 3247 C CA . THR A 1 435 ? 49.132 19.702 -79.232 1.00 84.50 435 THR A CA 1
ATOM 3248 C C . THR A 1 435 ? 47.830 19.221 -79.868 1.00 84.50 435 THR A C 1
ATOM 3250 O O . THR A 1 435 ? 46.746 19.523 -79.374 1.00 84.50 435 THR A O 1
ATOM 3253 N N . VAL A 1 436 ? 47.905 18.451 -80.955 1.00 80.75 436 VAL A N 1
ATOM 3254 C CA . VAL A 1 436 ? 46.714 17.957 -81.658 1.00 80.75 436 VAL A CA 1
ATOM 3255 C C . VAL A 1 436 ? 46.061 16.820 -80.857 1.00 80.75 436 VAL A C 1
ATOM 3257 O O . VAL A 1 436 ? 46.768 15.897 -80.449 1.00 80.75 436 VAL A O 1
ATOM 3260 N N . PRO A 1 437 ? 44.731 16.821 -80.646 1.00 73.25 437 PRO A N 1
ATOM 3261 C CA . PRO A 1 437 ? 44.044 15.742 -79.940 1.00 73.25 437 PRO A CA 1
ATOM 3262 C C . PRO A 1 437 ? 44.065 14.421 -80.733 1.00 73.25 437 PRO A C 1
ATOM 3264 O O . PRO A 1 437 ? 44.156 14.431 -81.968 1.00 73.25 437 PRO A O 1
ATOM 3267 N N . PRO A 1 438 ? 43.957 13.263 -80.053 1.00 70.19 438 PRO A N 1
ATOM 3268 C CA . PRO A 1 438 ? 43.853 11.973 -80.724 1.00 70.19 438 PRO A CA 1
ATOM 3269 C C . PRO A 1 438 ? 42.640 11.949 -81.661 1.00 70.19 438 PRO A C 1
ATOM 3271 O O . PRO A 1 438 ? 41.537 12.369 -81.309 1.00 70.19 438 PRO A O 1
ATOM 3274 N N . ARG A 1 439 ? 42.853 11.471 -82.888 1.00 79.31 439 ARG A N 1
ATOM 3275 C CA . ARG A 1 439 ? 41.817 11.439 -83.926 1.00 79.31 439 ARG A CA 1
ATOM 3276 C C . ARG A 1 439 ? 40.909 10.229 -83.726 1.00 79.31 439 ARG A C 1
ATOM 3278 O O . ARG A 1 439 ? 41.354 9.158 -83.324 1.00 79.31 439 ARG A O 1
ATOM 3285 N N . SER A 1 440 ? 39.626 10.384 -84.047 1.00 78.31 440 SER A N 1
ATOM 3286 C CA . SER A 1 440 ? 38.703 9.248 -84.057 1.00 78.31 440 SER A CA 1
ATOM 3287 C C . SER A 1 440 ? 38.972 8.338 -85.259 1.00 78.31 440 SER A C 1
ATOM 3289 O O . SER A 1 440 ? 39.437 8.783 -86.311 1.00 78.31 440 SER A O 1
ATOM 3291 N N . THR A 1 441 ? 38.590 7.063 -85.152 1.00 80.12 441 THR A N 1
ATOM 3292 C CA . THR A 1 441 ? 38.744 6.100 -86.258 1.00 80.12 441 THR A CA 1
ATOM 3293 C C . THR A 1 44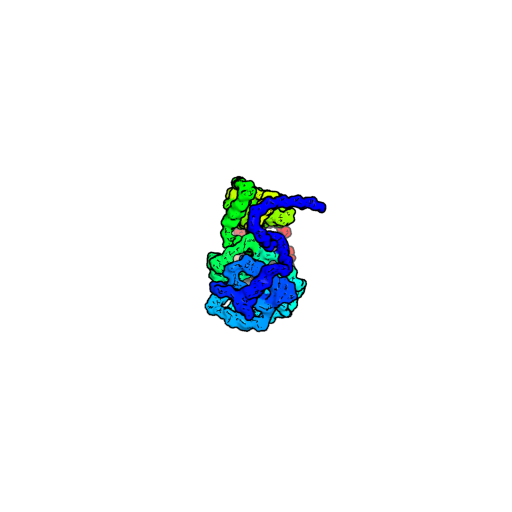1 ? 37.968 6.510 -87.512 1.00 80.12 441 THR A C 1
ATOM 3295 O O . THR A 1 441 ? 38.311 6.080 -88.611 1.00 80.12 441 THR A O 1
ATOM 3298 N N . SER A 1 442 ? 36.912 7.320 -87.369 1.00 78.50 442 SER A N 1
ATOM 3299 C CA . SER A 1 442 ? 36.151 7.872 -88.496 1.00 78.50 442 SER A CA 1
ATOM 3300 C C . SER A 1 442 ? 36.949 8.937 -89.258 1.00 78.50 442 SER A C 1
ATOM 3302 O O . SER A 1 442 ? 37.003 8.894 -90.486 1.00 78.50 442 SER A O 1
ATOM 3304 N N . VAL A 1 443 ? 37.655 9.812 -88.533 1.00 82.00 443 VAL A N 1
ATOM 3305 C CA . VAL A 1 443 ? 38.520 10.858 -89.096 1.00 82.00 443 VAL A CA 1
ATOM 3306 C C . VAL A 1 443 ? 39.749 10.238 -89.763 1.00 82.00 443 VAL A C 1
ATOM 3308 O O . VAL A 1 443 ? 40.086 10.605 -90.886 1.00 82.00 443 VAL A O 1
ATOM 3311 N N . GLU A 1 444 ? 40.377 9.237 -89.137 1.00 82.00 444 GLU A N 1
ATOM 3312 C CA . GLU A 1 444 ? 41.495 8.504 -89.752 1.00 82.00 444 GLU A CA 1
ATOM 3313 C C . GLU A 1 444 ? 41.089 7.805 -91.059 1.00 82.00 444 GLU A C 1
ATOM 3315 O O . GLU A 1 444 ? 41.838 7.817 -92.036 1.00 82.00 444 GLU A O 1
ATOM 3320 N N . ARG A 1 445 ? 39.883 7.218 -91.106 1.00 82.44 445 ARG A N 1
ATOM 3321 C CA . ARG A 1 445 ? 39.341 6.579 -92.316 1.00 82.44 445 ARG A CA 1
ATOM 3322 C C . ARG A 1 445 ? 39.068 7.583 -93.437 1.00 82.44 445 ARG A C 1
ATOM 3324 O O . ARG A 1 445 ? 39.321 7.257 -94.596 1.00 82.44 445 ARG A O 1
ATOM 3331 N N . ALA A 1 446 ? 38.582 8.779 -93.109 1.00 83.94 446 ALA A N 1
ATOM 3332 C CA . ALA A 1 446 ? 38.361 9.844 -94.086 1.00 83.94 446 ALA A CA 1
ATOM 3333 C C . ALA A 1 446 ? 39.686 10.325 -94.704 1.00 83.94 446 ALA A C 1
ATOM 3335 O O . ALA A 1 446 ? 39.827 10.321 -95.925 1.00 83.94 446 ALA A O 1
ATOM 3336 N N . LEU A 1 447 ? 40.691 10.610 -93.869 1.00 81.44 447 LEU A N 1
ATOM 3337 C CA . LEU A 1 447 ? 42.031 11.021 -94.311 1.00 81.44 447 LEU A CA 1
ATOM 3338 C C . LEU A 1 447 ? 42.739 9.939 -95.137 1.00 81.44 447 LEU A C 1
ATOM 3340 O O . LEU A 1 447 ? 43.425 10.237 -96.110 1.00 81.44 447 LEU A O 1
ATOM 3344 N N . MET A 1 448 ? 42.541 8.664 -94.794 1.00 82.81 448 MET A N 1
ATOM 3345 C CA . MET A 1 448 ? 43.043 7.545 -95.595 1.00 82.81 448 MET A CA 1
ATOM 3346 C C . MET A 1 448 ? 42.466 7.553 -97.014 1.00 82.81 448 MET A C 1
ATOM 3348 O O . MET A 1 448 ? 43.191 7.289 -97.971 1.00 82.81 448 MET A O 1
ATOM 3352 N N . LYS A 1 449 ? 41.165 7.836 -97.158 1.00 83.19 449 LYS A N 1
ATOM 3353 C CA . LYS A 1 449 ? 40.489 7.895 -98.462 1.00 83.19 449 LYS A CA 1
ATOM 3354 C C . LYS A 1 449 ? 41.010 9.053 -99.319 1.00 83.19 449 LYS A C 1
ATOM 3356 O O . LYS A 1 449 ? 41.040 8.927 -100.537 1.00 83.19 449 LYS A O 1
ATOM 3361 N N . GLU A 1 450 ? 41.440 10.137 -98.680 1.00 81.88 450 GLU A N 1
ATOM 3362 C CA . GLU A 1 450 ? 42.009 11.322 -99.326 1.00 81.88 450 GLU A CA 1
ATOM 3363 C C . GLU A 1 450 ? 43.477 11.133 -99.748 1.00 81.88 450 GLU A C 1
ATOM 3365 O O . GLU A 1 450 ? 43.853 11.515 -100.852 1.00 81.88 450 GLU A O 1
ATOM 3370 N N . LEU A 1 451 ? 44.308 10.514 -98.901 1.00 80.31 451 LEU A N 1
ATOM 3371 C CA . LEU A 1 451 ? 45.753 10.383 -99.138 1.00 80.31 451 LEU A CA 1
ATOM 3372 C C . LEU A 1 451 ? 46.138 9.167 -99.994 1.00 80.31 451 LEU A C 1
ATOM 3374 O O . LEU A 1 451 ? 47.156 9.205 -100.686 1.00 80.31 451 LEU A O 1
ATOM 3378 N N . LEU A 1 452 ? 45.338 8.093 -99.987 1.00 81.25 452 LEU A N 1
ATOM 3379 C CA . LEU A 1 452 ? 45.632 6.869 -100.744 1.00 81.25 452 LEU A CA 1
ATOM 3380 C C . LEU A 1 452 ? 45.797 7.096 -102.264 1.00 81.25 452 LEU A C 1
ATOM 3382 O O . LEU A 1 452 ? 46.764 6.571 -102.816 1.00 81.25 452 LEU A O 1
ATOM 3386 N N . PRO A 1 453 ? 44.942 7.888 -102.948 1.00 79.56 453 PRO A N 1
ATOM 3387 C CA . PRO A 1 453 ? 45.107 8.181 -104.374 1.00 79.56 453 PRO A CA 1
ATOM 3388 C C . PRO A 1 453 ? 46.373 8.989 -104.693 1.00 79.56 453 PRO A C 1
ATOM 3390 O O . PRO A 1 453 ? 46.860 8.943 -105.816 1.00 79.56 453 PRO A O 1
ATOM 3393 N N . VAL A 1 454 ? 46.893 9.745 -103.719 1.00 74.62 454 VAL A N 1
ATOM 3394 C CA . VAL A 1 454 ? 48.040 10.653 -103.892 1.00 74.62 454 VAL A CA 1
ATOM 3395 C C . VAL A 1 454 ? 49.364 9.924 -103.686 1.00 74.62 454 VAL A C 1
ATOM 3397 O O . VAL A 1 454 ? 50.330 10.180 -104.397 1.00 74.62 454 VAL A O 1
ATOM 3400 N N . VAL A 1 455 ? 49.409 9.035 -102.696 1.00 75.06 455 VAL A N 1
ATOM 3401 C CA . VAL A 1 455 ? 50.625 8.332 -102.273 1.00 75.06 455 VAL A CA 1
ATOM 3402 C C . VAL A 1 455 ? 50.800 7.007 -103.028 1.00 75.06 455 VAL A C 1
ATOM 3404 O O . VAL A 1 455 ? 51.918 6.517 -103.152 1.00 75.06 455 VAL A O 1
ATOM 3407 N N . GLY A 1 456 ? 49.712 6.409 -103.531 1.00 72.69 456 GLY A N 1
ATOM 3408 C CA . GLY A 1 456 ? 49.726 5.164 -104.313 1.00 72.69 456 GLY A CA 1
ATOM 3409 C C . GLY A 1 456 ? 49.997 3.893 -103.496 1.00 72.69 456 GLY A C 1
ATOM 3410 O O . GLY A 1 456 ? 49.579 2.811 -103.899 1.00 72.69 456 GLY A O 1
ATOM 3411 N N . ASP A 1 457 ? 50.618 4.021 -102.321 1.00 81.06 457 ASP A N 1
ATOM 3412 C CA . ASP A 1 457 ? 50.831 2.937 -101.367 1.00 81.06 457 ASP A CA 1
ATOM 3413 C C . ASP A 1 457 ? 49.944 3.083 -100.118 1.00 81.06 457 ASP A C 1
ATOM 3415 O O . ASP A 1 457 ? 49.964 4.085 -99.396 1.00 81.06 457 ASP A O 1
ATOM 3419 N N . ARG A 1 458 ? 49.188 2.021 -99.821 1.00 82.56 458 ARG A N 1
ATOM 3420 C CA . ARG A 1 458 ? 48.316 1.921 -98.649 1.00 82.56 458 ARG A CA 1
ATOM 3421 C C . ARG A 1 458 ? 49.093 1.902 -97.338 1.00 82.56 458 ARG A C 1
ATOM 3423 O O . ARG A 1 458 ? 48.574 2.408 -96.340 1.00 82.56 458 ARG A O 1
ATOM 3430 N N . THR A 1 459 ? 50.291 1.320 -97.303 1.00 81.19 459 THR A N 1
ATOM 3431 C CA . THR A 1 459 ? 51.129 1.317 -96.096 1.00 81.19 459 THR A CA 1
ATOM 3432 C C . THR A 1 459 ? 51.681 2.704 -95.805 1.00 81.19 459 THR A C 1
ATOM 3434 O O . THR A 1 459 ? 51.503 3.202 -94.693 1.00 81.19 459 THR A O 1
ATOM 3437 N N . LEU A 1 460 ? 52.249 3.370 -96.806 1.00 78.00 460 LEU A N 1
ATOM 3438 C CA . LEU A 1 460 ? 52.758 4.733 -96.680 1.00 78.00 460 LEU A CA 1
ATOM 3439 C C . LEU A 1 460 ? 51.650 5.748 -96.351 1.00 78.00 460 LEU A C 1
ATOM 3441 O O . LEU A 1 460 ? 51.808 6.547 -95.430 1.00 78.00 460 LEU A O 1
ATOM 3445 N N . ALA A 1 461 ? 50.482 5.658 -96.999 1.00 80.75 461 ALA A N 1
ATOM 3446 C CA . ALA A 1 461 ? 49.325 6.495 -96.668 1.00 80.75 461 ALA A CA 1
ATOM 3447 C C . ALA A 1 461 ? 48.877 6.301 -95.208 1.00 80.75 461 ALA A C 1
ATOM 3449 O O . ALA A 1 461 ? 48.591 7.269 -94.507 1.00 80.75 461 ALA A O 1
ATOM 3450 N N . ARG A 1 462 ? 48.881 5.061 -94.699 1.00 82.38 462 ARG A N 1
ATOM 3451 C CA . ARG A 1 462 ? 48.568 4.778 -93.289 1.00 82.38 462 ARG A CA 1
ATOM 3452 C C . ARG A 1 462 ? 49.570 5.396 -92.327 1.00 82.38 462 ARG A C 1
ATOM 3454 O O . ARG A 1 462 ? 49.155 5.913 -91.291 1.00 82.38 462 ARG A O 1
ATOM 3461 N N . ARG A 1 463 ? 50.857 5.340 -92.662 1.00 81.50 463 ARG A N 1
ATOM 3462 C CA . ARG A 1 463 ? 51.933 5.935 -91.862 1.00 81.50 463 ARG A CA 1
ATOM 3463 C C . ARG A 1 463 ? 51.802 7.458 -91.812 1.00 81.50 463 ARG A C 1
ATOM 3465 O O . ARG A 1 463 ? 51.809 8.020 -90.725 1.00 81.50 463 ARG A O 1
ATOM 3472 N N . LEU A 1 464 ? 51.538 8.106 -92.948 1.00 81.31 464 LEU A N 1
ATOM 3473 C CA . LEU A 1 464 ? 51.326 9.557 -93.037 1.00 81.31 464 LEU A CA 1
ATOM 3474 C C . LEU A 1 464 ? 50.067 10.027 -92.286 1.00 81.31 464 LEU A C 1
ATOM 3476 O O . LEU A 1 464 ? 50.125 11.013 -91.552 1.00 81.31 464 LEU A O 1
ATOM 3480 N N . VAL A 1 465 ? 48.950 9.293 -92.397 1.00 84.31 465 VAL A N 1
ATOM 3481 C CA . VAL A 1 465 ? 47.711 9.585 -91.645 1.00 84.31 465 VAL A CA 1
ATOM 3482 C C . VAL A 1 465 ? 47.953 9.506 -90.137 1.00 84.31 465 VAL A C 1
ATOM 3484 O O . VAL A 1 465 ? 47.520 10.397 -89.403 1.00 84.31 465 VAL A O 1
ATOM 3487 N N . ARG A 1 466 ? 48.666 8.466 -89.677 1.00 80.31 466 ARG A N 1
ATOM 3488 C CA . ARG A 1 466 ? 49.024 8.278 -88.261 1.00 80.31 466 ARG A CA 1
ATOM 3489 C C . ARG A 1 466 ? 50.016 9.323 -87.759 1.00 80.31 466 ARG A C 1
ATOM 3491 O O . ARG A 1 466 ? 49.885 9.772 -86.628 1.00 80.31 466 ARG A O 1
ATOM 3498 N N . ALA A 1 467 ? 50.952 9.745 -88.606 1.00 79.62 467 ALA A N 1
ATOM 3499 C CA . ALA A 1 467 ? 51.884 10.829 -88.308 1.00 79.62 467 ALA A CA 1
ATOM 3500 C C . ALA A 1 467 ? 51.215 12.218 -88.310 1.00 79.62 467 ALA A C 1
ATOM 3502 O O . ALA A 1 467 ? 51.833 13.207 -87.934 1.00 79.62 467 ALA A O 1
ATOM 3503 N N . GLY A 1 468 ? 49.942 12.311 -88.707 1.00 79.94 468 GLY A N 1
ATOM 3504 C CA . GLY A 1 468 ? 49.160 13.540 -88.623 1.00 79.94 468 GLY A CA 1
ATOM 3505 C C . GLY A 1 468 ? 49.178 14.405 -89.883 1.00 79.94 468 GLY A C 1
ATOM 3506 O O . GLY A 1 468 ? 48.532 15.457 -89.867 1.00 79.94 468 GLY A O 1
ATOM 3507 N N . VAL A 1 469 ? 49.827 13.957 -90.964 1.00 81.56 469 VAL A N 1
ATOM 3508 C CA . VAL A 1 469 ? 49.901 14.669 -92.253 1.00 81.56 469 VAL A CA 1
ATOM 3509 C C . VAL A 1 469 ? 48.500 14.833 -92.845 1.00 81.56 469 VAL A C 1
ATOM 3511 O O . VAL A 1 469 ? 47.677 13.916 -92.791 1.00 81.56 469 VAL A O 1
ATOM 3514 N N . GLN A 1 470 ? 48.223 16.020 -93.381 1.00 76.06 470 GLN A N 1
ATOM 3515 C CA . GLN A 1 470 ? 46.953 16.373 -94.014 1.00 76.06 470 GLN A CA 1
ATOM 3516 C C . GLN A 1 470 ? 47.206 16.908 -95.421 1.00 76.06 470 GLN A C 1
ATOM 3518 O O . GLN A 1 470 ? 48.182 17.628 -95.641 1.00 76.06 470 GLN A O 1
ATOM 3523 N N . GLY A 1 471 ? 46.300 16.579 -96.342 1.00 73.56 471 GLY A N 1
ATOM 3524 C CA . GLY A 1 471 ? 46.337 17.058 -97.717 1.00 73.56 471 GLY A CA 1
ATOM 3525 C C . GLY A 1 471 ? 47.456 16.458 -98.574 1.00 73.56 471 GLY A C 1
ATOM 3526 O O . GLY A 1 471 ? 48.478 15.958 -98.096 1.00 73.56 471 GLY A O 1
ATOM 3527 N N . ALA A 1 472 ? 47.255 16.532 -99.889 1.00 70.94 472 ALA A N 1
ATOM 3528 C CA . ALA A 1 472 ? 48.206 16.041 -100.882 1.00 70.94 472 ALA A CA 1
ATOM 3529 C C . ALA A 1 472 ? 49.548 16.797 -100.849 1.00 70.94 472 ALA A C 1
ATOM 3531 O O . ALA A 1 472 ? 50.597 16.207 -101.114 1.00 70.94 472 ALA A O 1
ATOM 3532 N N . ASP A 1 473 ? 49.521 18.085 -100.503 1.00 72.94 473 ASP A N 1
ATOM 3533 C CA . ASP A 1 473 ? 50.684 18.972 -100.591 1.00 72.94 473 ASP A CA 1
ATOM 3534 C C . ASP A 1 473 ? 51.711 18.699 -99.488 1.00 72.94 473 ASP A C 1
ATOM 3536 O O . ASP A 1 473 ? 52.906 18.621 -99.769 1.00 72.94 473 ASP A O 1
ATOM 3540 N N . GLY A 1 474 ? 51.259 18.440 -98.255 1.00 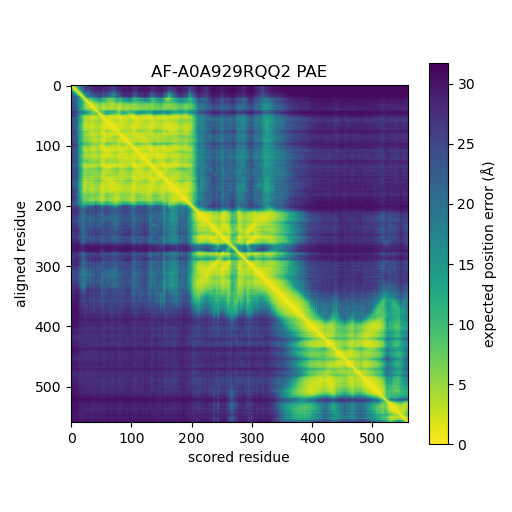75.00 474 GLY A N 1
ATOM 3541 C CA . GLY A 1 474 ? 52.141 18.058 -97.149 1.00 75.00 474 GLY A CA 1
ATOM 3542 C C . GLY A 1 474 ? 52.812 16.700 -97.377 1.00 75.00 474 GLY A C 1
ATOM 3543 O O . GLY A 1 474 ? 54.005 16.543 -97.123 1.00 75.00 474 GLY A O 1
ATOM 3544 N N . ALA A 1 475 ? 52.076 15.728 -97.928 1.00 76.38 475 ALA A N 1
ATOM 3545 C CA . ALA A 1 475 ? 52.629 14.419 -98.277 1.00 76.38 475 ALA A CA 1
ATOM 3546 C C . ALA A 1 475 ? 53.675 14.508 -99.405 1.00 76.38 475 ALA A C 1
ATOM 3548 O O . ALA A 1 475 ? 54.720 13.862 -99.328 1.00 76.38 475 ALA A O 1
ATOM 3549 N N . ARG A 1 476 ? 53.429 15.340 -100.429 1.00 76.25 476 ARG A N 1
ATOM 3550 C CA . ARG A 1 476 ? 54.381 15.581 -101.528 1.00 76.25 476 ARG A CA 1
ATOM 3551 C C . ARG A 1 476 ? 55.629 16.331 -101.066 1.00 76.25 476 ARG A C 1
ATOM 3553 O O . ARG A 1 476 ? 56.724 15.951 -101.466 1.00 76.25 476 ARG A O 1
ATOM 3560 N N . ALA A 1 477 ? 55.483 17.345 -100.211 1.00 78.12 477 ALA A N 1
ATOM 3561 C CA . ALA A 1 477 ? 56.610 18.100 -99.662 1.00 78.12 477 ALA A CA 1
ATOM 3562 C C . ALA A 1 477 ? 57.548 17.209 -98.829 1.00 78.12 477 ALA A C 1
ATOM 3564 O O . ALA A 1 477 ? 58.766 17.289 -98.972 1.00 78.12 477 ALA A O 1
ATOM 3565 N N . LEU A 1 478 ? 56.992 16.298 -98.023 1.00 79.31 478 LEU A N 1
ATOM 3566 C CA . LEU A 1 478 ? 57.777 15.337 -97.238 1.00 79.31 478 LEU A CA 1
ATOM 3567 C C . LEU A 1 478 ? 58.456 14.264 -98.099 1.00 79.31 478 LEU A C 1
ATOM 3569 O O . LEU A 1 478 ? 59.547 13.819 -97.754 1.00 79.31 478 LEU A O 1
ATOM 3573 N N . ALA A 1 479 ? 57.843 13.866 -99.220 1.00 76.75 479 ALA A N 1
ATOM 3574 C CA . ALA A 1 479 ? 58.425 12.907 -100.162 1.00 76.75 479 ALA A CA 1
ATOM 3575 C C . ALA A 1 479 ? 59.617 13.474 -100.959 1.00 76.75 479 ALA A C 1
ATOM 3577 O O . ALA A 1 479 ? 60.453 12.706 -101.429 1.00 76.75 479 ALA A O 1
ATOM 3578 N N . GLN A 1 480 ? 59.711 14.801 -101.109 1.00 78.44 480 GLN A N 1
ATOM 3579 C CA . GLN A 1 480 ? 60.832 15.471 -101.787 1.00 78.44 480 GLN A CA 1
ATOM 3580 C C . GLN A 1 480 ? 62.084 15.598 -100.907 1.00 78.44 480 GLN A C 1
ATOM 3582 O O . GLN A 1 480 ? 63.176 15.831 -101.422 1.00 78.44 480 GLN A O 1
ATOM 3587 N N . VAL A 1 481 ? 61.943 15.434 -99.590 1.00 78.69 481 VAL A N 1
ATOM 3588 C CA . VAL A 1 481 ? 63.057 15.460 -98.639 1.00 78.69 481 VAL A CA 1
ATOM 3589 C C . VAL A 1 481 ? 63.577 14.028 -98.444 1.00 78.69 481 VAL A C 1
ATOM 3591 O O . VAL A 1 481 ? 62.802 13.163 -98.027 1.00 78.69 481 VAL A O 1
ATOM 3594 N N . PRO A 1 482 ? 64.870 13.735 -98.693 1.00 76.62 482 PRO A N 1
ATOM 3595 C CA . PRO A 1 482 ? 65.439 12.413 -98.427 1.00 76.62 482 PRO A CA 1
ATOM 3596 C C . PRO A 1 482 ? 65.250 12.007 -96.958 1.00 76.62 482 PRO A C 1
ATOM 3598 O O . PRO A 1 482 ? 65.687 12.712 -96.051 1.00 76.62 482 PRO A O 1
ATOM 3601 N N . GLY A 1 483 ? 64.555 10.891 -96.717 1.00 79.38 483 GLY A N 1
ATOM 3602 C CA . GLY A 1 483 ? 64.203 10.434 -95.365 1.00 79.38 483 GLY A CA 1
ATOM 3603 C C . GLY A 1 483 ? 63.154 11.295 -94.643 1.00 79.38 483 GLY A C 1
ATOM 3604 O O . GLY A 1 483 ? 62.878 11.057 -93.471 1.00 79.38 483 GLY A O 1
ATOM 3605 N N . GLY A 1 484 ? 62.540 12.276 -95.315 1.00 82.19 484 GLY A N 1
ATOM 3606 C CA . GLY A 1 484 ? 61.608 13.235 -94.716 1.00 82.19 484 GLY A CA 1
ATOM 3607 C C . GLY A 1 484 ? 60.350 12.599 -94.125 1.00 82.19 484 GLY A C 1
ATOM 3608 O O . GLY A 1 484 ? 59.872 13.044 -93.085 1.00 82.19 484 GLY A O 1
ATOM 3609 N N . ILE A 1 485 ? 59.839 11.524 -94.731 1.00 81.75 485 ILE A N 1
ATOM 3610 C CA . ILE A 1 485 ? 58.666 10.799 -94.215 1.00 81.75 485 ILE A CA 1
ATOM 3611 C C . ILE A 1 485 ? 59.006 10.034 -92.931 1.00 81.75 485 ILE A C 1
ATOM 3613 O O . ILE A 1 485 ? 58.265 10.133 -91.954 1.00 81.75 485 ILE A O 1
ATOM 3617 N N . ASP A 1 486 ? 60.130 9.313 -92.908 1.00 83.56 486 ASP A N 1
ATOM 3618 C CA . ASP A 1 486 ? 60.574 8.563 -91.725 1.00 83.56 486 ASP A CA 1
ATOM 3619 C C . ASP A 1 486 ? 60.922 9.518 -90.573 1.00 83.56 486 ASP A C 1
ATOM 3621 O O . ASP A 1 486 ? 60.534 9.290 -89.426 1.00 83.56 486 ASP A O 1
ATOM 3625 N N . ALA A 1 487 ? 61.560 10.646 -90.900 1.00 84.75 487 ALA A N 1
ATOM 3626 C CA . ALA A 1 487 ? 61.842 11.742 -89.983 1.00 84.75 487 ALA A CA 1
ATOM 3627 C C . ALA A 1 487 ? 60.566 12.336 -89.371 1.00 84.75 487 ALA A C 1
ATOM 3629 O O . ALA A 1 487 ? 60.488 12.538 -88.156 1.00 84.75 487 ALA A O 1
ATOM 3630 N N . TYR A 1 488 ? 59.565 12.624 -90.204 1.00 87.00 488 TYR A N 1
ATOM 3631 C CA . TYR A 1 488 ? 58.289 13.187 -89.771 1.00 87.00 488 TYR A CA 1
ATOM 3632 C C . TYR A 1 488 ? 57.507 12.195 -88.905 1.00 87.00 488 TYR A C 1
ATOM 3634 O O . TYR A 1 488 ? 56.939 12.575 -87.886 1.00 87.00 488 TYR A O 1
ATOM 3642 N N . GLU A 1 489 ? 57.523 10.906 -89.251 1.00 85.81 489 GLU A N 1
ATOM 3643 C CA . GLU A 1 489 ? 56.891 9.864 -88.443 1.00 85.81 489 GLU A CA 1
ATOM 3644 C C . GLU A 1 489 ? 57.560 9.721 -87.071 1.00 85.81 489 GLU A C 1
ATOM 3646 O O . GLU A 1 489 ? 56.859 9.686 -86.062 1.00 85.81 489 GLU A O 1
ATOM 3651 N N . ALA A 1 490 ? 58.896 9.697 -87.013 1.00 86.38 490 ALA A N 1
ATOM 3652 C CA . ALA A 1 490 ? 59.639 9.644 -85.754 1.00 86.38 490 ALA A CA 1
ATOM 3653 C C . ALA A 1 490 ? 59.316 10.846 -84.852 1.00 86.38 490 ALA A C 1
ATOM 3655 O O . ALA A 1 490 ? 59.016 10.680 -83.670 1.00 86.38 490 ALA A O 1
ATOM 3656 N N . GLY A 1 491 ? 59.273 12.051 -85.430 1.00 87.62 491 GLY A N 1
ATOM 3657 C CA . GLY A 1 491 ? 58.856 13.259 -84.720 1.00 87.62 491 GLY A CA 1
ATOM 3658 C C . GLY A 1 491 ? 57.412 13.187 -84.214 1.00 87.62 491 GLY A C 1
ATOM 3659 O O . GLY A 1 491 ? 57.143 13.513 -83.059 1.00 87.62 491 GLY A O 1
ATOM 3660 N N . ALA A 1 492 ? 56.481 12.712 -85.044 1.00 88.19 492 ALA A N 1
ATOM 3661 C CA . ALA A 1 492 ? 55.078 12.561 -84.667 1.00 88.19 492 ALA A CA 1
ATOM 3662 C C . ALA A 1 492 ? 54.867 11.513 -83.559 1.00 88.19 492 ALA A C 1
ATOM 3664 O O . ALA A 1 492 ? 54.052 11.739 -82.661 1.00 88.19 492 ALA A O 1
ATOM 3665 N N . ARG A 1 493 ? 55.604 10.391 -83.588 1.00 87.94 493 ARG A N 1
ATOM 3666 C CA . ARG A 1 493 ? 55.590 9.386 -82.511 1.00 87.94 493 ARG A CA 1
ATOM 3667 C C . ARG A 1 493 ? 56.105 9.980 -81.205 1.00 87.94 493 ARG A C 1
ATOM 3669 O O . ARG A 1 493 ? 55.380 9.930 -80.215 1.00 87.94 493 ARG A O 1
ATOM 3676 N N . LEU A 1 494 ? 57.252 10.664 -81.237 1.00 89.25 494 LEU A N 1
ATOM 3677 C CA . LEU A 1 494 ? 57.826 11.339 -80.071 1.00 89.25 494 LEU A CA 1
ATOM 3678 C C . LEU A 1 494 ? 56.850 12.358 -79.456 1.00 89.25 494 LEU A C 1
ATOM 3680 O O . LEU A 1 494 ? 56.598 12.338 -78.252 1.00 89.25 494 LEU A O 1
ATOM 3684 N N . GLY A 1 495 ? 56.238 13.212 -80.284 1.00 88.81 495 GLY A N 1
ATOM 3685 C CA . GLY A 1 495 ? 55.246 14.190 -79.825 1.00 88.81 495 GLY A CA 1
ATOM 3686 C C . GLY A 1 495 ? 53.978 13.537 -79.262 1.00 88.81 495 GLY A C 1
ATOM 3687 O O . GLY A 1 495 ? 53.446 13.987 -78.248 1.00 88.81 495 GLY A O 1
ATOM 3688 N N . GLY A 1 496 ? 53.520 12.435 -79.865 1.00 87.75 496 GLY A N 1
ATOM 3689 C CA . GLY A 1 496 ? 52.385 11.654 -79.371 1.00 87.75 496 GLY A CA 1
ATOM 3690 C C . GLY A 1 496 ? 52.663 10.947 -78.038 1.00 87.75 496 GLY A C 1
ATOM 3691 O O . GLY A 1 496 ? 51.791 10.933 -77.162 1.00 87.75 496 GLY A O 1
ATOM 3692 N N . SER A 1 497 ? 53.869 10.403 -77.866 1.00 88.62 497 SER A N 1
ATOM 3693 C CA . SER A 1 497 ? 54.352 9.799 -76.619 1.00 88.62 497 SER A CA 1
ATOM 3694 C C . SER A 1 497 ? 54.451 10.854 -75.508 1.00 88.62 497 SER A C 1
ATOM 3696 O O . SER A 1 497 ? 53.900 10.645 -74.427 1.00 88.62 497 SER A O 1
ATOM 3698 N N . LEU A 1 498 ? 55.028 12.032 -75.787 1.00 89.38 498 LEU A N 1
ATOM 3699 C CA . LEU A 1 498 ? 55.105 13.157 -74.840 1.00 89.38 498 LEU A CA 1
ATOM 3700 C C . LEU A 1 498 ? 53.722 13.662 -74.413 1.00 89.38 498 LEU A C 1
ATOM 3702 O O . LEU A 1 498 ? 53.467 13.818 -73.221 1.00 89.38 498 LEU A O 1
ATOM 3706 N N . ARG A 1 499 ? 52.796 13.846 -75.363 1.00 89.06 499 ARG A N 1
ATOM 3707 C CA . ARG A 1 499 ? 51.405 14.218 -75.058 1.00 89.06 499 ARG A CA 1
ATOM 3708 C C . ARG A 1 499 ? 50.733 13.187 -74.154 1.00 89.06 499 ARG A C 1
ATOM 3710 O O . ARG A 1 499 ? 49.996 13.556 -73.248 1.00 89.06 499 ARG A O 1
ATOM 3717 N N . SER A 1 500 ? 50.980 11.899 -74.397 1.00 87.44 500 SER A N 1
ATOM 3718 C CA . SER A 1 500 ? 50.411 10.815 -73.587 1.00 87.44 500 SER A CA 1
ATOM 3719 C C . SER A 1 500 ? 50.969 10.809 -72.162 1.00 87.44 500 SER A C 1
ATOM 3721 O O . SER A 1 500 ? 50.212 10.557 -71.231 1.00 87.44 500 SER A O 1
ATOM 3723 N N . VAL A 1 501 ? 52.259 11.125 -71.980 1.00 89.56 501 VAL A N 1
ATOM 3724 C CA . VAL A 1 501 ? 52.873 11.309 -70.653 1.00 89.56 501 VAL A CA 1
ATOM 3725 C C . VAL A 1 501 ? 52.260 12.503 -69.923 1.00 89.56 501 VAL A C 1
ATOM 3727 O O . VAL A 1 501 ? 51.856 12.342 -68.776 1.00 89.56 501 VAL A O 1
ATOM 3730 N N . LEU A 1 502 ? 52.146 13.664 -70.580 1.00 88.75 502 LEU A N 1
ATOM 3731 C CA . LEU A 1 502 ? 51.554 14.867 -69.982 1.00 88.75 502 LEU A CA 1
ATOM 3732 C C . LEU A 1 502 ? 50.096 14.627 -69.573 1.00 88.75 502 LEU A C 1
ATOM 3734 O O . LEU A 1 502 ? 49.758 14.792 -68.410 1.00 88.75 502 LEU A O 1
ATOM 3738 N N . ALA A 1 503 ? 49.268 14.108 -70.484 1.00 85.94 503 ALA A N 1
ATOM 3739 C CA . ALA A 1 503 ? 47.863 13.817 -70.199 1.00 85.94 503 ALA A CA 1
ATOM 3740 C C . ALA A 1 503 ? 47.675 12.752 -69.101 1.00 85.94 503 ALA A C 1
ATOM 3742 O O . ALA A 1 503 ? 46.735 12.830 -68.311 1.00 85.94 503 ALA A O 1
ATOM 3743 N N . ALA A 1 504 ? 48.547 11.740 -69.036 1.00 88.06 504 ALA A N 1
ATOM 3744 C CA . ALA A 1 504 ? 48.517 10.767 -67.948 1.00 88.06 504 ALA A CA 1
ATOM 3745 C C . ALA A 1 504 ? 48.952 11.389 -66.610 1.00 88.06 504 ALA A C 1
ATOM 3747 O O . ALA A 1 504 ? 48.361 11.070 -65.582 1.00 88.06 504 ALA A O 1
ATOM 3748 N N . GLY A 1 505 ? 49.952 12.276 -66.625 1.00 88.00 505 GLY A N 1
ATOM 3749 C CA . GLY A 1 505 ? 50.415 13.022 -65.455 1.00 88.00 505 GLY A CA 1
ATOM 3750 C C . GLY A 1 505 ? 49.346 13.961 -64.897 1.00 88.00 505 GLY A C 1
ATOM 3751 O O . GLY A 1 505 ? 49.046 13.883 -63.708 1.00 88.00 505 GLY A O 1
ATOM 3752 N N . ASP A 1 506 ? 48.712 14.761 -65.757 1.00 86.25 506 ASP A N 1
ATOM 3753 C CA . ASP A 1 506 ? 47.601 15.646 -65.384 1.00 86.25 506 ASP A CA 1
ATOM 3754 C C . ASP A 1 506 ? 46.463 14.846 -64.742 1.00 86.25 506 ASP A C 1
ATOM 3756 O O . ASP A 1 506 ? 45.976 15.193 -63.669 1.00 86.25 506 ASP A O 1
ATOM 3760 N N . ARG A 1 507 ? 46.122 13.687 -65.320 1.00 83.75 507 ARG A N 1
ATOM 3761 C CA . ARG A 1 507 ? 45.100 12.797 -64.758 1.00 83.75 507 ARG A CA 1
ATOM 3762 C C . ARG A 1 507 ? 45.482 12.226 -63.388 1.00 83.75 507 ARG A C 1
ATOM 3764 O O . ARG A 1 507 ? 44.611 12.064 -62.540 1.00 83.75 507 ARG A O 1
ATOM 3771 N N . VAL A 1 508 ? 46.756 11.901 -63.149 1.00 86.69 508 VAL A N 1
ATOM 3772 C CA . VAL A 1 508 ? 47.222 11.477 -61.813 1.00 86.69 508 VAL A CA 1
ATOM 3773 C C . VAL A 1 508 ? 47.101 12.631 -60.817 1.00 86.69 508 VAL A C 1
ATOM 3775 O O . VAL A 1 508 ? 46.625 12.416 -59.704 1.00 86.69 508 VAL A O 1
ATOM 3778 N N . ILE A 1 509 ? 47.475 13.851 -61.209 1.00 83.62 509 ILE A N 1
ATOM 3779 C CA . ILE A 1 509 ? 47.348 15.044 -60.360 1.00 83.62 509 ILE A CA 1
ATOM 3780 C C . ILE A 1 509 ? 45.880 15.277 -59.988 1.00 83.62 509 ILE A C 1
ATOM 3782 O O . ILE A 1 509 ? 45.577 15.374 -58.802 1.00 83.62 509 ILE A O 1
ATOM 3786 N N . GLU A 1 510 ? 44.968 15.269 -60.960 1.00 80.00 510 GLU A N 1
ATOM 3787 C CA . GLU A 1 510 ? 43.526 15.414 -60.721 1.00 80.00 510 GLU A CA 1
ATOM 3788 C C . GLU A 1 510 ? 42.989 14.341 -59.761 1.00 80.00 510 GLU A C 1
ATOM 3790 O O . GLU A 1 510 ? 42.341 14.666 -58.766 1.00 80.00 510 GLU A O 1
ATOM 3795 N N . LEU A 1 511 ? 43.321 13.063 -59.992 1.00 79.69 511 LEU A N 1
ATOM 3796 C CA . LEU A 1 511 ? 42.889 11.962 -59.122 1.00 79.69 511 LEU A CA 1
ATOM 3797 C C . LEU A 1 511 ? 43.424 12.112 -57.689 1.00 79.69 511 LEU A C 1
ATOM 3799 O O . LEU A 1 511 ? 42.690 11.892 -56.728 1.00 79.69 511 LEU A O 1
ATOM 3803 N N . THR A 1 512 ? 44.693 12.501 -57.529 1.00 78.00 512 THR A N 1
ATOM 3804 C CA . THR A 1 512 ? 45.306 12.713 -56.204 1.00 78.00 512 THR A CA 1
ATOM 3805 C C . THR A 1 512 ? 44.753 13.936 -55.469 1.00 78.00 512 THR A C 1
ATOM 3807 O O . THR A 1 512 ? 44.669 13.914 -54.240 1.00 78.00 512 THR A O 1
ATOM 3810 N N . GLN A 1 513 ? 44.335 14.980 -56.189 1.00 74.38 513 GLN A N 1
ATOM 3811 C CA . GLN A 1 513 ? 43.684 16.153 -55.604 1.00 74.38 513 GLN A CA 1
ATOM 3812 C C . GLN A 1 513 ? 42.288 15.812 -55.073 1.00 74.38 513 GLN A C 1
ATOM 3814 O O . GLN A 1 513 ? 42.028 16.096 -53.904 1.00 74.38 513 GLN A O 1
ATOM 3819 N N . SER A 1 514 ? 41.453 15.114 -55.852 1.00 70.94 514 SER A N 1
ATOM 3820 C CA . SER A 1 514 ? 40.134 14.645 -55.384 1.00 70.94 514 SER A CA 1
ATOM 3821 C C . SER A 1 514 ? 40.238 13.649 -54.218 1.00 70.94 514 SER A C 1
ATOM 3823 O O . SER A 1 514 ? 39.392 13.619 -53.332 1.00 70.94 514 SER A O 1
ATOM 3825 N N . LEU A 1 515 ? 41.316 12.864 -54.144 1.00 69.50 515 LEU A N 1
ATOM 3826 C CA . LEU A 1 515 ? 41.606 11.964 -53.017 1.00 69.50 515 LEU A CA 1
ATOM 3827 C C . LEU A 1 515 ? 41.901 12.680 -51.695 1.00 69.50 515 LEU A C 1
ATOM 3829 O O . LEU A 1 515 ? 41.575 12.173 -50.620 1.00 69.50 515 LEU A O 1
ATOM 3833 N N . LYS A 1 516 ? 42.541 13.850 -51.756 1.00 66.25 516 LYS A N 1
ATOM 3834 C CA . LYS A 1 516 ? 42.981 14.597 -50.572 1.00 66.25 516 LYS A CA 1
ATOM 3835 C C . LYS A 1 516 ? 41.803 15.068 -49.706 1.00 66.25 516 LYS A C 1
ATOM 3837 O O . LYS A 1 516 ? 41.987 15.230 -48.501 1.00 66.25 516 LYS A O 1
ATOM 3842 N N . GLY A 1 517 ? 40.614 15.232 -50.293 1.00 59.91 517 GLY A N 1
ATOM 3843 C CA . GLY A 1 517 ? 39.372 15.535 -49.572 1.00 59.91 517 GLY A CA 1
ATOM 3844 C C . GLY A 1 517 ? 38.905 14.401 -48.651 1.00 59.91 517 GLY A C 1
ATOM 3845 O O . GLY A 1 517 ? 38.429 14.663 -47.550 1.00 59.91 517 GLY A O 1
ATOM 3846 N N . TYR A 1 518 ? 39.138 13.142 -49.042 1.00 59.75 518 TYR A N 1
ATOM 3847 C CA . TYR A 1 518 ? 38.716 11.944 -48.297 1.00 59.75 518 TYR A CA 1
ATOM 3848 C C . TYR A 1 518 ? 39.730 11.472 -47.253 1.00 59.75 518 TYR A C 1
ATOM 3850 O O . TYR A 1 518 ? 39.379 10.744 -46.328 1.00 59.75 518 TYR A O 1
ATOM 3858 N N . ALA A 1 519 ? 40.994 11.875 -47.392 1.00 56.56 519 ALA A N 1
ATOM 3859 C CA . ALA A 1 519 ? 42.093 11.407 -46.554 1.00 56.56 519 ALA A CA 1
ATOM 3860 C C . ALA A 1 519 ? 42.269 12.197 -45.245 1.00 56.56 519 ALA A C 1
ATOM 3862 O O . ALA A 1 519 ? 43.290 12.018 -44.584 1.00 56.56 519 ALA A O 1
ATOM 3863 N N . ARG A 1 520 ? 41.334 13.085 -44.867 1.00 57.41 520 ARG A N 1
ATOM 3864 C CA . ARG A 1 520 ? 41.413 13.802 -43.584 1.00 57.41 520 ARG A CA 1
ATOM 3865 C C . ARG A 1 520 ? 41.064 12.856 -42.427 1.00 57.41 520 ARG A C 1
ATOM 3867 O O . ARG A 1 520 ? 39.899 12.474 -42.309 1.00 57.41 520 ARG A O 1
ATOM 3874 N N . PRO A 1 521 ? 42.034 12.510 -41.563 1.00 49.16 521 PRO A N 1
ATOM 3875 C CA . PRO A 1 521 ? 41.746 11.855 -40.302 1.00 49.16 521 PRO A CA 1
ATOM 3876 C C . PRO A 1 521 ? 41.246 12.935 -39.340 1.00 49.16 521 PRO A C 1
ATOM 3878 O O . PRO A 1 521 ? 41.884 13.977 -39.201 1.00 49.16 521 PRO A O 1
ATOM 3881 N N . ASP A 1 522 ? 40.086 12.692 -38.745 1.00 52.91 522 ASP A N 1
ATOM 3882 C CA . ASP A 1 522 ? 39.694 13.192 -37.430 1.00 52.91 522 ASP A CA 1
ATOM 3883 C C . ASP A 1 522 ? 39.963 14.682 -37.163 1.00 52.91 522 ASP A C 1
ATOM 3885 O O . ASP A 1 522 ? 40.998 15.090 -36.638 1.00 52.91 522 ASP A O 1
ATOM 3889 N N . ALA A 1 523 ? 38.971 15.516 -37.469 1.00 48.69 523 ALA A N 1
ATOM 3890 C CA . ALA A 1 523 ? 38.773 16.720 -36.679 1.00 48.69 523 ALA A CA 1
ATOM 3891 C C . ALA A 1 523 ? 37.645 16.411 -35.691 1.00 48.69 523 ALA A C 1
ATOM 3893 O O . ALA A 1 523 ? 36.509 16.218 -36.114 1.00 48.69 523 ALA A O 1
ATOM 3894 N N . GLU A 1 524 ? 37.959 16.364 -34.395 1.00 47.91 524 GLU A N 1
ATOM 3895 C CA . GLU A 1 524 ? 36.961 16.314 -33.311 1.00 47.91 524 GLU A CA 1
ATOM 3896 C C . GLU A 1 524 ? 36.032 17.551 -33.323 1.00 47.91 524 GLU A C 1
ATOM 3898 O O . GLU A 1 524 ? 34.973 17.549 -32.700 1.00 47.91 524 GLU A O 1
ATOM 3903 N N . ASP A 1 525 ? 36.386 18.582 -34.097 1.00 55.66 525 ASP A N 1
ATOM 3904 C CA . ASP A 1 525 ? 35.590 19.784 -34.320 1.00 55.66 525 ASP A CA 1
ATOM 3905 C C . ASP A 1 525 ? 34.608 19.629 -35.491 1.00 55.66 525 ASP A C 1
ATOM 3907 O O . ASP A 1 525 ? 35.007 19.386 -36.637 1.00 55.66 525 ASP A O 1
ATOM 3911 N N . LEU A 1 526 ? 33.326 19.902 -35.230 1.00 63.56 526 LEU A N 1
ATOM 3912 C CA . LEU A 1 526 ? 32.333 20.164 -36.274 1.00 63.56 526 LEU A CA 1
ATOM 3913 C C . LEU A 1 526 ? 32.782 21.380 -37.095 1.00 63.56 526 LEU A C 1
ATOM 3915 O O . LEU A 1 526 ? 32.846 22.500 -36.588 1.00 63.56 526 LEU A O 1
ATOM 3919 N N . LYS A 1 527 ? 33.091 21.162 -38.375 1.00 61.75 527 LYS A N 1
ATOM 3920 C CA . LYS A 1 527 ? 33.451 22.225 -39.321 1.00 61.75 527 LYS A CA 1
ATOM 3921 C C . LYS A 1 527 ? 32.357 22.372 -40.375 1.00 61.75 527 LYS A C 1
ATOM 3923 O O . LYS A 1 527 ? 31.784 21.359 -40.775 1.00 61.75 527 LYS A O 1
ATOM 3928 N N . PRO A 1 528 ? 32.085 23.597 -40.853 1.00 65.94 528 PRO A N 1
ATOM 3929 C CA . PRO A 1 528 ? 31.259 23.780 -42.038 1.00 65.94 528 PRO A CA 1
ATOM 3930 C C . PRO A 1 528 ? 31.913 23.058 -43.227 1.00 65.94 528 PRO A C 1
ATOM 3932 O O . PRO A 1 528 ? 33.116 23.199 -43.462 1.00 65.94 528 PRO A O 1
ATOM 3935 N N . VAL A 1 529 ? 31.123 22.250 -43.934 1.00 70.44 529 VAL A N 1
ATOM 3936 C CA . VAL A 1 529 ? 31.528 21.456 -45.103 1.00 70.44 529 VAL A CA 1
ATOM 3937 C C . VAL A 1 529 ? 30.600 21.814 -46.256 1.00 70.44 529 VAL A C 1
ATOM 3939 O O . VAL A 1 529 ? 29.385 21.794 -46.077 1.00 70.44 529 VAL A O 1
ATOM 3942 N N . ASP A 1 530 ? 31.156 22.101 -47.435 1.00 76.06 530 ASP A N 1
ATOM 3943 C CA . ASP A 1 530 ? 30.348 22.231 -48.648 1.00 76.06 530 ASP A CA 1
ATOM 3944 C C . ASP A 1 530 ? 30.044 20.833 -49.202 1.00 76.06 530 ASP A C 1
ATOM 3946 O O . ASP A 1 530 ? 30.911 20.126 -49.722 1.00 76.06 530 ASP A O 1
ATOM 3950 N N . VAL A 1 531 ? 28.789 20.414 -49.058 1.00 77.50 531 VAL A N 1
ATOM 3951 C CA . VAL A 1 531 ? 28.316 19.107 -49.525 1.00 77.50 531 VAL A CA 1
ATOM 3952 C C . VAL A 1 531 ? 28.406 18.996 -51.054 1.00 77.50 531 VAL A C 1
ATOM 3954 O O . VAL A 1 531 ? 28.620 17.897 -51.566 1.00 77.50 531 VAL A O 1
ATOM 3957 N N . ARG A 1 532 ? 28.306 20.112 -51.793 1.00 80.56 532 ARG A N 1
ATOM 3958 C CA . ARG A 1 532 ? 28.373 20.128 -53.265 1.00 80.56 532 ARG A CA 1
ATOM 3959 C C . ARG A 1 532 ? 29.764 19.750 -53.752 1.00 80.56 532 ARG A C 1
ATOM 3961 O O . ARG A 1 532 ? 29.887 18.898 -54.625 1.00 80.56 532 ARG A O 1
ATOM 3968 N N . GLU A 1 533 ? 30.800 20.319 -53.131 1.00 74.94 533 GLU A N 1
ATOM 3969 C CA . GLU A 1 533 ? 32.200 19.986 -53.428 1.00 74.94 533 GLU A CA 1
ATOM 3970 C C . GLU A 1 533 ? 32.458 18.486 -53.206 1.00 74.94 533 GLU A C 1
ATOM 3972 O O . GLU A 1 533 ? 33.027 17.814 -54.067 1.00 74.94 533 GLU A O 1
ATOM 3977 N N . GLY A 1 534 ? 31.935 17.932 -52.107 1.00 73.12 534 GLY A N 1
ATOM 3978 C CA . GLY A 1 534 ? 32.031 16.502 -51.814 1.00 73.12 534 GLY A CA 1
ATOM 3979 C C . GLY A 1 534 ? 31.354 15.613 -52.865 1.00 73.12 534 GLY A C 1
ATOM 3980 O O . GLY A 1 534 ? 31.948 14.627 -53.306 1.00 73.12 534 GLY A O 1
ATOM 3981 N N . ILE A 1 535 ? 30.133 15.959 -53.293 1.00 80.06 535 ILE A N 1
ATOM 3982 C CA . ILE A 1 535 ? 29.400 15.215 -54.332 1.00 80.06 535 ILE A CA 1
ATOM 3983 C C . ILE A 1 535 ? 30.143 15.284 -55.673 1.00 80.06 535 ILE A C 1
ATOM 3985 O O . ILE A 1 535 ? 30.325 14.253 -56.327 1.00 80.06 535 ILE A O 1
ATOM 3989 N N . ASP A 1 536 ? 30.617 16.466 -56.066 1.00 80.00 536 ASP A N 1
ATOM 3990 C CA . ASP A 1 536 ? 31.352 16.655 -57.317 1.00 80.00 536 ASP A CA 1
ATOM 3991 C C . ASP A 1 536 ? 32.658 15.845 -57.339 1.00 80.00 536 ASP A C 1
ATOM 3993 O O . ASP A 1 536 ? 32.999 15.248 -58.366 1.00 80.00 536 ASP A O 1
ATOM 3997 N N . ASP A 1 537 ? 33.359 15.742 -56.208 1.00 72.88 537 ASP A N 1
ATOM 3998 C CA . ASP A 1 537 ? 34.535 14.881 -56.074 1.00 72.88 537 ASP A CA 1
ATOM 3999 C C . ASP A 1 537 ? 34.196 13.389 -56.240 1.00 72.88 537 ASP A C 1
ATOM 4001 O O . ASP A 1 537 ? 34.917 12.672 -56.946 1.00 72.88 537 ASP A O 1
ATOM 4005 N N . VAL A 1 538 ? 33.080 12.902 -55.670 1.00 74.00 538 VAL A N 1
ATOM 4006 C CA . VAL A 1 538 ? 32.617 11.516 -55.907 1.00 74.00 538 VAL A CA 1
ATOM 4007 C C . VAL A 1 538 ? 32.341 11.289 -57.390 1.00 74.00 538 VAL A C 1
ATOM 4009 O O . VAL A 1 538 ? 32.751 10.269 -57.954 1.00 74.00 538 VAL A O 1
ATOM 4012 N N . LEU A 1 539 ? 31.643 12.221 -58.041 1.00 79.00 539 LEU A N 1
ATOM 4013 C CA . LEU A 1 539 ? 31.282 12.109 -59.455 1.00 79.00 539 LEU A CA 1
ATOM 4014 C C . LEU A 1 539 ? 32.524 12.083 -60.354 1.00 79.00 539 LEU A C 1
ATOM 4016 O O . LEU A 1 539 ? 32.580 11.293 -61.299 1.00 79.00 539 LEU A O 1
ATOM 4020 N N . ARG A 1 540 ? 33.560 12.867 -60.027 1.00 72.56 540 ARG A N 1
ATOM 4021 C CA . ARG A 1 540 ? 34.861 12.829 -60.718 1.00 72.56 540 ARG A CA 1
ATOM 4022 C C . ARG A 1 540 ? 35.558 11.481 -60.545 1.00 72.56 540 ARG A C 1
ATOM 4024 O O . ARG A 1 540 ? 35.973 10.880 -61.537 1.00 72.56 540 ARG A O 1
ATOM 4031 N N . LEU A 1 541 ? 35.643 10.968 -59.316 1.00 67.81 541 LEU A N 1
ATOM 4032 C CA . LEU A 1 541 ? 36.287 9.680 -59.017 1.00 67.81 541 LEU A CA 1
ATOM 4033 C C . LEU A 1 541 ? 35.551 8.491 -59.662 1.00 67.81 541 LEU A C 1
ATOM 4035 O O . LEU A 1 541 ? 36.169 7.523 -60.115 1.00 67.81 541 LEU A O 1
ATOM 4039 N N . THR A 1 542 ? 34.224 8.569 -59.756 1.00 71.00 542 THR A N 1
ATOM 4040 C CA . THR A 1 542 ? 33.370 7.504 -60.307 1.00 71.00 542 THR A CA 1
ATOM 4041 C C . THR A 1 542 ? 33.033 7.677 -61.789 1.00 71.00 542 THR A C 1
ATOM 4043 O O . THR A 1 542 ? 32.339 6.829 -62.354 1.00 71.00 542 THR A O 1
ATOM 4046 N N . ALA A 1 543 ? 33.585 8.691 -62.467 1.00 74.06 543 ALA A N 1
ATOM 4047 C CA . ALA A 1 543 ? 33.304 9.012 -63.871 1.00 74.06 543 ALA A CA 1
ATOM 4048 C C . ALA A 1 543 ? 33.466 7.814 -64.833 1.00 74.06 543 ALA A C 1
ATOM 4050 O O . ALA A 1 543 ? 32.760 7.692 -65.837 1.00 74.06 543 ALA A O 1
ATOM 4051 N N . HIS A 1 544 ? 34.376 6.885 -64.527 1.00 67.50 544 HIS A N 1
ATOM 4052 C CA . HIS A 1 544 ? 34.590 5.673 -65.319 1.00 67.50 544 HIS A CA 1
ATOM 4053 C C . HIS A 1 544 ? 33.400 4.693 -65.280 1.00 67.50 544 HIS A C 1
ATOM 4055 O O . HIS A 1 544 ? 33.185 3.975 -66.259 1.00 67.50 544 HIS A O 1
ATOM 4061 N N . ARG A 1 545 ? 32.614 4.682 -64.192 1.00 68.81 545 ARG A N 1
ATOM 4062 C CA . ARG A 1 545 ? 31.444 3.803 -63.990 1.00 68.81 545 ARG A CA 1
ATOM 4063 C C . ARG A 1 545 ? 30.191 4.306 -64.701 1.00 68.81 545 ARG A C 1
ATOM 4065 O O . ARG A 1 545 ? 29.305 3.516 -64.998 1.00 68.81 545 ARG A O 1
ATOM 4072 N N . VAL A 1 546 ? 30.130 5.602 -64.992 1.00 77.50 546 VAL A N 1
ATOM 4073 C CA . VAL A 1 546 ? 28.953 6.283 -65.561 1.00 77.50 546 VAL A CA 1
ATOM 4074 C C . VAL A 1 546 ? 29.126 6.623 -67.046 1.00 77.50 546 VAL A C 1
ATOM 4076 O O . VAL A 1 546 ? 28.436 7.479 -67.596 1.00 77.50 546 VAL A O 1
ATOM 4079 N N . ARG A 1 547 ? 30.047 5.940 -67.740 1.00 72.06 547 ARG A N 1
ATOM 4080 C CA . ARG A 1 547 ? 30.273 6.137 -69.179 1.00 72.06 547 ARG A CA 1
ATOM 4081 C C . ARG A 1 547 ? 28.991 5.896 -69.980 1.00 72.06 547 ARG A C 1
ATOM 4083 O O . ARG A 1 547 ? 28.445 4.799 -69.968 1.00 72.06 547 ARG A O 1
ATOM 4090 N N . GLY A 1 548 ? 28.568 6.911 -70.734 1.00 75.62 548 GLY A N 1
ATOM 4091 C CA . GLY A 1 548 ? 27.358 6.864 -71.563 1.00 75.62 548 GLY A CA 1
ATOM 4092 C C . GLY A 1 548 ? 26.085 7.333 -70.854 1.00 75.62 548 GLY A C 1
ATOM 4093 O O . GLY A 1 548 ? 25.028 7.343 -71.478 1.00 75.62 548 GLY A O 1
ATOM 4094 N N . ILE A 1 549 ? 26.184 7.755 -69.592 1.00 81.31 549 ILE A N 1
ATOM 4095 C CA . ILE A 1 549 ? 25.083 8.331 -68.819 1.00 81.31 549 ILE A CA 1
ATOM 4096 C C . ILE A 1 549 ? 25.326 9.839 -68.691 1.00 81.31 549 ILE A C 1
ATOM 4098 O O . ILE A 1 549 ? 26.433 10.272 -68.372 1.00 81.31 549 ILE A O 1
ATOM 4102 N N . ARG A 1 550 ? 24.296 10.647 -68.962 1.00 81.06 550 ARG A N 1
ATOM 4103 C CA . ARG A 1 550 ? 24.311 12.091 -68.698 1.00 81.06 550 ARG A CA 1
ATOM 4104 C C . ARG A 1 550 ? 23.806 12.313 -67.276 1.00 81.06 550 ARG A C 1
ATOM 4106 O O . ARG A 1 550 ? 22.676 11.942 -66.978 1.00 81.06 550 ARG A O 1
ATOM 4113 N N . ILE A 1 551 ? 24.652 12.880 -66.424 1.00 82.50 551 ILE A N 1
ATOM 4114 C CA . ILE A 1 551 ? 24.312 13.222 -65.040 1.00 82.50 551 ILE A CA 1
ATOM 4115 C C . ILE A 1 551 ? 24.002 14.715 -65.005 1.00 82.50 551 ILE A C 1
ATOM 4117 O O . ILE A 1 551 ? 24.813 15.517 -65.467 1.00 82.50 551 ILE A O 1
ATOM 4121 N N . GLU A 1 552 ? 22.822 15.070 -64.505 1.00 85.88 552 GLU A N 1
ATOM 4122 C CA . GLU A 1 552 ? 22.420 16.454 -64.256 1.00 85.88 552 GLU A CA 1
ATOM 4123 C C . GLU A 1 552 ? 22.350 16.654 -62.744 1.00 85.88 552 GLU A C 1
ATOM 4125 O O . GLU A 1 552 ? 21.632 15.928 -62.056 1.00 85.88 552 GLU A O 1
ATOM 4130 N N . CYS A 1 553 ? 23.146 17.592 -62.236 1.00 83.19 553 CYS A N 1
ATOM 4131 C CA . CYS A 1 553 ? 23.183 17.940 -60.823 1.00 83.19 553 CYS A CA 1
ATOM 4132 C C . CYS A 1 553 ? 22.424 19.251 -60.618 1.00 83.19 553 CYS A C 1
ATOM 4134 O O . CYS A 1 553 ? 22.829 20.277 -61.164 1.00 83.19 553 CYS A O 1
ATOM 4136 N N . ASP A 1 554 ? 21.342 19.202 -59.844 1.00 85.31 554 ASP A N 1
ATOM 4137 C CA . ASP A 1 554 ? 20.559 20.366 -59.428 1.00 85.31 554 ASP A CA 1
ATOM 4138 C C . ASP A 1 554 ? 20.631 20.456 -57.900 1.00 85.31 554 ASP A C 1
ATOM 4140 O O . ASP A 1 554 ? 20.070 19.618 -57.191 1.00 85.31 554 ASP A O 1
ATOM 4144 N N . TYR A 1 555 ? 21.440 21.390 -57.400 1.00 82.31 555 TYR A N 1
ATOM 4145 C CA . TYR A 1 555 ? 21.705 21.553 -55.973 1.00 82.31 555 TYR A CA 1
ATOM 4146 C C . TYR A 1 555 ? 20.930 22.768 -55.451 1.00 82.31 555 TYR A C 1
ATOM 4148 O O . TYR A 1 555 ? 21.106 23.873 -55.963 1.00 82.31 555 TYR A O 1
ATOM 4156 N N . GLU A 1 556 ? 20.118 22.588 -54.407 1.00 76.19 556 GLU A N 1
ATOM 4157 C CA . GLU A 1 556 ? 19.549 23.712 -53.651 1.00 76.19 556 GLU A CA 1
ATOM 4158 C C . GLU A 1 556 ? 20.646 24.436 -52.844 1.00 76.19 556 GLU A C 1
ATOM 4160 O O . GLU A 1 556 ? 21.704 23.864 -52.557 1.00 76.19 556 GLU A O 1
ATOM 4165 N N . ASP A 1 557 ? 20.409 25.695 -52.459 1.00 70.69 557 ASP A N 1
ATOM 4166 C CA . ASP A 1 557 ? 21.298 26.408 -51.535 1.00 70.69 557 ASP A CA 1
ATOM 4167 C C . ASP A 1 557 ? 21.187 25.784 -50.134 1.00 70.69 557 ASP A C 1
ATOM 4169 O O . ASP A 1 557 ? 20.285 26.087 -49.352 1.00 70.69 557 ASP A O 1
ATOM 4173 N N . VAL A 1 558 ? 22.108 24.866 -49.840 1.00 62.47 558 VAL A N 1
ATOM 4174 C CA . VAL A 1 558 ? 22.272 24.254 -48.517 1.00 62.47 558 VAL A CA 1
ATOM 4175 C C . VAL A 1 558 ? 22.939 25.283 -47.584 1.00 62.47 558 VAL A C 1
ATOM 4177 O O . VAL A 1 558 ? 23.960 25.849 -47.985 1.00 62.47 558 VAL A O 1
ATOM 4180 N N . PRO A 1 559 ? 22.379 25.568 -46.389 1.00 57.53 559 PRO A N 1
ATOM 4181 C CA . PRO A 1 559 ? 22.891 26.591 -45.471 1.00 57.53 559 PRO A CA 1
ATOM 4182 C C . PRO A 1 559 ? 24.235 26.252 -44.818 1.00 57.53 559 PRO A C 1
ATOM 4184 O O . PRO A 1 559 ? 24.505 25.051 -44.578 1.00 57.53 559 PRO A O 1
#

Sequence (559 aa):
MSVNEAVAGSGDQSPRPGLAHGWTRGPAAGDASVLARTDVRSGGHRAGYPIHMLVVGDDSRHIAAPVTRDLAHAFPGLCLDRVDGIDDMGAYEASLRPGDHVLMGLVTSEVPNIDALIDHAATIAPLEHVQWVVVTDESEHRDLTHCMQSGALSSVLKAPWTVPLLAGQAYSTMVRYLSGCGYSQRQIRALIADPPPFAVQGPLLEGLDRDEREVVMELLAGVERVLGQRPRLIVPEGTQLVTQGEPVGAVYLVLDGQVSLHRDSSRGEVLAHLATSGPLIGLVSLARAEEAFFTGVTTSDATVVRLTTEQLQIVISEDPSIGGTLTALAIRSLTRRLMRAEDLHLENAMLAEDLEAQKEALAATLEDLRATRAELVERARFAMLGELSAGIAHELNNPVTALVRAAKHLHEDVDSVLASPATASSREAMARALTVPPRSTSVERALMKELLPVVGDRTLARRLVRAGVQGADGARALAQVPGGIDAYEAGARLGGSLRSVLAAGDRVIELTQSLKGYARPDAEDLKPVDVREGIDDVLRLTAHRVRGIRIECDYEDVP

Organism: NCBI:txid1852361

Nearest PDB structures (foldseek):
  7fcv-assembly1_D  TM=5.625E-01  e=5.454E-06  Arabidopsis thaliana
  1cx4-assembly1_A  TM=7.403E-01  e=1.832E-04  Rattus norvegicus
  7wm2-assembly1_B  TM=5.374E-01  e=5.743E-06  Arabidopsis thaliana
  4qxk-assembly1_A  TM=6.894E-01  e=2.032E-04  Homo sapiens
  6hq7-assembly1_B  TM=6.475E-01  e=8.200E-04  Bdellovibrio bacteriovorus HD100

Radius of gyration: 61.89 Å; Cα contacts (8 Å, |Δi|>4): 708; chains: 1; bounding box: 115×58×168 Å

Foldseek 3Di:
DDDDDDDDDDDDDPDDPDAPDDFDDFDDPCLVVLCCQQEVVNVNWDPPQLEEEEEEAPCPVRFRSSLSVLVCVQQVRHIYHYDHEQVCVVSVLVSHDVRRAYLAYEYEVNYPAPLVSLVSQCVRVNRVQHAYEYEYQDPDDDRCVNCVVVVSYQYYHYPRHRSQASQQSVLVSSVVSVVVVVDDPVVSCVRRNDRDPSHPDDDLANPLPDDLLVLLVVLQVLLCVQVNHFDWDWDFFFDWPFAAQAFDFKKKFWNDAAKFWWAADPVGTDRLGPDGLRRIPCPVCLVVSHHHRTTITTRGTTTITIAGSVSVVSSCVVPVVSVSSSVSSVVNSVVVSVVVVVVVVVVVVVVVVVVVVVVVVVVVVVVVVVVVVVVVVVVVVVVVVVVLVVLLVVQLVVLVVLLVVLVVVLVVLVVLLVPAPCNVLLQVLLVCLLPDDDDDPVVLVVQLVQCCVLVVDSVLSNLCSQSVHHHSVSSVVQVVDVRSSSNSSSSNSNNNSNNSNVVSVVSSVLSVVLVVVVPDPDDPDDDDDDVVSVVVSVCSSCVVVQPPHDDDDDDDPDD

Mean predicted aligned error: 19.62 Å

Secondary structure (DSSP, 8-state):
----------S------S-SS-B--S--TTHHHHHHHHBGGGT---TT--EEEEEE--STTS-HHHHHHHHHHH-TTSEEEEESSGGGHHHHHHH--TT-EEEEEEEETTSS-HHHHHHHHHTSGGGTT-EEEEEES-S--SS-HHHHHTT-EEEEEESS-BHHHHHHHHHHHHHHHHHHTT--HHHHHHHH-SPPTTS--S-TTTTTTS-HHHHHHHHHHHHHHHH-SPP-EEE-TT-EEE-TTSB--EEEEEEES-EEEEEEETTEEEEEESS---SEESHHHHHHTPBPSSEEEESS-EEEEEEEHHHHHHHHHH-HHHHHHHHHHHHHHHHHHHHHHHHHHHHHHHHHHHHHHHHHHHHHHHHHHHHHHHHHHHHHHHHHHHHHHHHHHHHHHHHHHHHHHHHHHHHHHHHHHHT-S-HHHHHHHHHHHHHSPPPPHHHHHHHHHHHHHHHS-HHHHHHHHHTT--HHHHHHHHHTSTTHHHHHHHHHHHHHHHHHHHHHHHHHHHHHHHHHHH-----SS-----HHHHHHHHHHHHTTTTTT-----------

InterPro domains:
  IPR000595 Cyclic nucleotide-binding domain [PF00027] (235-318)
  IPR000595 Cyclic nucleotide-binding domain [PS50042] (204-316)
  IPR000595 Cyclic nucleotide-binding domain [cd00038] (204-322)
  IPR014710 RmlC-like jelly roll fold [G3DSA:2.60.120.10] (199-348)
  IPR018490 Cyclic nucleotide-binding domain superfamily [SSF51206] (226-344)
  IPR036097 Signal transduction histidine kinase, dimerisation/phosphoacceptor domain superfamily [SSF47384] (379-417)

Solvent-accessible surface area (backbone atoms only — not comparable to full-atom values): 31127 Å² total; per-residue (Å²): 135,90,87,87,85,89,81,91,75,96,65,100,65,81,81,74,81,65,85,86,78,57,63,59,78,66,89,53,92,61,28,67,62,42,46,65,49,17,24,48,91,79,68,12,59,57,86,93,45,52,41,34,35,42,37,34,22,62,38,84,78,59,48,40,37,54,52,50,42,52,47,50,65,66,40,72,84,54,23,54,36,33,38,46,45,66,86,44,49,66,61,51,59,74,68,61,55,98,78,51,42,47,48,32,38,34,39,31,68,59,34,96,50,53,29,64,37,52,57,54,40,41,74,38,79,66,37,48,85,34,39,28,34,38,44,25,76,68,94,73,84,90,45,54,64,59,32,55,73,73,61,33,53,72,47,79,42,59,55,69,41,39,65,36,57,55,49,17,50,54,51,52,50,36,50,52,47,43,44,74,73,67,48,51,77,69,56,48,36,72,69,72,47,75,78,54,93,68,32,67,78,75,67,82,50,85,54,65,93,52,58,69,65,56,54,51,51,51,42,49,53,52,44,27,69,70,74,39,85,73,70,74,44,79,44,56,54,72,41,71,80,44,47,53,74,37,77,48,66,45,30,38,39,51,79,40,66,41,37,28,33,35,38,81,47,102,88,48,81,41,79,71,27,88,68,58,58,56,52,58,43,49,58,73,21,52,79,67,77,34,43,24,83,37,27,29,31,24,76,29,58,26,34,30,34,78,41,39,59,67,56,50,51,52,39,33,72,77,39,59,68,48,48,36,50,51,49,27,54,50,51,54,39,50,52,53,51,52,55,50,52,50,54,51,51,51,52,52,52,52,53,52,50,54,51,50,53,51,49,52,54,50,53,51,53,53,50,52,51,52,52,51,49,52,51,50,52,52,54,50,49,53,51,50,49,52,52,49,50,54,51,46,52,52,63,49,47,51,33,51,51,47,25,55,53,26,57,62,48,41,57,61,26,48,53,51,35,72,73,30,90,25,48,68,46,12,50,53,24,16,61,48,32,45,70,55,77,89,75,53,75,67,57,53,52,51,49,40,68,64,35,29,82,72,62,74,36,69,66,60,24,51,50,40,47,73,35,62,60,60,69,67,64,54,56,50,57,29,69,73,37,78,60,19,55,64,13,21,35,27,11,12,50,35,13,40,29,50,34,44,31,51,56,21,48,52,50,47,52,54,54,53,56,54,46,58,73,72,67,66,77,81,70,96,63,94,67,94,72,66,64,64,63,55,51,53,39,52,52,62,74,44,46,81,82,47,69,95,61,90,84,85,88,84,79,77,93,78,133

pLDDT: mean 79.14, std 13.63, range [27.09, 96.06]